Protein AF-W7HNX6-F1 (afdb_monomer_lite)

pLDDT: mean 71.13, std 24.17, range [25.72, 96.5]

Radius of gyration: 35.67 Å; chains: 1; bounding box: 75×73×99 Å

Secondary structure (DSSP, 8-state):
--SHHHHHHHHHHS---------------TTTTSSS--HHHHHHHHHHHHHHHHHTT-SSSSTHHHHHHHHTEETTEE-HHHHHHHHHHHHHHHHTSTT-HHHHHHHGGGTTHHHHH--HHHHHHHHHHHHHHHHHHHHHHHHTTT-S-TTT-----THHHHHHHHTBSSSS-B-HHHHHHHHHHHHHHHHHTTSTTTTGGGGTTHHHHH--HHHHHHHHHHHHHHHHHHHHHHHHHSSS-GGGS-HHHHHHHHTB-TTS-B-HHHHHHHHHHHHHHHHHH-HHHHHHHHTTTTTHHHHH--TT--PPP--------------------------PPP---PPPPP-------------PPP----------------SSTTSSS---------PPP------

Structure (mmCIF, N/CA/C/O backbone):
data_AF-W7HNX6-F1
#
_entry.id   AF-W7HNX6-F1
#
loop_
_atom_site.group_PDB
_atom_site.id
_atom_site.type_symbol
_atom_site.label_atom_id
_atom_site.label_alt_id
_atom_site.label_comp_id
_atom_site.label_asym_id
_atom_site.label_entity_id
_atom_site.label_seq_id
_atom_site.pdbx_PDB_ins_code
_atom_site.Cartn_x
_atom_site.Cartn_y
_atom_site.Cartn_z
_atom_site.occupancy
_atom_site.B_iso_or_equiv
_atom_site.auth_seq_id
_atom_site.auth_comp_id
_atom_site.auth_asym_id
_atom_site.auth_atom_id
_atom_site.pdbx_PDB_model_num
ATOM 1 N N . MET A 1 1 ? 5.225 9.850 19.040 1.00 38.25 1 MET A N 1
ATOM 2 C CA . MET A 1 1 ? 6.330 10.585 18.382 1.00 38.25 1 MET A CA 1
ATOM 3 C C . MET A 1 1 ? 6.952 9.701 17.300 1.00 38.25 1 MET A C 1
ATOM 5 O O . MET A 1 1 ? 7.952 9.055 17.564 1.00 38.25 1 MET A O 1
ATOM 9 N N . SER A 1 2 ? 6.346 9.607 16.110 1.00 35.97 2 SER A N 1
ATOM 10 C CA . SER A 1 2 ? 6.952 8.884 14.963 1.00 35.97 2 SER A CA 1
ATOM 11 C C . SER A 1 2 ? 6.464 9.363 13.591 1.00 35.97 2 SER A C 1
ATOM 13 O O . SER A 1 2 ? 7.118 9.080 12.600 1.00 35.97 2 SER A O 1
ATOM 15 N N . ALA A 1 3 ? 5.367 10.130 13.505 1.00 34.56 3 ALA A N 1
ATOM 16 C CA . ALA A 1 3 ? 4.912 10.679 12.229 1.00 34.56 3 ALA A CA 1
ATOM 17 C C . ALA A 1 3 ? 5.790 11.854 11.774 1.00 34.56 3 ALA A C 1
ATOM 19 O O . ALA A 1 3 ? 6.374 11.759 10.715 1.00 34.56 3 ALA A O 1
ATOM 20 N N . ALA A 1 4 ? 6.003 12.898 12.584 1.00 33.75 4 ALA A N 1
ATOM 21 C CA . ALA A 1 4 ? 6.691 14.124 12.140 1.00 33.75 4 ALA A CA 1
ATOM 22 C C . ALA A 1 4 ? 8.140 13.936 11.622 1.00 33.75 4 ALA A C 1
ATOM 24 O O . ALA A 1 4 ? 8.575 14.675 10.746 1.00 33.75 4 ALA A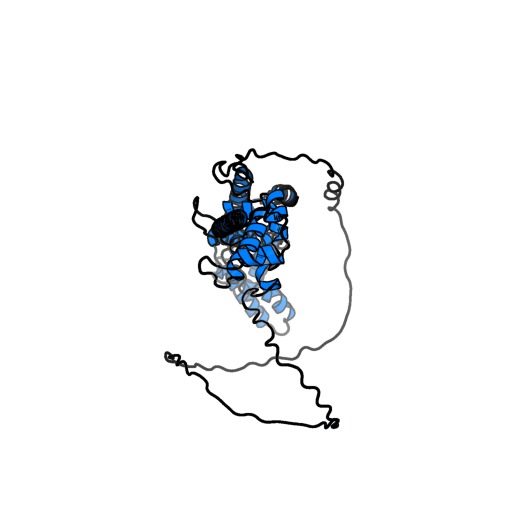 O 1
ATOM 25 N N . LEU A 1 5 ? 8.871 12.922 12.103 1.00 37.59 5 LEU A N 1
ATOM 26 C CA . LEU A 1 5 ? 10.256 12.632 11.689 1.00 37.59 5 LEU A CA 1
ATOM 27 C C . LEU A 1 5 ? 10.366 11.944 10.316 1.00 37.59 5 LEU A C 1
ATOM 29 O O . LEU A 1 5 ? 11.400 12.051 9.663 1.00 37.59 5 LEU A O 1
ATOM 33 N N . LEU A 1 6 ? 9.303 11.286 9.843 1.00 39.84 6 LEU A N 1
ATOM 34 C CA . LEU A 1 6 ? 9.250 10.729 8.487 1.00 39.84 6 LEU A CA 1
ATOM 35 C C . LEU A 1 6 ? 9.071 11.825 7.415 1.00 39.84 6 LEU A C 1
ATOM 37 O O . LEU A 1 6 ? 9.444 11.622 6.264 1.00 39.84 6 LEU A O 1
ATOM 41 N N . TRP A 1 7 ? 8.558 13.006 7.774 1.00 39.47 7 TRP A N 1
ATOM 42 C CA . TRP A 1 7 ? 8.128 14.027 6.806 1.00 39.47 7 TRP A CA 1
ATOM 43 C C . TRP A 1 7 ? 9.264 14.922 6.317 1.00 39.47 7 TRP A C 1
ATOM 45 O O . TRP A 1 7 ? 9.338 15.216 5.125 1.00 39.47 7 TRP A O 1
ATOM 55 N N . THR A 1 8 ? 10.196 15.304 7.192 1.00 37.09 8 THR A N 1
ATOM 56 C CA . THR A 1 8 ? 11.377 16.098 6.811 1.00 37.09 8 THR A CA 1
ATOM 57 C C . THR A 1 8 ? 12.359 15.307 5.947 1.00 37.09 8 THR A C 1
ATOM 59 O O . THR A 1 8 ? 13.037 15.888 5.103 1.00 37.09 8 THR A O 1
ATOM 62 N N . VAL A 1 9 ? 12.395 13.978 6.093 1.00 43.06 9 VAL A N 1
ATOM 63 C CA . VAL A 1 9 ? 13.245 13.101 5.273 1.00 43.06 9 VAL A CA 1
ATOM 64 C C . VAL A 1 9 ? 12.621 12.842 3.895 1.00 43.06 9 VAL A C 1
ATOM 66 O O . VAL A 1 9 ? 13.330 12.884 2.892 1.00 43.06 9 VAL A O 1
ATOM 69 N N . PHE A 1 10 ? 11.299 12.644 3.806 1.00 41.84 10 PHE A N 1
ATOM 70 C CA . PHE A 1 10 ? 10.622 12.424 2.518 1.00 41.84 10 PHE A CA 1
ATOM 71 C C . PHE A 1 10 ? 10.473 13.697 1.676 1.00 41.84 10 PHE A C 1
ATOM 73 O O . PHE A 1 10 ? 10.631 13.633 0.458 1.00 41.84 10 PHE A O 1
ATOM 80 N N . GLY A 1 11 ? 10.200 14.850 2.297 1.00 36.59 11 GLY A N 1
ATOM 81 C CA . GLY A 1 11 ? 9.956 16.107 1.579 1.00 36.59 11 GLY A CA 1
ATOM 82 C C . GLY A 1 11 ? 11.185 16.669 0.856 1.00 36.59 11 GLY A C 1
ATOM 83 O O . GLY A 1 11 ? 11.048 17.210 -0.237 1.00 36.59 11 GLY A O 1
ATOM 84 N N . CYS A 1 12 ? 12.389 16.496 1.413 1.00 35.31 12 CYS A N 1
ATOM 85 C CA . CYS A 1 12 ? 13.625 16.993 0.794 1.00 35.31 12 CYS A CA 1
ATOM 86 C C . CYS A 1 12 ? 14.307 15.985 -0.144 1.00 35.31 12 CYS A C 1
ATOM 88 O O . CYS A 1 12 ? 15.041 16.407 -1.033 1.00 35.31 12 CYS A O 1
ATOM 90 N N . ALA A 1 13 ? 14.070 14.676 0.004 1.00 40.47 13 ALA A N 1
ATOM 91 C CA . ALA A 1 13 ? 14.688 13.664 -0.862 1.00 40.47 13 ALA A CA 1
ATOM 92 C C . ALA A 1 13 ? 13.918 13.419 -2.176 1.00 40.47 13 ALA A C 1
ATOM 94 O O . ALA A 1 13 ? 14.519 13.002 -3.161 1.00 40.47 13 ALA A O 1
ATOM 95 N N . LEU A 1 14 ? 12.607 13.697 -2.218 1.00 40.12 14 LEU A N 1
ATOM 96 C CA . LEU A 1 14 ? 11.780 13.518 -3.424 1.00 40.12 14 LEU A CA 1
ATOM 97 C C . LEU A 1 14 ? 11.784 14.715 -4.379 1.00 40.12 14 LEU A C 1
ATOM 99 O O . LEU A 1 14 ? 11.404 14.551 -5.535 1.00 40.12 14 LEU A O 1
ATOM 103 N N . ILE A 1 15 ? 12.307 15.874 -3.965 1.00 42.19 15 ILE A N 1
ATOM 104 C CA . ILE A 1 15 ? 12.760 16.904 -4.913 1.00 42.19 15 ILE A CA 1
ATOM 105 C C . ILE A 1 15 ? 14.180 16.542 -5.368 1.00 42.19 15 ILE A C 1
ATOM 107 O O . ILE A 1 15 ? 15.098 17.363 -5.389 1.00 42.19 15 ILE A O 1
ATOM 111 N N . ALA A 1 16 ? 14.378 15.285 -5.771 1.00 38.47 16 ALA A N 1
ATOM 112 C CA . ALA A 1 16 ? 15.353 15.037 -6.806 1.00 38.47 16 ALA A CA 1
ATOM 113 C C . ALA A 1 16 ? 14.896 15.924 -7.962 1.00 38.47 16 ALA A C 1
ATOM 115 O O . ALA A 1 16 ? 13.770 15.794 -8.448 1.00 38.47 16 ALA A O 1
ATOM 116 N N . HIS A 1 17 ? 15.738 16.873 -8.364 1.00 39.31 17 HIS A N 1
ATOM 117 C CA . HIS A 1 17 ? 15.641 17.381 -9.715 1.00 39.31 17 HIS A CA 1
ATOM 118 C C . HIS A 1 17 ? 15.726 16.126 -10.576 1.00 39.31 17 HIS A C 1
ATOM 120 O O . HIS A 1 17 ? 16.813 15.589 -10.780 1.00 39.31 17 HIS A O 1
ATOM 126 N N . ALA A 1 18 ? 14.574 15.610 -11.010 1.00 39.72 18 ALA A N 1
ATOM 127 C CA . ALA A 1 18 ? 14.507 14.827 -12.212 1.00 39.72 18 ALA A CA 1
ATOM 128 C C . ALA A 1 18 ? 15.061 15.801 -13.238 1.00 39.72 18 ALA A C 1
ATOM 130 O O . ALA A 1 18 ? 14.352 16.679 -13.729 1.00 39.72 18 ALA A O 1
ATOM 131 N N . THR A 1 19 ? 16.378 15.755 -13.442 1.00 39.28 19 THR A N 1
ATOM 132 C CA . THR A 1 19 ? 16.990 16.287 -14.632 1.00 39.28 19 THR A CA 1
ATOM 133 C C . THR A 1 19 ? 16.200 15.589 -15.703 1.00 39.28 19 THR A C 1
ATOM 135 O O . THR A 1 19 ? 16.333 14.382 -15.899 1.00 39.28 19 THR A O 1
ATOM 138 N N . THR A 1 20 ? 15.251 16.319 -16.287 1.00 40.84 20 THR A N 1
ATOM 139 C CA . THR A 1 20 ? 14.583 15.893 -17.494 1.00 40.84 20 THR A CA 1
ATOM 140 C C . THR A 1 20 ? 15.745 15.530 -18.385 1.00 40.84 20 THR A C 1
ATOM 142 O O . THR A 1 20 ? 16.501 16.423 -18.783 1.00 40.84 20 THR A O 1
ATOM 145 N N . ILE A 1 21 ? 15.978 14.225 -18.567 1.00 45.00 21 ILE A N 1
ATOM 146 C CA . ILE A 1 21 ? 16.970 13.729 -19.503 1.00 45.00 21 ILE A CA 1
ATOM 147 C C . ILE A 1 21 ? 16.402 14.226 -20.812 1.00 45.00 21 ILE A C 1
ATOM 149 O O . ILE A 1 21 ? 15.469 13.653 -21.376 1.00 45.00 21 ILE A O 1
ATOM 153 N N . THR A 1 22 ? 16.848 15.419 -21.187 1.00 40.41 22 THR A N 1
ATOM 154 C CA . THR A 1 22 ? 16.358 16.132 -22.342 1.00 40.41 22 THR A CA 1
ATOM 155 C C . THR A 1 22 ? 16.961 15.325 -23.454 1.00 40.41 22 THR A C 1
ATOM 157 O O . THR A 1 22 ? 18.153 15.461 -23.723 1.00 40.41 22 THR A O 1
ATOM 160 N N . ARG A 1 23 ? 16.181 14.360 -23.962 1.00 47.22 23 ARG A N 1
ATOM 161 C CA . ARG A 1 23 ? 16.639 13.426 -24.981 1.00 47.22 23 ARG A CA 1
ATOM 162 C C . ARG A 1 23 ? 17.247 14.287 -26.082 1.00 47.22 23 ARG A C 1
ATOM 164 O O . ARG A 1 23 ? 16.503 15.071 -26.681 1.00 47.22 23 ARG A O 1
ATOM 171 N N . PRO A 1 24 ? 18.566 14.215 -26.326 1.00 44.25 24 PRO A N 1
ATOM 172 C CA . PRO A 1 24 ? 19.128 14.920 -27.459 1.00 44.25 24 PRO A CA 1
ATOM 173 C C . PRO A 1 24 ? 18.372 14.438 -28.705 1.00 44.25 24 PRO A C 1
ATOM 175 O O . PRO A 1 24 ? 17.995 13.262 -28.760 1.00 44.25 24 PRO A O 1
ATOM 178 N N . PRO A 1 25 ? 18.077 15.319 -29.677 1.00 43.81 25 PRO A N 1
ATOM 179 C CA . PRO A 1 25 ? 17.355 14.933 -30.879 1.00 43.81 25 PRO A CA 1
ATOM 180 C C . PRO A 1 25 ? 18.074 13.746 -31.524 1.00 43.81 25 PRO A C 1
ATOM 182 O O . PRO A 1 25 ? 19.193 13.876 -32.020 1.00 43.81 25 PRO A O 1
ATOM 185 N N . LEU A 1 26 ? 17.428 12.579 -31.449 1.00 46.88 26 LEU A N 1
ATOM 186 C CA . LEU A 1 26 ? 17.945 11.297 -31.908 1.00 46.88 26 LEU A CA 1
ATOM 187 C C . LEU A 1 26 ? 18.137 11.354 -33.423 1.00 46.88 26 LEU A C 1
ATOM 189 O O . LEU A 1 26 ? 17.247 11.020 -34.201 1.00 46.88 26 LEU A O 1
ATOM 193 N N . ARG A 1 27 ? 19.324 11.767 -33.861 1.00 48.22 27 ARG A N 1
ATOM 194 C CA . ARG A 1 27 ? 19.829 11.383 -35.172 1.00 48.22 27 ARG A CA 1
ATOM 195 C C . ARG A 1 27 ? 20.535 10.058 -34.974 1.00 48.22 27 ARG A C 1
ATOM 197 O O . ARG A 1 27 ? 21.741 10.030 -34.750 1.00 48.22 27 ARG A O 1
ATOM 204 N N . PHE A 1 28 ? 19.772 8.967 -35.065 1.00 54.44 28 PHE A N 1
ATOM 205 C CA . PHE A 1 28 ? 20.373 7.677 -35.388 1.00 54.44 28 PHE A CA 1
ATOM 206 C C . PHE A 1 28 ? 21.359 7.916 -36.538 1.00 54.44 28 PHE A C 1
ATOM 208 O O . PHE A 1 28 ? 20.980 8.595 -37.506 1.00 54.44 28 PHE A O 1
ATOM 215 N N . PRO A 1 29 ? 22.612 7.436 -36.456 1.00 49.62 29 PRO A N 1
ATOM 216 C CA . PRO A 1 29 ? 23.503 7.510 -37.595 1.00 49.62 29 PRO A CA 1
ATOM 217 C C . PRO A 1 29 ? 22.758 6.896 -38.781 1.00 49.62 29 PRO A C 1
ATOM 219 O O . PRO A 1 29 ? 22.355 5.735 -38.762 1.00 49.62 29 PRO A O 1
ATOM 222 N N . ARG A 1 30 ? 22.527 7.727 -39.803 1.00 48.50 30 ARG A N 1
ATOM 223 C CA . ARG A 1 30 ? 21.723 7.469 -41.015 1.00 48.50 30 ARG A CA 1
ATOM 224 C C . ARG A 1 30 ? 22.134 6.198 -41.786 1.00 48.50 30 ARG A C 1
ATOM 226 O O . ARG A 1 30 ? 21.499 5.845 -42.774 1.00 48.50 30 ARG A O 1
ATOM 233 N N . GLN A 1 31 ? 23.205 5.538 -41.348 1.00 45.25 31 GLN A N 1
ATOM 234 C CA . GLN A 1 31 ? 23.773 4.315 -41.902 1.00 45.25 31 GLN A CA 1
ATOM 235 C C . GLN A 1 31 ? 22.967 3.046 -41.573 1.00 45.25 31 GLN A C 1
ATOM 237 O O . GLN A 1 31 ? 23.135 2.051 -42.268 1.00 45.25 31 GLN A O 1
ATOM 242 N N . ALA A 1 32 ? 22.037 3.070 -40.611 1.00 48.50 32 ALA A N 1
ATOM 243 C CA . ALA A 1 32 ? 21.119 1.950 -40.348 1.00 48.50 32 ALA A CA 1
ATOM 244 C C . ALA A 1 32 ? 19.857 1.965 -41.244 1.00 48.50 32 ALA A C 1
ATOM 246 O O . ALA A 1 32 ? 18.776 1.573 -40.822 1.00 48.50 32 ALA A O 1
ATOM 247 N N . THR A 1 33 ? 19.965 2.455 -42.482 1.00 52.28 33 THR A N 1
ATOM 248 C CA . THR A 1 33 ? 18.877 2.372 -43.479 1.00 52.28 33 THR A CA 1
ATOM 249 C C . THR A 1 33 ? 18.771 0.986 -44.125 1.00 52.28 33 THR A C 1
ATOM 251 O O . THR A 1 33 ? 17.774 0.690 -44.778 1.00 52.28 33 THR A O 1
ATOM 254 N N . SER A 1 34 ? 19.756 0.109 -43.899 1.00 54.94 34 SER A N 1
ATOM 255 C CA . SER A 1 34 ? 19.595 -1.332 -44.094 1.00 54.94 34 SER A CA 1
ATOM 256 C C . SER A 1 34 ? 18.759 -1.888 -42.942 1.00 54.94 34 SER A C 1
ATOM 258 O O . SER A 1 34 ? 19.203 -1.873 -41.796 1.00 54.94 34 SER A O 1
ATOM 260 N N . LEU A 1 35 ? 17.553 -2.361 -43.257 1.00 61.12 35 LEU A N 1
ATOM 261 C CA . LEU A 1 35 ? 16.523 -2.813 -42.314 1.00 61.12 35 LEU A CA 1
ATOM 262 C C . LEU A 1 35 ? 16.941 -3.945 -41.356 1.00 61.12 35 LEU A C 1
ATOM 264 O O . LEU A 1 35 ? 16.182 -4.254 -40.448 1.00 61.12 35 LEU A O 1
ATOM 268 N N . SER A 1 36 ? 18.119 -4.552 -41.508 1.00 75.56 36 SER A N 1
ATOM 269 C CA . SER A 1 36 ? 18.677 -5.482 -40.521 1.00 75.56 36 SER A CA 1
ATOM 270 C C . SER A 1 36 ? 20.150 -5.756 -40.856 1.00 75.56 36 SER A C 1
ATOM 272 O O . SER A 1 36 ? 20.434 -6.527 -41.779 1.00 75.56 36 SER A O 1
ATOM 274 N N . PRO A 1 37 ? 21.129 -5.088 -40.217 1.00 83.88 37 PRO A N 1
ATOM 275 C CA . PRO A 1 37 ? 22.530 -5.403 -40.460 1.00 83.88 37 PRO A CA 1
ATOM 276 C C . PRO A 1 37 ? 22.824 -6.822 -39.958 1.00 83.88 37 PRO A C 1
ATOM 278 O O . PRO A 1 37 ? 22.480 -7.173 -38.834 1.00 83.88 37 PRO A O 1
ATOM 281 N N . THR A 1 38 ? 23.491 -7.633 -40.779 1.00 90.56 38 THR A N 1
ATOM 282 C CA . THR A 1 38 ? 23.865 -9.014 -40.442 1.00 90.56 38 THR A CA 1
ATOM 283 C C . THR A 1 38 ? 25.377 -9.162 -40.285 1.00 90.56 38 THR A C 1
ATOM 285 O O . THR A 1 38 ? 26.170 -8.311 -40.706 1.00 90.56 38 THR A O 1
ATOM 288 N N . GLY A 1 39 ? 25.809 -10.255 -39.652 1.00 92.69 39 GLY A N 1
ATOM 289 C CA . GLY A 1 39 ? 27.224 -10.605 -39.591 1.00 92.69 39 GLY A CA 1
ATOM 290 C C . GLY A 1 39 ? 28.068 -9.600 -38.797 1.00 92.69 39 GLY A C 1
ATOM 291 O O . GLY A 1 39 ? 27.658 -9.059 -37.771 1.00 92.69 39 GLY A O 1
ATOM 292 N N . ARG A 1 40 ? 29.257 -9.296 -39.326 1.00 93.19 40 ARG A N 1
ATOM 293 C CA . ARG A 1 40 ? 30.186 -8.306 -38.756 1.00 93.19 40 ARG A CA 1
ATOM 294 C C . ARG A 1 40 ? 29.583 -6.897 -38.662 1.00 93.19 40 ARG A C 1
ATOM 296 O O . ARG A 1 40 ? 29.913 -6.165 -37.731 1.00 93.19 40 ARG A O 1
ATOM 303 N N . VAL A 1 41 ? 28.709 -6.520 -39.601 1.00 92.00 41 VAL A N 1
ATOM 304 C CA . VAL A 1 41 ? 28.076 -5.188 -39.630 1.00 92.00 41 VAL A CA 1
ATOM 305 C C . VAL A 1 41 ? 27.128 -5.019 -38.442 1.00 92.00 41 VAL A C 1
ATOM 307 O O . VAL A 1 41 ? 27.104 -3.956 -37.827 1.00 92.00 41 VAL A O 1
ATOM 310 N N . ALA A 1 42 ? 26.420 -6.087 -38.056 1.00 93.25 42 ALA A N 1
ATOM 311 C CA . ALA A 1 42 ? 25.581 -6.094 -36.859 1.00 93.25 42 ALA A CA 1
ATOM 312 C C . ALA A 1 42 ? 26.399 -5.778 -35.599 1.00 93.25 42 ALA A C 1
ATOM 314 O O . ALA A 1 42 ? 25.996 -4.960 -34.779 1.00 93.25 42 ALA A O 1
ATOM 315 N N . CYS A 1 43 ? 27.593 -6.363 -35.471 1.00 94.69 43 CYS A N 1
ATOM 316 C CA . CYS A 1 43 ? 28.452 -6.118 -34.315 1.00 94.69 43 CYS A CA 1
ATOM 317 C C . CYS A 1 43 ? 29.025 -4.700 -34.266 1.00 94.69 43 CYS A C 1
ATOM 319 O O . CYS A 1 43 ? 29.110 -4.117 -33.184 1.00 94.69 43 CYS A O 1
ATOM 321 N N . SER A 1 44 ? 29.378 -4.106 -35.413 1.00 93.75 44 SER A N 1
ATOM 322 C CA . SER A 1 44 ? 29.819 -2.706 -35.432 1.00 93.75 44 SER A CA 1
ATOM 323 C C . SER A 1 44 ? 28.666 -1.758 -35.097 1.00 93.75 44 SER A C 1
ATOM 325 O O . SER A 1 44 ? 28.879 -0.768 -34.398 1.00 93.75 44 SER A O 1
ATOM 327 N N . ALA A 1 45 ? 27.444 -2.071 -35.538 1.00 91.56 45 ALA A N 1
ATOM 328 C CA . ALA A 1 45 ? 26.247 -1.318 -35.184 1.00 91.56 45 ALA A CA 1
ATOM 329 C C . ALA A 1 45 ? 25.942 -1.429 -33.681 1.00 91.56 45 ALA A C 1
ATOM 331 O O . ALA A 1 45 ? 25.772 -0.400 -33.029 1.00 91.56 45 ALA A O 1
ATOM 332 N N . LEU A 1 46 ? 25.975 -2.642 -33.115 1.00 92.12 46 LEU A N 1
ATOM 333 C CA . LEU A 1 46 ? 25.783 -2.886 -31.681 1.00 92.12 46 LEU A CA 1
ATOM 334 C C . LEU A 1 46 ? 26.785 -2.086 -30.837 1.00 92.12 46 LEU A C 1
ATOM 336 O O . LEU A 1 46 ? 26.392 -1.354 -29.930 1.00 92.12 46 LEU A O 1
ATOM 340 N N . SER A 1 47 ? 28.074 -2.165 -31.182 1.00 91.31 47 SER A N 1
ATOM 341 C CA . SER A 1 47 ? 29.137 -1.419 -30.499 1.00 91.31 47 SER A CA 1
ATOM 342 C C . SER A 1 47 ? 28.950 0.096 -30.614 1.00 91.31 47 SER A C 1
ATOM 344 O O . SER A 1 47 ? 29.239 0.816 -29.660 1.00 91.31 47 SER A O 1
ATOM 346 N N . SER A 1 48 ? 28.456 0.581 -31.757 1.00 91.25 48 SER A N 1
ATOM 347 C CA . SER A 1 48 ? 28.211 2.009 -31.990 1.00 91.25 48 SER A CA 1
ATOM 348 C C . SER A 1 48 ? 27.045 2.524 -31.146 1.00 91.25 48 SER A C 1
ATOM 350 O O . SER A 1 48 ? 27.161 3.585 -30.535 1.00 91.25 48 SER A O 1
ATOM 352 N N . VAL A 1 49 ? 25.945 1.764 -31.060 1.00 89.81 49 VAL A N 1
ATOM 353 C CA . VAL A 1 49 ? 24.803 2.100 -30.192 1.00 89.81 49 VAL A CA 1
ATOM 354 C C . VAL A 1 49 ? 25.233 2.097 -28.729 1.00 89.81 49 VAL A C 1
ATOM 356 O O . VAL A 1 49 ? 24.956 3.059 -28.016 1.00 89.81 49 VAL A O 1
ATOM 359 N N . TYR A 1 50 ? 25.970 1.071 -28.293 1.00 88.00 50 TYR A N 1
ATOM 360 C CA . TYR A 1 50 ? 26.476 0.998 -26.924 1.00 88.00 50 TYR A CA 1
ATOM 361 C C . TYR A 1 50 ? 27.384 2.186 -26.583 1.00 88.00 50 TYR A C 1
ATOM 363 O O . TYR A 1 50 ? 27.150 2.866 -25.587 1.00 88.00 50 TYR A O 1
ATOM 371 N N . SER A 1 51 ? 28.375 2.484 -27.431 1.00 87.88 51 SER A N 1
ATOM 372 C CA . SER A 1 51 ? 29.281 3.621 -27.227 1.00 87.88 51 SER A CA 1
ATOM 373 C C . SER A 1 51 ? 28.528 4.948 -27.178 1.00 87.88 51 SER A C 1
ATOM 375 O O . SER A 1 51 ? 28.875 5.817 -26.384 1.00 87.88 51 SER A O 1
ATOM 377 N N . TRP A 1 52 ? 27.507 5.123 -28.018 1.00 86.81 52 TRP A N 1
ATOM 378 C CA . TRP A 1 52 ? 26.702 6.340 -28.025 1.00 86.81 52 TRP A CA 1
ATOM 379 C C . TRP A 1 52 ? 25.861 6.483 -26.750 1.00 86.81 52 TRP A C 1
ATOM 381 O O . TRP A 1 52 ? 25.841 7.552 -26.135 1.00 86.81 52 TRP A O 1
ATOM 391 N N . CYS A 1 53 ? 25.217 5.399 -26.310 1.00 86.88 53 CYS A N 1
ATOM 392 C CA . CYS A 1 53 ? 24.459 5.377 -25.062 1.00 86.88 53 CYS A CA 1
ATOM 393 C C . CYS A 1 53 ? 25.359 5.600 -23.842 1.00 86.88 53 CYS A C 1
ATOM 395 O O . CYS A 1 53 ? 25.005 6.369 -22.952 1.00 86.88 53 CYS A O 1
ATOM 397 N N . SER A 1 54 ? 26.550 5.005 -23.835 1.00 84.88 54 SER A N 1
ATOM 398 C CA . SER A 1 54 ? 27.574 5.222 -22.811 1.00 84.88 54 SER A CA 1
ATOM 399 C C . SER A 1 54 ? 28.021 6.687 -22.750 1.00 84.88 54 SER A C 1
ATOM 401 O O . SER A 1 54 ? 27.932 7.314 -21.701 1.00 84.88 54 SER A O 1
ATOM 403 N N . GLN A 1 55 ? 28.370 7.300 -23.886 1.00 84.56 55 GLN A N 1
ATOM 404 C CA . GLN A 1 55 ? 28.736 8.726 -23.939 1.00 84.56 55 GLN A CA 1
ATOM 405 C C . GLN A 1 55 ? 27.595 9.660 -23.516 1.00 84.56 55 GLN A C 1
ATOM 407 O O . GLN A 1 55 ? 27.842 10.762 -23.031 1.00 84.56 55 GLN A O 1
ATOM 412 N N . SER A 1 56 ? 26.350 9.216 -23.682 1.00 78.94 56 SER A N 1
ATOM 413 C CA . SER A 1 56 ? 25.159 9.937 -23.231 1.00 78.94 56 SER A CA 1
ATOM 414 C C . SER A 1 56 ? 24.827 9.685 -21.748 1.00 78.94 56 SER A C 1
ATOM 416 O O . SER A 1 56 ? 23.815 10.184 -21.261 1.00 78.94 56 SER A O 1
ATOM 418 N N . GLY A 1 57 ? 25.666 8.931 -21.028 1.00 76.94 57 GLY A N 1
ATOM 419 C CA . GLY A 1 57 ? 25.567 8.671 -19.590 1.00 76.94 57 GLY A CA 1
ATOM 420 C C . GLY A 1 57 ? 24.695 7.476 -19.193 1.00 76.94 57 GLY A C 1
ATOM 421 O O . GLY A 1 57 ? 24.436 7.288 -18.006 1.00 76.94 57 GLY A O 1
ATOM 422 N N . PHE A 1 58 ? 24.225 6.660 -20.144 1.00 72.81 58 PHE A N 1
ATOM 423 C CA . PHE A 1 58 ? 23.336 5.519 -19.861 1.00 72.81 58 PHE A CA 1
ATOM 424 C C . PHE A 1 58 ? 24.071 4.247 -19.403 1.00 72.81 58 PHE A C 1
ATOM 426 O O . PHE A 1 58 ? 23.432 3.293 -18.968 1.00 72.81 58 PHE A O 1
ATOM 433 N N . ASP A 1 59 ? 25.398 4.223 -19.473 1.00 64.12 59 ASP A N 1
ATOM 434 C CA . ASP A 1 59 ? 26.261 3.149 -18.966 1.00 64.12 59 ASP A CA 1
ATOM 435 C C . ASP A 1 59 ? 26.443 3.181 -17.441 1.00 64.12 59 ASP A C 1
ATOM 437 O O . ASP A 1 59 ? 26.618 2.138 -16.814 1.00 64.12 59 ASP A O 1
ATOM 441 N N . ASN A 1 60 ? 26.359 4.367 -16.836 1.00 54.12 60 ASN A N 1
ATOM 442 C CA . ASN A 1 60 ? 26.674 4.587 -15.426 1.00 54.12 60 ASN A CA 1
ATOM 443 C C . ASN A 1 60 ? 25.491 4.374 -14.465 1.00 54.12 60 ASN A C 1
ATOM 445 O O . ASN A 1 60 ? 25.694 4.400 -13.252 1.00 54.12 60 ASN A O 1
ATOM 449 N N . LEU A 1 61 ? 24.261 4.193 -14.967 1.00 49.09 61 LEU A N 1
ATOM 450 C CA . LEU A 1 61 ? 23.067 4.422 -14.139 1.00 49.09 61 LEU A CA 1
ATOM 451 C C . LEU A 1 61 ? 22.229 3.197 -13.737 1.00 49.09 61 LEU A C 1
ATOM 453 O O . LEU A 1 61 ? 21.627 3.277 -12.670 1.00 49.09 61 LEU A O 1
ATOM 457 N N . ALA A 1 62 ? 22.148 2.079 -14.482 1.00 50.75 62 ALA A N 1
ATOM 458 C CA . ALA A 1 62 ? 21.238 0.990 -14.045 1.00 50.75 62 ALA A CA 1
ATOM 459 C C . ALA A 1 62 ? 21.386 -0.404 -14.701 1.00 50.75 62 ALA A C 1
ATOM 461 O O . ALA A 1 62 ? 20.437 -1.189 -14.669 1.00 50.75 62 ALA A O 1
ATOM 462 N N . GLY A 1 63 ? 22.513 -0.748 -15.332 1.00 60.41 63 GLY A N 1
ATOM 463 C CA . GLY A 1 63 ? 22.604 -2.017 -16.074 1.00 60.41 63 GLY A CA 1
ATOM 464 C C . GLY A 1 63 ? 21.743 -2.030 -17.358 1.00 60.41 63 GLY A C 1
ATOM 465 O O . GLY A 1 63 ? 21.466 -0.961 -17.908 1.00 60.41 63 GLY A O 1
ATOM 466 N N . PRO A 1 64 ? 21.320 -3.206 -17.873 1.00 63.00 64 PRO A N 1
ATOM 467 C CA . PRO A 1 64 ? 20.656 -3.340 -19.183 1.00 63.00 64 PRO A CA 1
ATOM 468 C C . PRO A 1 64 ? 19.396 -2.472 -19.361 1.00 63.00 64 PRO A C 1
ATOM 470 O O . PRO A 1 64 ? 19.088 -2.034 -20.468 1.00 63.00 64 PRO A O 1
ATOM 473 N N . SER A 1 65 ? 18.701 -2.151 -18.267 1.00 66.44 65 SER A N 1
ATOM 474 C CA . SER A 1 65 ? 17.490 -1.322 -18.265 1.00 66.44 65 SER A CA 1
ATOM 475 C C . SER A 1 65 ? 17.755 0.133 -18.673 1.00 66.44 65 SER A C 1
ATOM 477 O O . SER A 1 65 ? 16.934 0.746 -19.356 1.00 66.44 65 SER A O 1
ATOM 479 N N . ALA A 1 66 ? 18.911 0.698 -18.304 1.00 75.75 66 ALA A N 1
ATOM 480 C CA . ALA A 1 66 ? 19.285 2.049 -18.727 1.00 75.75 66 ALA A CA 1
ATOM 481 C C . ALA A 1 66 ? 19.598 2.092 -20.228 1.00 75.75 66 ALA A C 1
ATOM 483 O O . ALA A 1 66 ? 19.191 3.030 -20.917 1.00 75.75 66 ALA A O 1
ATOM 484 N N . LEU A 1 67 ? 20.234 1.041 -20.755 1.00 85.00 67 LEU A N 1
ATOM 485 C CA . LEU A 1 67 ? 20.518 0.923 -22.183 1.00 85.00 67 LEU A CA 1
ATOM 486 C C . LEU A 1 67 ? 19.231 0.936 -23.011 1.00 85.00 67 LEU A C 1
ATOM 488 O O . LEU A 1 67 ? 19.173 1.641 -24.015 1.00 85.00 67 LEU A O 1
ATOM 492 N N . ALA A 1 68 ? 18.180 0.240 -22.573 1.00 87.19 68 ALA A N 1
ATOM 493 C CA . ALA A 1 68 ? 16.919 0.205 -23.307 1.00 87.19 68 ALA A CA 1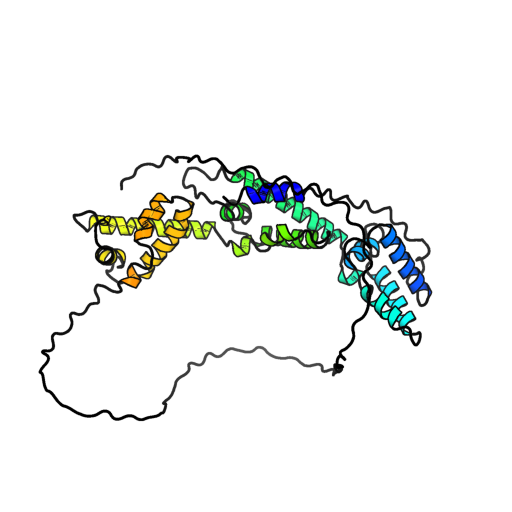
ATOM 494 C C . ALA A 1 68 ? 16.257 1.591 -23.452 1.00 87.19 68 ALA A C 1
ATOM 496 O O . ALA A 1 68 ? 15.659 1.901 -24.484 1.00 87.19 68 ALA A O 1
ATOM 497 N N . SER A 1 69 ? 16.424 2.479 -22.465 1.00 82.69 69 SER A N 1
ATOM 498 C CA . SER A 1 69 ? 15.887 3.849 -22.531 1.00 82.69 69 SER A CA 1
ATOM 499 C C . SER A 1 69 ? 16.537 4.714 -23.624 1.00 82.69 69 SER A C 1
ATOM 501 O O . SER A 1 69 ? 15.937 5.694 -24.075 1.00 82.69 69 SER A O 1
ATOM 503 N N . CYS A 1 70 ? 17.730 4.312 -24.067 1.00 88.44 70 CYS A N 1
ATOM 504 C CA . CYS A 1 70 ? 18.545 4.966 -25.078 1.00 88.44 70 CYS A CA 1
ATOM 505 C C . CYS A 1 70 ? 18.476 4.253 -26.441 1.00 88.44 70 CYS A C 1
ATOM 507 O O . CYS A 1 70 ? 18.238 4.887 -27.467 1.00 88.44 70 CYS A O 1
ATOM 509 N N . ALA A 1 71 ? 18.646 2.930 -26.450 1.00 91.06 71 ALA A N 1
ATOM 510 C CA . ALA A 1 71 ? 18.855 2.129 -27.652 1.00 91.06 71 ALA A CA 1
ATOM 511 C C . ALA A 1 71 ? 17.563 1.740 -28.391 1.00 91.06 71 ALA A C 1
ATOM 513 O O . ALA A 1 71 ? 17.591 1.491 -29.594 1.00 91.06 71 ALA A O 1
ATOM 514 N N . CYS A 1 72 ? 16.428 1.701 -27.694 1.00 92.75 72 CYS A N 1
ATOM 515 C CA . CYS A 1 72 ? 15.187 1.109 -28.205 1.00 92.75 72 CYS A CA 1
ATOM 516 C C . CYS A 1 72 ? 14.155 2.140 -28.695 1.00 92.75 72 CYS A C 1
ATOM 518 O O . CYS A 1 72 ? 12.983 1.815 -28.899 1.00 92.75 72 CYS A O 1
ATOM 520 N N . TYR A 1 73 ? 14.559 3.405 -28.840 1.00 88.12 73 TYR A N 1
ATOM 521 C CA . TYR A 1 73 ? 13.679 4.493 -29.261 1.00 88.12 73 TYR A CA 1
ATOM 522 C C . TYR A 1 73 ? 14.135 5.116 -30.566 1.00 88.12 73 TYR A C 1
ATOM 524 O O . TYR A 1 73 ? 15.267 5.573 -30.676 1.00 88.12 73 TYR A O 1
ATOM 532 N N . TYR A 1 74 ? 13.207 5.268 -31.507 1.00 86.19 74 TYR A N 1
ATOM 533 C CA . TYR A 1 74 ? 13.381 6.157 -32.648 1.00 86.19 74 TYR A CA 1
ATOM 534 C C . TYR A 1 74 ? 12.652 7.477 -32.365 1.00 86.19 74 TYR A C 1
ATOM 536 O O . TYR A 1 74 ? 11.425 7.578 -32.466 1.00 86.19 74 TYR A O 1
ATOM 544 N N . GLY A 1 75 ? 13.403 8.486 -31.915 1.00 86.44 75 GLY A N 1
ATOM 545 C CA . GLY A 1 75 ? 12.828 9.712 -31.359 1.00 86.44 75 GLY A CA 1
ATOM 546 C C . GLY A 1 75 ? 12.076 9.435 -30.050 1.00 86.44 75 GLY A C 1
ATOM 547 O O . GLY A 1 75 ? 12.669 9.107 -29.021 1.00 86.44 75 GLY A O 1
ATOM 548 N N . THR A 1 76 ? 10.753 9.571 -30.080 1.00 81.25 76 THR A N 1
ATOM 549 C CA . THR A 1 76 ? 9.856 9.244 -28.957 1.00 81.25 76 THR A CA 1
ATOM 550 C C . THR A 1 76 ? 9.115 7.924 -29.151 1.00 81.25 76 THR A C 1
ATOM 552 O O . THR A 1 76 ? 8.417 7.483 -28.243 1.00 81.25 76 THR A O 1
ATOM 555 N N . THR A 1 77 ? 9.268 7.273 -30.307 1.00 87.62 77 THR A N 1
ATOM 556 C CA . THR A 1 77 ? 8.563 6.024 -30.607 1.00 87.62 77 THR A CA 1
ATOM 557 C C . THR A 1 77 ? 9.386 4.842 -30.123 1.00 87.62 77 THR A C 1
ATOM 559 O O . THR A 1 77 ? 10.568 4.736 -30.448 1.00 87.62 77 THR A O 1
ATOM 562 N N . TRP A 1 78 ? 8.764 3.964 -29.344 1.00 88.69 78 TRP A N 1
ATOM 563 C CA . TRP A 1 78 ? 9.345 2.697 -28.920 1.00 88.69 78 TRP A CA 1
ATOM 564 C C . TRP A 1 78 ? 9.417 1.722 -30.101 1.00 88.69 78 TRP A C 1
ATOM 566 O O . TRP A 1 78 ? 8.389 1.390 -30.694 1.00 88.69 78 TRP A O 1
ATOM 576 N N . VAL A 1 79 ? 10.624 1.278 -30.452 1.00 91.69 79 VAL A N 1
ATOM 577 C CA . VAL A 1 79 ? 10.879 0.389 -31.594 1.00 91.69 79 VAL A CA 1
ATOM 578 C C . VAL A 1 79 ? 11.810 -0.749 -31.147 1.00 91.69 79 VAL A C 1
ATOM 580 O O . VAL A 1 79 ? 13.008 -0.717 -31.425 1.00 91.69 79 VAL A O 1
ATOM 583 N N . PRO A 1 80 ? 11.284 -1.758 -30.427 1.00 90.19 80 PRO A N 1
ATOM 584 C CA . PRO A 1 80 ? 12.113 -2.732 -29.715 1.00 90.19 80 PRO A CA 1
ATOM 585 C C . PRO A 1 80 ? 12.927 -3.631 -30.646 1.00 90.19 80 PRO A C 1
ATOM 587 O O . PRO A 1 80 ? 14.073 -3.957 -30.354 1.00 90.19 80 PRO A O 1
ATOM 590 N N . HIS A 1 81 ? 12.349 -3.985 -31.794 1.00 92.94 81 HIS A N 1
ATOM 591 C CA . HIS A 1 81 ? 12.954 -4.927 -32.729 1.00 92.94 81 HIS A CA 1
ATOM 592 C C . HIS A 1 81 ? 14.266 -4.408 -33.326 1.00 92.94 81 HIS A C 1
ATOM 594 O O . HIS A 1 81 ? 15.171 -5.192 -33.550 1.00 92.94 81 HIS A O 1
ATOM 600 N N . VAL A 1 82 ? 14.435 -3.094 -33.521 1.00 91.12 82 VAL A N 1
ATOM 601 C CA . VAL A 1 82 ? 15.625 -2.561 -34.209 1.00 91.12 82 VAL A CA 1
ATOM 602 C C . VAL A 1 82 ? 16.914 -2.917 -33.471 1.00 91.12 82 VAL A C 1
ATOM 604 O O . VAL A 1 82 ? 17.854 -3.418 -34.079 1.00 91.12 82 VAL A O 1
ATOM 607 N N . PHE A 1 83 ? 16.979 -2.663 -32.165 1.00 92.38 83 PHE A N 1
ATOM 608 C CA . PHE A 1 83 ? 18.181 -2.968 -31.393 1.00 92.38 83 PHE A CA 1
ATOM 609 C C . PHE A 1 83 ? 18.291 -4.463 -31.072 1.00 92.38 83 PHE A C 1
ATOM 611 O O . PHE A 1 83 ? 19.383 -5.024 -31.182 1.00 92.38 83 PHE A O 1
ATOM 618 N N . ASP A 1 84 ? 17.175 -5.122 -30.747 1.00 94.00 84 ASP A N 1
ATOM 619 C CA . ASP A 1 84 ? 17.164 -6.554 -30.435 1.00 94.00 84 ASP A CA 1
ATOM 620 C C . ASP A 1 84 ? 17.591 -7.411 -31.645 1.00 94.00 84 ASP A C 1
ATOM 622 O O . ASP A 1 84 ? 18.350 -8.371 -31.483 1.00 94.00 84 ASP A O 1
ATOM 626 N N . ASP A 1 85 ? 17.209 -7.027 -32.868 1.00 94.19 85 ASP A N 1
ATOM 627 C CA . ASP A 1 85 ? 17.615 -7.697 -34.110 1.00 94.19 85 ASP A CA 1
ATOM 628 C C . ASP A 1 85 ? 19.111 -7.501 -34.397 1.00 94.19 85 ASP A C 1
ATOM 630 O O . ASP A 1 85 ? 19.789 -8.435 -34.838 1.00 94.19 85 ASP A O 1
ATOM 634 N N . ILE A 1 86 ? 19.658 -6.311 -34.108 1.00 94.00 86 ILE A N 1
ATOM 635 C CA . ILE A 1 86 ? 21.099 -6.021 -34.216 1.00 94.00 86 ILE A CA 1
ATOM 636 C C . ILE A 1 86 ? 21.887 -6.882 -33.221 1.00 94.00 86 ILE A C 1
ATOM 638 O O . ILE A 1 86 ? 22.881 -7.513 -33.599 1.00 94.00 86 ILE A O 1
ATOM 642 N N . ALA A 1 87 ? 21.443 -6.932 -31.961 1.00 94.31 87 ALA A N 1
ATOM 643 C CA . ALA A 1 87 ? 22.077 -7.725 -30.913 1.00 94.31 87 ALA A CA 1
ATOM 644 C C . ALA A 1 87 ? 22.039 -9.222 -31.251 1.00 94.31 87 ALA A C 1
ATOM 646 O O . ALA A 1 87 ? 23.073 -9.892 -31.216 1.00 94.31 87 ALA A O 1
ATOM 647 N N . THR A 1 88 ? 20.878 -9.723 -31.679 1.00 96.00 88 THR A N 1
ATOM 648 C CA . THR A 1 88 ? 20.681 -11.118 -32.097 1.00 96.00 88 THR A CA 1
ATOM 649 C C . THR A 1 88 ? 21.544 -11.470 -33.309 1.00 96.00 88 THR A C 1
ATOM 651 O O . THR A 1 88 ? 22.220 -12.501 -33.320 1.00 96.00 88 THR A O 1
ATOM 654 N N . SER A 1 89 ? 21.594 -10.597 -34.318 1.00 95.94 89 SER A N 1
ATOM 655 C CA . SER A 1 89 ? 22.414 -10.804 -35.517 1.00 95.94 89 SER A CA 1
ATOM 656 C C . SER A 1 89 ? 23.911 -10.806 -35.205 1.00 95.94 89 SER A C 1
ATOM 658 O O . SER A 1 89 ? 24.645 -11.643 -35.737 1.00 95.94 89 SER A O 1
ATOM 660 N N . CYS A 1 90 ? 24.374 -9.922 -34.314 1.00 96.31 90 CYS A N 1
ATOM 661 C CA . CYS A 1 90 ? 25.762 -9.925 -33.858 1.00 96.31 90 CYS A CA 1
ATOM 662 C C . CYS A 1 90 ? 26.089 -11.185 -33.046 1.00 96.31 90 CYS A C 1
ATOM 664 O O . CYS A 1 90 ? 27.107 -11.830 -33.297 1.00 96.31 90 CYS A O 1
ATOM 666 N N . TYR A 1 91 ? 25.210 -11.579 -32.123 1.00 96.06 91 TYR A N 1
ATOM 667 C CA . TYR A 1 91 ? 25.378 -12.790 -31.324 1.00 96.06 91 TYR A CA 1
ATOM 668 C C . TYR A 1 91 ? 25.511 -14.035 -32.209 1.00 96.06 91 TYR A C 1
ATOM 670 O O . TYR A 1 91 ? 26.455 -14.810 -32.057 1.00 96.06 91 TYR A O 1
ATOM 678 N N . ASN A 1 92 ? 24.625 -14.189 -33.199 1.00 96.19 92 ASN A N 1
ATOM 679 C CA . ASN A 1 92 ? 24.669 -15.300 -34.152 1.00 96.19 92 ASN A CA 1
ATOM 680 C C . ASN A 1 92 ? 25.956 -15.302 -34.991 1.00 96.19 92 ASN A C 1
ATOM 682 O O . ASN A 1 92 ? 26.532 -16.363 -35.236 1.00 96.19 92 ASN A O 1
ATOM 686 N N . TYR A 1 93 ? 26.448 -14.125 -35.388 1.00 96.19 93 TYR A N 1
ATOM 687 C CA . TYR A 1 93 ? 27.728 -14.000 -36.082 1.00 96.19 93 TYR A CA 1
ATOM 688 C C . TYR A 1 93 ? 28.905 -14.430 -35.202 1.00 96.19 93 TYR A C 1
ATOM 690 O O . TYR A 1 93 ? 29.706 -15.260 -35.627 1.00 96.19 93 TYR A O 1
ATOM 698 N N . VAL A 1 94 ? 29.000 -13.926 -33.970 1.00 96.00 94 VAL A N 1
ATOM 699 C CA . VAL A 1 94 ? 30.075 -14.302 -33.037 1.00 96.00 94 VAL A CA 1
ATOM 700 C C . VAL A 1 94 ? 30.029 -15.796 -32.728 1.00 96.00 94 VAL A C 1
ATOM 702 O O . VAL A 1 94 ? 31.071 -16.446 -32.717 1.00 96.00 94 VAL A O 1
ATOM 705 N N . ARG A 1 95 ? 28.826 -16.363 -32.581 1.00 96.31 95 ARG A N 1
ATOM 706 C CA . ARG A 1 95 ? 28.613 -17.800 -32.365 1.00 96.31 95 ARG A CA 1
ATOM 707 C C . ARG A 1 95 ? 29.122 -18.655 -33.527 1.00 96.31 95 ARG A C 1
ATOM 709 O O . ARG A 1 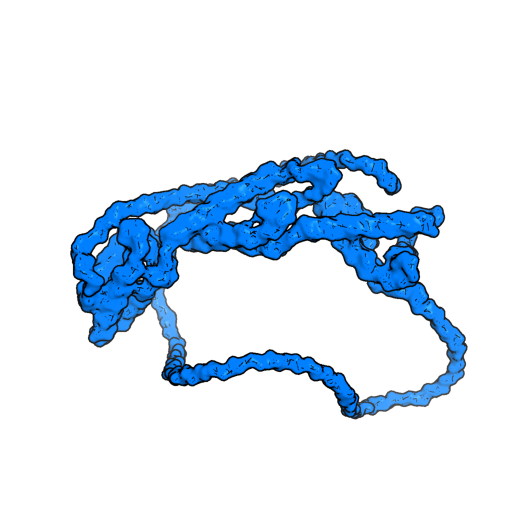95 ? 29.536 -19.787 -33.300 1.00 96.31 95 ARG A O 1
ATOM 716 N N . SER A 1 96 ? 29.096 -18.133 -34.755 1.00 95.94 96 SER A N 1
ATOM 717 C CA . SER A 1 96 ? 29.595 -18.846 -35.939 1.00 95.94 96 SER A CA 1
ATOM 718 C C . SER A 1 96 ? 31.127 -18.928 -36.017 1.00 95.94 96 SER A C 1
ATOM 720 O O . SER A 1 96 ? 31.652 -19.717 -36.800 1.00 95.94 96 SER A O 1
ATOM 722 N N . ILE A 1 97 ? 31.851 -18.145 -35.207 1.00 95.31 97 ILE A N 1
ATOM 723 C CA . ILE A 1 97 ? 33.317 -18.122 -35.176 1.00 95.31 97 ILE A CA 1
ATOM 724 C C . ILE A 1 97 ? 33.808 -19.081 -34.076 1.00 95.31 97 ILE A C 1
ATOM 726 O O . ILE A 1 97 ? 33.520 -18.854 -32.897 1.00 95.31 97 ILE A O 1
ATOM 730 N N . PRO A 1 98 ? 34.577 -20.136 -34.412 1.00 92.06 98 PRO A N 1
ATOM 731 C CA . PRO A 1 98 ? 35.147 -21.038 -33.416 1.00 92.06 98 PRO A CA 1
ATOM 732 C C . PRO A 1 98 ? 36.025 -20.288 -32.400 1.00 92.06 98 PRO A C 1
ATOM 734 O O . PRO A 1 98 ? 36.783 -19.400 -32.776 1.00 92.06 98 PRO A O 1
ATOM 737 N N . GLN A 1 99 ? 35.961 -20.694 -31.126 1.00 88.25 99 GLN A N 1
ATOM 738 C CA . GLN A 1 99 ? 36.780 -20.188 -30.004 1.00 88.25 99 GLN A CA 1
ATOM 739 C C . GLN A 1 99 ? 36.462 -18.782 -29.455 1.00 88.25 99 GLN A C 1
ATOM 741 O O . GLN A 1 99 ? 37.298 -18.201 -28.769 1.00 88.25 99 GLN A O 1
ATOM 746 N N . ASN A 1 100 ? 35.257 -18.241 -29.671 1.00 87.81 100 ASN A N 1
ATOM 747 C CA . ASN A 1 100 ? 34.905 -16.891 -29.202 1.00 87.81 100 ASN A CA 1
ATOM 748 C C . ASN A 1 100 ? 33.886 -16.856 -28.038 1.00 87.81 100 ASN A C 1
ATOM 750 O O . ASN A 1 100 ? 32.968 -16.036 -28.032 1.00 87.81 100 ASN A O 1
ATOM 754 N N . SER A 1 101 ? 34.018 -17.752 -27.051 1.00 90.75 101 SER A N 1
ATOM 755 C CA . SER A 1 101 ? 33.081 -17.847 -25.913 1.00 90.75 101 SER A CA 1
ATOM 756 C C . SER A 1 101 ? 33.026 -16.569 -25.070 1.00 90.75 101 SER A C 1
ATOM 758 O O . SER A 1 101 ? 31.940 -16.111 -24.736 1.00 90.75 101 SER A O 1
ATOM 760 N N . ALA A 1 102 ? 34.171 -15.927 -24.822 1.00 92.25 102 ALA A N 1
ATOM 761 C CA . ALA A 1 102 ? 34.230 -14.682 -24.055 1.00 92.25 102 ALA A CA 1
ATOM 762 C C . ALA A 1 102 ? 33.429 -13.535 -24.705 1.00 92.25 102 ALA A C 1
ATOM 764 O O . ALA A 1 102 ? 32.820 -12.722 -24.014 1.00 92.25 102 ALA A O 1
ATOM 765 N N . ALA A 1 103 ? 33.395 -13.472 -26.041 1.00 90.75 103 ALA A N 1
ATOM 766 C CA . ALA A 1 103 ? 32.598 -12.475 -26.749 1.00 90.75 103 ALA A CA 1
ATOM 767 C C . ALA A 1 103 ? 31.092 -12.777 -26.675 1.00 90.75 103 ALA A C 1
ATOM 769 O O . ALA A 1 103 ? 30.290 -11.846 -26.621 1.00 90.75 103 ALA A O 1
ATOM 770 N N . LEU A 1 104 ? 30.698 -14.056 -26.639 1.00 92.81 104 LEU A N 1
ATOM 771 C CA . LEU A 1 104 ? 29.297 -14.441 -26.441 1.00 92.81 104 LEU A CA 1
ATOM 772 C C . LEU A 1 104 ? 28.794 -14.028 -25.059 1.00 92.81 104 LEU A C 1
ATOM 774 O O . LEU A 1 104 ? 27.704 -13.466 -24.973 1.00 92.81 104 LEU A O 1
ATOM 778 N N . ASP A 1 105 ? 29.599 -14.227 -24.015 1.00 91.69 105 ASP A N 1
ATOM 779 C CA . ASP A 1 105 ? 29.259 -13.805 -22.650 1.00 91.69 105 ASP A CA 1
ATOM 780 C C . ASP A 1 105 ? 29.113 -12.281 -22.548 1.00 91.69 105 ASP A C 1
ATOM 782 O O . ASP A 1 105 ? 28.236 -11.783 -21.845 1.00 91.69 105 ASP A O 1
ATOM 786 N N . GLY A 1 106 ? 29.920 -11.530 -23.304 1.00 88.50 106 GLY A N 1
ATOM 787 C CA . GLY A 1 106 ? 29.804 -10.075 -23.390 1.00 88.50 106 GLY A CA 1
ATOM 788 C C . GLY A 1 106 ? 28.550 -9.590 -24.125 1.00 88.50 106 GLY A C 1
ATOM 789 O O . GLY A 1 106 ? 28.044 -8.520 -23.805 1.00 88.50 106 GLY A O 1
ATOM 790 N N . ILE A 1 107 ? 28.034 -10.354 -25.096 1.00 92.06 107 ILE A N 1
ATOM 791 C CA . ILE A 1 107 ? 26.862 -9.957 -25.900 1.00 92.06 107 ILE A CA 1
ATOM 792 C C . ILE A 1 107 ? 25.547 -10.445 -25.283 1.00 92.06 107 ILE A C 1
ATOM 794 O O . ILE A 1 107 ? 24.523 -9.777 -25.428 1.00 92.06 107 ILE A O 1
ATOM 798 N N . ALA A 1 108 ? 25.558 -11.585 -24.589 1.00 92.69 108 ALA A N 1
ATOM 799 C CA . ALA A 1 108 ? 24.363 -12.216 -24.031 1.00 92.69 108 ALA A CA 1
ATOM 800 C C . ALA A 1 108 ? 23.464 -11.271 -23.198 1.00 92.69 108 ALA A C 1
ATOM 802 O O . ALA A 1 108 ? 22.248 -11.335 -23.384 1.00 92.69 108 ALA A O 1
ATOM 803 N N . PRO A 1 109 ? 23.990 -10.346 -22.364 1.00 90.38 109 PRO A N 1
ATOM 804 C CA . PRO A 1 109 ? 23.166 -9.397 -21.610 1.00 90.38 109 PRO A CA 1
ATOM 805 C C . PRO A 1 109 ? 22.374 -8.407 -22.471 1.00 90.38 109 PRO A C 1
ATOM 807 O O . PRO A 1 109 ? 21.479 -7.750 -21.948 1.00 90.38 109 PRO A O 1
ATOM 810 N N . TYR A 1 110 ? 22.712 -8.268 -23.758 1.00 90.62 110 TYR A N 1
ATOM 811 C CA . TYR A 1 110 ? 22.042 -7.367 -24.697 1.00 90.62 110 TYR A CA 1
ATOM 812 C C . TYR A 1 110 ? 20.939 -8.048 -25.515 1.00 90.62 110 TYR A C 1
ATOM 814 O O . TYR A 1 110 ? 20.219 -7.369 -26.247 1.00 90.62 110 TYR A O 1
ATOM 822 N N . LEU A 1 111 ? 20.791 -9.372 -25.408 1.00 93.50 111 LEU A N 1
ATOM 823 C CA . LEU A 1 111 ? 19.753 -10.106 -26.125 1.00 93.50 111 LEU A CA 1
ATOM 824 C C . LEU A 1 111 ? 18.370 -9.767 -25.568 1.00 93.50 111 LEU A C 1
ATOM 826 O O . LEU A 1 111 ? 18.121 -9.918 -24.373 1.00 93.50 111 LEU A O 1
ATOM 830 N N . ASN A 1 112 ? 17.462 -9.362 -26.460 1.00 91.69 112 ASN A N 1
ATOM 831 C CA . ASN A 1 112 ? 16.080 -8.999 -26.134 1.00 91.69 112 ASN A CA 1
ATOM 832 C C . ASN A 1 112 ? 15.965 -7.884 -25.080 1.00 91.69 112 ASN A C 1
ATOM 834 O O . ASN A 1 112 ? 14.966 -7.820 -24.363 1.00 91.69 112 ASN A O 1
ATOM 838 N N . VAL A 1 113 ? 16.980 -7.024 -24.939 1.00 89.62 113 VAL A N 1
ATOM 839 C CA . VAL A 1 113 ? 16.979 -5.955 -23.931 1.00 89.62 113 VAL A CA 1
ATOM 840 C C . VAL A 1 113 ? 15.796 -5.022 -24.116 1.00 89.62 113 VAL A C 1
ATOM 842 O O . VAL A 1 113 ? 15.176 -4.642 -23.123 1.00 89.62 113 VAL A O 1
ATOM 845 N N . CYS A 1 114 ? 15.443 -4.678 -25.354 1.00 91.12 114 CYS A N 1
ATOM 846 C CA . CYS A 1 114 ? 14.284 -3.834 -25.582 1.00 91.12 114 CYS A CA 1
ATOM 847 C C . CYS A 1 114 ? 13.008 -4.579 -25.210 1.00 91.12 114 CYS A C 1
ATOM 849 O O . CYS A 1 114 ? 12.245 -4.102 -24.373 1.00 91.12 114 CYS A O 1
ATOM 851 N N . PHE A 1 115 ? 12.794 -5.769 -25.768 1.00 89.06 115 PHE A N 1
ATOM 852 C CA . PHE A 1 115 ? 11.614 -6.576 -25.477 1.00 89.06 115 PHE A CA 1
ATOM 853 C C . PHE A 1 115 ? 11.394 -6.796 -23.971 1.00 89.06 115 PHE A C 1
ATOM 855 O O . PHE A 1 115 ? 10.281 -6.599 -23.484 1.00 89.06 115 PHE A O 1
ATOM 862 N N . LEU A 1 116 ? 12.449 -7.141 -23.227 1.00 84.88 116 LEU A N 1
ATOM 863 C CA . LEU A 1 116 ? 12.389 -7.379 -21.782 1.00 84.88 116 LEU A CA 1
ATOM 864 C C . LEU A 1 116 ? 12.159 -6.097 -20.976 1.00 84.88 116 LEU A C 1
ATOM 866 O O . LEU A 1 116 ? 11.471 -6.135 -19.957 1.00 84.88 116 LEU A O 1
ATOM 870 N N . ALA A 1 117 ? 12.713 -4.967 -21.413 1.00 83.12 117 ALA A N 1
ATOM 871 C CA . ALA A 1 117 ? 12.534 -3.693 -20.727 1.00 83.12 117 ALA A CA 1
ATOM 872 C C . ALA A 1 117 ? 11.140 -3.075 -20.938 1.00 83.12 117 ALA A C 1
ATOM 874 O O . ALA A 1 117 ? 10.659 -2.331 -20.079 1.00 83.12 117 ALA A O 1
ATOM 875 N N . GLY A 1 118 ? 10.494 -3.365 -22.071 1.00 84.06 118 GLY A N 1
ATOM 876 C CA . GLY A 1 118 ? 9.238 -2.730 -22.470 1.00 84.06 118 GLY A CA 1
ATOM 877 C C . GLY A 1 118 ? 9.385 -1.225 -22.745 1.00 84.06 118 GLY A C 1
ATOM 878 O O . GLY A 1 118 ? 10.480 -0.670 -22.736 1.00 84.06 118 GLY A O 1
ATOM 879 N N . ASP A 1 119 ? 8.270 -0.533 -23.005 1.00 85.31 119 ASP A N 1
ATOM 880 C CA . ASP A 1 119 ? 8.275 0.911 -23.289 1.00 85.31 119 ASP A CA 1
ATOM 881 C C . ASP A 1 119 ? 8.598 1.726 -22.019 1.00 85.31 119 ASP A C 1
ATOM 883 O O . ASP A 1 119 ? 7.706 2.197 -21.304 1.00 85.31 119 ASP A O 1
ATOM 887 N N . ILE A 1 120 ? 9.896 1.902 -21.747 1.00 79.94 120 ILE A N 1
ATOM 888 C CA . ILE A 1 120 ? 10.423 2.638 -20.590 1.00 79.94 120 ILE A CA 1
ATOM 889 C C . ILE A 1 120 ? 9.914 4.085 -20.540 1.00 79.94 120 ILE A C 1
ATOM 891 O O . ILE A 1 120 ? 9.712 4.633 -19.469 1.00 79.94 120 ILE A O 1
ATOM 895 N N . SER A 1 121 ? 9.682 4.737 -21.675 1.00 78.56 121 SER A N 1
ATOM 896 C CA . SER A 1 121 ? 9.177 6.112 -21.730 1.00 78.56 121 SER A CA 1
ATOM 897 C C . SER A 1 121 ? 7.753 6.207 -21.192 1.00 78.56 121 SER A C 1
ATOM 899 O O . SER A 1 121 ? 7.444 7.111 -20.413 1.00 78.56 121 SER A O 1
ATOM 901 N N . ARG A 1 122 ? 6.899 5.230 -21.528 1.00 76.75 122 ARG A N 1
ATOM 902 C CA . ARG A 1 122 ? 5.558 5.122 -20.948 1.00 76.75 122 ARG A CA 1
ATOM 903 C C . ARG A 1 122 ? 5.626 4.757 -19.475 1.00 76.75 122 ARG A C 1
ATOM 905 O O . ARG A 1 122 ? 4.901 5.366 -18.693 1.00 76.75 122 ARG A O 1
ATOM 912 N N . SER A 1 123 ? 6.500 3.830 -19.079 1.00 76.12 123 SER A N 1
ATOM 913 C CA . SER A 1 123 ? 6.641 3.460 -17.665 1.00 76.12 123 SER A CA 1
ATOM 914 C C . SER A 1 123 ? 7.244 4.589 -16.819 1.00 76.12 123 SER A C 1
ATOM 916 O O . SER A 1 123 ? 6.822 4.781 -15.684 1.00 76.12 123 SER A O 1
ATOM 918 N N . GLN A 1 124 ? 8.137 5.414 -17.374 1.00 78.44 124 GLN A N 1
ATOM 919 C CA . GLN A 1 124 ? 8.666 6.622 -16.736 1.00 78.44 124 GLN A CA 1
ATOM 920 C C . GLN A 1 124 ? 7.605 7.716 -16.622 1.00 78.44 124 GLN A C 1
ATOM 922 O O . GLN A 1 124 ? 7.477 8.329 -15.564 1.00 78.44 124 GLN A O 1
ATOM 927 N N . ALA A 1 125 ? 6.813 7.959 -17.669 1.00 79.06 125 ALA A N 1
ATOM 928 C CA . ALA A 1 125 ? 5.726 8.936 -17.615 1.00 79.06 125 ALA A CA 1
ATOM 929 C C . ALA A 1 125 ? 4.648 8.523 -16.597 1.00 79.06 125 ALA A C 1
ATOM 931 O O . ALA A 1 125 ? 4.218 9.334 -15.779 1.00 79.06 125 ALA A O 1
ATOM 932 N N . GLN A 1 126 ? 4.254 7.246 -16.595 1.00 82.56 126 GLN A N 1
ATOM 933 C CA . GLN A 1 126 ? 3.299 6.704 -15.627 1.00 82.56 126 GLN A CA 1
ATOM 934 C C . GLN A 1 126 ? 3.874 6.685 -14.209 1.00 82.56 126 GLN A C 1
ATOM 936 O O . GLN A 1 126 ? 3.194 7.089 -13.273 1.00 82.56 126 GLN A O 1
ATOM 941 N N . GLY A 1 127 ? 5.127 6.265 -14.048 1.00 86.25 127 GLY A N 1
ATOM 942 C CA . GLY A 1 127 ? 5.814 6.186 -12.763 1.00 86.25 127 GLY A CA 1
ATOM 943 C C . GLY A 1 127 ? 6.049 7.549 -12.117 1.00 86.25 127 GLY A C 1
ATOM 944 O O . GLY A 1 127 ? 5.712 7.741 -10.951 1.00 86.25 127 GLY A O 1
ATOM 945 N N . SER A 1 128 ? 6.544 8.526 -12.881 1.00 85.94 128 SER A N 1
ATOM 946 C CA . SER A 1 128 ? 6.706 9.910 -12.411 1.00 85.94 128 SER A CA 1
ATOM 947 C C . SER A 1 128 ? 5.363 10.558 -12.074 1.00 85.94 128 SER A C 1
ATOM 949 O O . SER A 1 128 ? 5.227 11.180 -11.020 1.00 85.94 128 SER A O 1
ATOM 951 N N . SER A 1 129 ? 4.338 10.355 -12.911 1.00 88.25 129 SER A N 1
ATOM 952 C CA . SER A 1 129 ? 2.972 10.799 -12.621 1.00 88.25 129 SER A CA 1
ATOM 953 C C . SER A 1 129 ? 2.424 10.147 -11.349 1.00 88.25 129 SER A C 1
ATOM 955 O O . SER A 1 129 ? 1.842 10.843 -10.513 1.00 88.25 129 SER A O 1
ATOM 957 N N . ALA A 1 130 ? 2.669 8.850 -11.142 1.00 89.94 130 ALA A N 1
ATOM 958 C CA . ALA A 1 130 ? 2.278 8.145 -9.928 1.00 89.94 130 ALA A CA 1
ATOM 959 C C . ALA A 1 130 ? 2.989 8.710 -8.691 1.00 89.94 130 ALA A C 1
ATOM 961 O O . ALA A 1 130 ? 2.321 9.004 -7.702 1.00 89.94 130 ALA A O 1
ATOM 962 N N . CYS A 1 131 ? 4.302 8.954 -8.753 1.00 89.62 131 CYS A N 1
ATOM 963 C CA . CYS A 1 131 ? 5.045 9.569 -7.649 1.00 89.62 131 CYS A CA 1
ATOM 964 C C . CYS A 1 131 ? 4.549 10.980 -7.314 1.00 89.62 131 CYS A C 1
ATOM 966 O O . CYS A 1 131 ? 4.337 11.291 -6.142 1.00 89.62 131 CYS A O 1
ATOM 968 N N . ASN A 1 132 ? 4.293 11.813 -8.327 1.00 88.88 132 ASN A N 1
ATOM 969 C CA . ASN A 1 132 ? 3.724 13.148 -8.131 1.00 88.88 132 ASN A CA 1
ATOM 970 C C . ASN A 1 132 ? 2.324 13.073 -7.506 1.00 88.88 132 ASN A C 1
ATOM 972 O O . ASN A 1 132 ? 2.005 13.836 -6.596 1.00 88.88 132 ASN A O 1
ATOM 976 N N . THR A 1 133 ? 1.505 12.113 -7.945 1.00 92.00 133 THR A N 1
ATOM 977 C CA . THR A 1 133 ? 0.159 11.893 -7.401 1.00 92.00 133 THR A CA 1
ATOM 978 C C . THR A 1 133 ? 0.216 11.446 -5.941 1.00 92.00 133 THR A C 1
ATOM 980 O O . THR A 1 133 ? -0.503 11.998 -5.113 1.00 92.00 133 THR A O 1
ATOM 983 N N . ILE A 1 134 ? 1.101 10.509 -5.586 1.00 92.44 134 ILE A N 1
ATOM 984 C CA . ILE A 1 134 ? 1.311 10.100 -4.187 1.00 92.44 134 ILE A CA 1
ATOM 985 C C . ILE A 1 134 ? 1.766 11.286 -3.352 1.00 92.44 134 ILE A C 1
ATOM 987 O O . ILE A 1 134 ? 1.203 11.516 -2.289 1.00 92.44 134 ILE A O 1
ATOM 991 N N . SER A 1 135 ? 2.751 12.053 -3.821 1.00 90.75 135 SER A N 1
ATOM 992 C CA . SER A 1 135 ? 3.242 13.231 -3.101 1.00 90.75 135 SER A CA 1
ATOM 993 C C . SER A 1 135 ? 2.112 14.232 -2.825 1.00 90.75 135 SER A C 1
ATOM 995 O O . SER A 1 135 ? 1.973 14.717 -1.698 1.00 90.75 135 SER A O 1
ATOM 997 N N . ALA A 1 136 ? 1.234 14.464 -3.806 1.00 90.88 136 ALA A N 1
ATOM 998 C CA . ALA A 1 136 ? 0.054 15.308 -3.644 1.00 90.88 136 ALA A CA 1
ATOM 999 C C . ALA A 1 136 ? -0.961 14.726 -2.643 1.00 90.88 136 ALA A C 1
ATOM 1001 O O . ALA A 1 136 ? -1.480 15.467 -1.806 1.00 90.88 136 ALA A O 1
ATOM 1002 N N . ILE A 1 137 ? -1.217 13.412 -2.681 1.00 91.75 137 ILE A N 1
ATOM 1003 C CA . ILE A 1 137 ? -2.092 12.726 -1.715 1.00 91.75 137 ILE A CA 1
ATOM 1004 C C . ILE A 1 137 ? -1.519 12.852 -0.305 1.00 91.75 137 ILE A C 1
ATOM 1006 O O . ILE A 1 137 ? -2.226 13.306 0.588 1.00 91.75 137 ILE A O 1
ATOM 1010 N N . LEU A 1 138 ? -0.241 12.515 -0.107 1.00 90.25 138 LEU A N 1
ATOM 1011 C CA . LEU A 1 138 ? 0.432 12.620 1.186 1.00 90.25 138 LEU A CA 1
ATOM 1012 C C . LEU A 1 138 ? 0.340 14.053 1.718 1.00 90.25 138 LEU A C 1
ATOM 1014 O O . LEU A 1 138 ? -0.125 14.255 2.834 1.00 90.25 138 LEU A O 1
ATOM 1018 N N . THR A 1 139 ? 0.670 15.050 0.897 1.00 87.88 139 THR A N 1
ATOM 1019 C CA . THR A 1 139 ? 0.576 16.471 1.272 1.00 87.88 139 THR A CA 1
ATOM 1020 C C . THR A 1 139 ? -0.855 16.872 1.646 1.00 87.88 139 THR A C 1
ATOM 1022 O O . THR A 1 139 ? -1.067 17.517 2.673 1.00 87.88 139 THR A O 1
ATOM 1025 N N . SER A 1 140 ? -1.860 16.449 0.870 1.00 89.19 140 SER A N 1
ATOM 1026 C CA . SER A 1 140 ? -3.268 16.725 1.184 1.00 89.19 140 SER A CA 1
ATOM 1027 C C . SER A 1 140 ? -3.711 16.043 2.479 1.00 89.19 140 SER A C 1
ATOM 1029 O O . SER A 1 140 ? -4.439 16.643 3.268 1.00 89.19 140 SER A O 1
ATOM 1031 N N . CYS A 1 141 ? -3.260 14.814 2.724 1.00 87.62 141 CYS A N 1
ATOM 1032 C CA . CYS A 1 141 ? -3.582 14.070 3.934 1.00 87.62 141 CYS A CA 1
ATOM 1033 C C . CYS A 1 141 ? -2.921 14.665 5.177 1.00 87.62 141 CYS A C 1
ATOM 1035 O O . CYS A 1 141 ? -3.572 14.721 6.217 1.00 87.62 141 CYS A O 1
ATOM 1037 N N . ALA A 1 142 ? -1.693 15.178 5.060 1.00 82.62 142 ALA A N 1
ATOM 1038 C CA . ALA A 1 142 ? -1.045 15.954 6.119 1.00 82.62 142 ALA A CA 1
ATOM 1039 C C . ALA A 1 142 ? -1.863 17.185 6.491 1.00 82.62 142 ALA A C 1
ATOM 1041 O O . ALA A 1 142 ? -2.099 17.437 7.661 1.00 82.62 142 ALA A O 1
ATOM 1042 N N . ALA A 1 143 ? -2.325 17.937 5.490 1.00 82.50 143 ALA A N 1
ATOM 1043 C CA . ALA A 1 143 ? -3.090 19.156 5.726 1.00 82.50 143 ALA A CA 1
ATOM 1044 C C . ALA A 1 143 ? -4.475 18.888 6.348 1.00 82.50 143 ALA A C 1
ATOM 1046 O O . ALA A 1 143 ? -5.085 19.792 6.912 1.00 82.50 143 ALA A O 1
ATOM 1047 N N . ARG A 1 144 ? -4.999 17.658 6.236 1.00 77.69 144 ARG A N 1
ATOM 1048 C CA . ARG A 1 144 ? -6.320 17.264 6.754 1.00 77.69 144 ARG A CA 1
ATOM 1049 C C . ARG A 1 144 ? -6.303 16.690 8.167 1.00 77.69 144 ARG A C 1
ATOM 1051 O O . ARG A 1 144 ? -7.390 16.399 8.671 1.00 77.69 144 ARG A O 1
ATOM 1058 N N . THR A 1 145 ? -5.144 16.517 8.809 1.00 60.56 145 THR A N 1
ATOM 1059 C CA . THR A 1 145 ? -5.080 15.914 10.156 1.00 60.56 145 THR A CA 1
ATOM 1060 C C . THR A 1 145 ? -5.864 16.693 11.213 1.00 60.56 145 THR A C 1
ATOM 1062 O O . THR A 1 145 ? -6.178 16.131 12.256 1.00 60.56 145 THR A O 1
ATOM 1065 N N . ASP A 1 146 ? -6.267 17.928 10.909 1.00 53.94 146 ASP A N 1
ATOM 1066 C CA . ASP A 1 146 ? -6.853 18.845 11.883 1.00 53.94 146 ASP A CA 1
ATOM 1067 C C . ASP A 1 146 ? -8.381 19.024 11.721 1.00 53.94 146 ASP A C 1
ATOM 1069 O O . ASP A 1 146 ? -9.007 19.698 12.535 1.00 53.94 146 ASP A O 1
ATOM 1073 N N . ILE A 1 147 ? -9.013 18.436 10.688 1.00 50.94 147 ILE A N 1
ATOM 1074 C CA . ILE A 1 147 ? -10.386 18.809 10.255 1.00 50.94 147 ILE A CA 1
ATOM 1075 C C . ILE A 1 147 ? -11.365 17.618 10.205 1.00 50.94 147 ILE A C 1
ATOM 1077 O O . ILE A 1 147 ? -12.324 17.606 9.435 1.00 50.94 147 ILE A O 1
ATOM 1081 N N . TRP A 1 148 ? -11.172 16.591 11.031 1.00 52.25 148 TRP A N 1
ATOM 1082 C CA . TRP A 1 148 ? -12.191 15.548 11.213 1.00 52.25 148 TRP A CA 1
ATOM 1083 C C . TRP A 1 148 ? -13.147 15.911 12.360 1.00 52.25 148 TRP A C 1
ATOM 1085 O O . TRP A 1 148 ? -13.024 15.428 13.477 1.00 52.25 148 TRP A O 1
ATOM 1095 N N . ASP A 1 149 ? -14.054 16.834 12.022 1.00 44.53 149 ASP A N 1
ATOM 1096 C CA . ASP A 1 149 ? -15.358 17.197 12.607 1.00 44.53 149 ASP A CA 1
ATOM 1097 C C . ASP A 1 149 ? -15.646 16.819 14.080 1.00 44.53 149 ASP A C 1
ATOM 1099 O O . ASP A 1 149 ? -15.843 15.660 14.457 1.00 44.53 149 ASP A O 1
ATOM 1103 N N . SER A 1 150 ? -15.805 17.870 14.886 1.00 44.53 150 SER A N 1
ATOM 1104 C CA . SER A 1 150 ? -16.090 17.943 16.323 1.00 44.53 150 SER A CA 1
ATOM 1105 C C . SER A 1 150 ? -17.362 17.235 16.812 1.00 44.53 150 SER A C 1
ATOM 1107 O O . SER A 1 150 ? -17.668 17.294 18.002 1.00 44.53 150 SER A O 1
ATOM 1109 N N . SER A 1 151 ? -18.129 16.585 15.940 1.00 45.91 151 SER A N 1
ATOM 1110 C CA . SER A 1 151 ? -19.414 15.984 16.301 1.00 45.91 151 SER A CA 1
ATOM 1111 C C . SER A 1 151 ? -19.327 14.505 16.714 1.00 45.91 151 SER A C 1
ATOM 1113 O O . SER A 1 151 ? -20.161 14.079 17.515 1.00 45.91 151 SER A O 1
ATOM 1115 N N . ARG A 1 152 ? -18.323 13.731 16.252 1.00 48.28 152 ARG A N 1
ATOM 1116 C CA . ARG A 1 152 ? -18.039 12.324 16.671 1.00 48.28 152 ARG A CA 1
ATOM 1117 C C . ARG A 1 152 ? -16.555 11.917 16.505 1.00 48.28 152 ARG A C 1
ATOM 1119 O O . ARG A 1 152 ? -16.262 10.748 16.266 1.00 48.28 152 ARG A O 1
ATOM 1126 N N . ALA A 1 153 ? -15.642 12.891 16.560 1.00 50.78 153 ALA A N 1
ATOM 1127 C CA . ALA A 1 153 ? -14.276 12.825 16.029 1.00 50.78 153 ALA A CA 1
ATOM 1128 C C . ALA A 1 153 ? -13.446 11.620 16.504 1.00 50.78 153 ALA A C 1
ATOM 1130 O O . ALA A 1 153 ? -12.979 11.543 17.641 1.00 50.78 153 ALA A O 1
ATOM 1131 N N . LEU A 1 154 ? -13.199 10.708 15.571 1.00 52.06 154 LEU A N 1
ATOM 1132 C CA . LEU A 1 154 ? -12.200 9.664 15.691 1.00 52.06 154 LEU A CA 1
ATOM 1133 C C . LEU A 1 154 ? -10.821 10.294 15.427 1.00 52.06 154 LEU A C 1
ATOM 1135 O O . LEU A 1 154 ? -10.478 10.560 14.275 1.00 52.06 154 LEU A O 1
ATOM 1139 N N . SER A 1 155 ? -10.038 10.576 16.471 1.00 56.53 155 SER A N 1
ATOM 1140 C CA . SER A 1 155 ? -8.671 11.085 16.292 1.00 56.53 155 SER A CA 1
ATOM 1141 C C . SER A 1 155 ? -7.748 9.935 15.894 1.00 56.53 155 SER A C 1
ATOM 1143 O O . SER A 1 155 ? -7.238 9.187 16.729 1.00 56.53 155 SER A O 1
ATOM 1145 N N . LEU A 1 156 ? -7.587 9.741 14.588 1.00 57.19 156 LEU A N 1
ATOM 1146 C CA . LEU A 1 156 ? -6.617 8.804 14.037 1.00 57.19 156 LEU A CA 1
ATOM 1147 C C . LEU A 1 156 ? -5.237 9.468 14.085 1.00 57.19 156 LEU A C 1
ATOM 1149 O O . LEU A 1 156 ? -5.087 10.625 13.702 1.00 57.19 156 LEU A O 1
ATOM 1153 N N . SER A 1 157 ? -4.214 8.740 14.527 1.00 65.31 157 SER A N 1
ATOM 1154 C CA . SER A 1 157 ? -2.830 9.223 14.528 1.00 65.31 157 SER A CA 1
ATOM 1155 C C . SER A 1 157 ? -1.910 8.266 13.770 1.00 65.31 157 SER A C 1
ATOM 1157 O O . SER A 1 157 ? -2.236 7.098 13.550 1.00 65.31 157 SER A O 1
ATOM 1159 N N . GLY A 1 158 ? -0.756 8.771 13.329 1.00 79.00 158 GLY A N 1
ATOM 1160 C CA . GLY A 1 158 ? 0.255 7.960 12.647 1.00 79.00 158 GLY A CA 1
ATOM 1161 C C . GLY A 1 158 ? -0.218 7.396 11.303 1.00 79.00 158 GLY A C 1
ATOM 1162 O O . GLY A 1 158 ? -0.749 8.119 10.466 1.00 79.00 158 GLY A O 1
ATOM 1163 N N . SER A 1 159 ? -0.000 6.101 11.076 1.00 81.81 159 SER A N 1
ATOM 1164 C CA . SER A 1 159 ? -0.410 5.418 9.841 1.00 81.81 159 SER A CA 1
ATOM 1165 C C . SER A 1 159 ? -1.930 5.356 9.675 1.00 81.81 159 SER A C 1
ATOM 1167 O O . SER A 1 159 ? -2.420 5.362 8.550 1.00 81.81 159 SER A O 1
ATOM 1169 N N . ALA A 1 160 ? -2.695 5.356 10.767 1.00 83.19 160 ALA A N 1
ATOM 1170 C CA . ALA A 1 160 ? -4.146 5.264 10.698 1.00 83.19 160 ALA A CA 1
ATOM 1171 C C . ALA A 1 160 ? -4.779 6.551 10.130 1.00 83.19 160 ALA A C 1
ATOM 1173 O O . ALA A 1 160 ? -5.736 6.477 9.364 1.00 83.19 160 ALA A O 1
ATOM 1174 N N . SER A 1 161 ? -4.230 7.739 10.416 1.00 83.56 161 SER A N 1
ATOM 1175 C CA . SER A 1 161 ? -4.741 8.980 9.805 1.00 83.56 161 SER A CA 1
ATOM 1176 C C . SER A 1 161 ? -4.463 9.023 8.308 1.00 83.56 161 SER A C 1
ATOM 1178 O O . SER A 1 161 ? -5.342 9.379 7.520 1.00 83.56 161 SER A O 1
ATOM 1180 N N . LEU A 1 162 ? -3.266 8.585 7.908 1.00 89.19 162 LEU A N 1
ATOM 1181 C CA . LEU A 1 162 ? -2.916 8.463 6.502 1.00 89.19 162 LEU A CA 1
ATOM 1182 C C . LEU A 1 162 ? -3.839 7.468 5.790 1.00 89.19 162 LEU A C 1
ATOM 1184 O O . LEU A 1 162 ? -4.382 7.811 4.746 1.00 89.19 162 LEU A O 1
ATOM 1188 N N . ALA A 1 163 ? -4.086 6.286 6.361 1.00 90.50 163 ALA A N 1
ATOM 1189 C CA . ALA A 1 163 ? -4.990 5.300 5.768 1.00 90.50 163 ALA A CA 1
ATOM 1190 C C . ALA A 1 163 ? -6.427 5.836 5.626 1.00 90.50 163 ALA A C 1
ATOM 1192 O O . ALA A 1 163 ? -7.061 5.652 4.588 1.00 90.50 163 ALA A O 1
ATOM 1193 N N . GLY A 1 164 ? -6.920 6.592 6.610 1.00 88.50 164 GLY A N 1
ATOM 1194 C CA . GLY A 1 164 ? -8.263 7.186 6.575 1.00 88.50 164 GLY A CA 1
ATOM 1195 C C . GLY A 1 164 ? -8.463 8.219 5.476 1.00 88.50 164 GLY A C 1
ATOM 1196 O O . GLY A 1 164 ? -9.592 8.415 5.010 1.00 88.50 164 GLY A O 1
ATOM 1197 N N . CYS A 1 165 ? -7.372 8.858 5.062 1.00 90.62 165 CYS A N 1
ATOM 1198 C CA . CYS A 1 165 ? -7.352 9.841 3.995 1.00 90.62 165 CYS A CA 1
ATOM 1199 C C . CYS A 1 165 ? -7.020 9.228 2.625 1.00 90.62 165 CYS A C 1
ATOM 1201 O O . CYS A 1 165 ? -7.719 9.501 1.654 1.00 90.62 165 CYS A O 1
ATOM 1203 N N . ALA A 1 166 ? -5.980 8.398 2.542 1.00 92.88 166 ALA A N 1
ATOM 1204 C CA . ALA A 1 166 ? -5.422 7.908 1.284 1.00 92.88 166 ALA A CA 1
ATOM 1205 C C . ALA A 1 166 ? -6.154 6.681 0.715 1.00 92.88 166 ALA A C 1
ATOM 1207 O O . ALA A 1 166 ? -6.181 6.499 -0.499 1.00 92.88 166 ALA A O 1
ATOM 1208 N N . CYS A 1 167 ? -6.771 5.852 1.563 1.00 95.94 167 CYS A N 1
ATOM 1209 C CA . CYS A 1 167 ? -7.348 4.565 1.151 1.00 95.94 167 CYS A CA 1
ATOM 1210 C C . CYS A 1 167 ? -8.829 4.635 0.751 1.00 95.94 167 CYS A C 1
ATOM 1212 O O . CYS A 1 167 ? -9.492 3.601 0.668 1.00 95.94 167 CYS A O 1
ATOM 1214 N N . TYR A 1 168 ? -9.369 5.837 0.532 1.00 92.94 168 TYR A N 1
ATOM 1215 C CA . TYR A 1 168 ? -10.788 6.059 0.254 1.00 92.94 168 TYR A CA 1
ATOM 1216 C C . TYR A 1 168 ? -10.963 6.954 -0.984 1.00 92.94 168 TYR A C 1
ATOM 1218 O O . TYR A 1 168 ? -10.317 7.992 -1.100 1.00 92.94 168 TYR A O 1
ATOM 1226 N N . THR A 1 169 ? -11.841 6.573 -1.919 1.00 85.56 169 THR A N 1
ATOM 1227 C CA . THR A 1 169 ? -12.128 7.358 -3.148 1.00 85.56 169 THR A CA 1
ATOM 1228 C C . THR A 1 169 ? -13.118 8.497 -2.932 1.00 85.56 169 THR A C 1
ATOM 1230 O O . THR A 1 169 ? -13.236 9.393 -3.765 1.00 85.56 169 THR A O 1
ATOM 1233 N N . SER A 1 170 ? -13.849 8.451 -1.823 1.00 78.69 170 SER A N 1
ATOM 1234 C CA . SER A 1 170 ? -14.886 9.395 -1.416 1.00 78.69 170 SER A CA 1
ATOM 1235 C C . SER A 1 170 ? -14.854 9.547 0.107 1.00 78.69 170 SER A C 1
ATOM 1237 O O . SER A 1 170 ? -14.048 8.917 0.796 1.00 78.69 170 SER A O 1
ATOM 1239 N N . SER A 1 171 ? -15.754 10.346 0.679 1.00 73.44 171 SER A N 1
ATOM 1240 C CA . SER A 1 171 ? -15.883 10.460 2.132 1.00 73.44 171 SER A CA 1
ATOM 1241 C C . SER A 1 171 ? -16.331 9.168 2.830 1.00 73.44 171 SER A C 1
ATOM 1243 O O . SER A 1 171 ? -16.548 9.240 4.034 1.00 73.44 171 SER A O 1
ATOM 1245 N N . SER A 1 172 ? -16.448 8.003 2.173 1.00 80.62 172 SER A N 1
ATOM 1246 C CA . SER A 1 172 ? -16.781 6.740 2.862 1.00 80.62 172 SER A CA 1
ATOM 1247 C C . SER A 1 172 ? -16.381 5.430 2.170 1.00 80.62 172 SER A C 1
ATOM 1249 O O . SER A 1 172 ? -16.344 4.407 2.848 1.00 80.62 172 SER A O 1
ATOM 1251 N N . THR A 1 173 ? -16.067 5.406 0.872 1.00 93.12 173 THR A N 1
ATOM 1252 C CA . THR A 1 173 ? -15.817 4.137 0.161 1.00 93.12 173 THR A CA 1
ATOM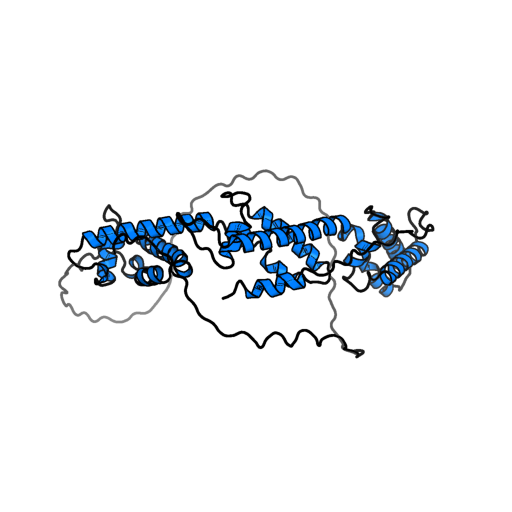 1253 C C . THR A 1 173 ? -14.355 3.707 0.255 1.00 93.12 173 THR A C 1
ATOM 1255 O O . THR A 1 173 ? -13.487 4.369 -0.315 1.00 93.12 173 THR A O 1
ATOM 1258 N N . TYR A 1 174 ? -14.087 2.603 0.961 1.00 94.00 174 TYR A N 1
ATOM 1259 C CA . TYR A 1 174 ? -12.758 1.990 1.031 1.00 94.00 174 TYR A CA 1
ATOM 1260 C C . TYR A 1 174 ? -12.354 1.445 -0.345 1.00 94.00 174 TYR A C 1
ATOM 1262 O O . TYR A 1 174 ? -13.096 0.687 -0.968 1.00 94.00 174 TYR A O 1
ATOM 1270 N N . ALA A 1 175 ? -11.197 1.880 -0.834 1.00 94.44 175 ALA A N 1
ATOM 1271 C CA . ALA A 1 175 ? -10.702 1.607 -2.178 1.00 94.44 175 ALA A CA 1
ATOM 1272 C C . ALA A 1 175 ? -9.167 1.462 -2.152 1.00 94.44 175 ALA A C 1
ATOM 1274 O O . ALA A 1 175 ? -8.452 2.351 -2.632 1.00 94.44 175 ALA A O 1
ATOM 1275 N N . PRO A 1 176 ? -8.653 0.363 -1.572 1.00 93.25 176 PRO A N 1
ATOM 1276 C CA . PRO A 1 176 ? -7.226 0.198 -1.294 1.00 93.25 176 PRO A CA 1
ATOM 1277 C C . PRO A 1 176 ? -6.369 0.193 -2.562 1.00 93.25 176 PRO A C 1
ATOM 1279 O O . PRO A 1 176 ? -5.286 0.779 -2.583 1.00 93.25 176 PRO A O 1
ATOM 1282 N N . ASP A 1 177 ? -6.903 -0.375 -3.646 1.00 92.75 177 ASP A N 1
ATOM 1283 C CA . ASP A 1 177 ? -6.184 -0.558 -4.907 1.00 92.75 177 ASP A CA 1
ATOM 1284 C C . ASP A 1 177 ? -5.710 0.755 -5.533 1.00 92.75 177 ASP A C 1
ATOM 1286 O O . ASP A 1 177 ? -4.720 0.771 -6.260 1.00 92.75 177 ASP A O 1
ATOM 1290 N N . ASN A 1 178 ? -6.390 1.876 -5.282 1.00 91.69 178 ASN A N 1
ATOM 1291 C CA . ASN A 1 178 ? -6.036 3.135 -5.933 1.00 91.69 178 ASN A CA 1
ATOM 1292 C C . ASN A 1 178 ? -4.703 3.683 -5.432 1.00 91.69 178 ASN A C 1
ATOM 1294 O O . ASN A 1 178 ? -3.827 3.987 -6.243 1.00 91.69 178 ASN A O 1
ATOM 1298 N N . PHE A 1 179 ? -4.543 3.788 -4.114 1.00 94.06 179 PHE A N 1
ATOM 1299 C CA . PHE A 1 179 ? -3.295 4.253 -3.523 1.00 94.06 179 PHE A CA 1
ATOM 1300 C C . PHE A 1 179 ? -2.191 3.204 -3.677 1.00 94.06 179 PHE A C 1
ATOM 1302 O O . PHE A 1 179 ? -1.088 3.547 -4.098 1.00 94.06 179 PHE A O 1
ATOM 1309 N N . ASP A 1 180 ? -2.498 1.924 -3.443 1.00 94.56 180 ASP A N 1
ATOM 1310 C CA . ASP A 1 180 ? -1.502 0.850 -3.504 1.00 94.56 180 ASP A CA 1
ATOM 1311 C C . ASP A 1 180 ? -0.949 0.653 -4.927 1.00 94.56 180 ASP A C 1
ATOM 1313 O O . ASP A 1 180 ? 0.258 0.471 -5.106 1.00 94.56 180 ASP A O 1
ATOM 1317 N N . ARG A 1 181 ? -1.789 0.777 -5.967 1.00 91.94 181 ARG A N 1
ATOM 1318 C CA . ARG A 1 181 ? -1.339 0.733 -7.370 1.00 91.94 181 ARG A CA 1
ATOM 1319 C C . ARG A 1 181 ? -0.455 1.924 -7.725 1.00 91.94 181 ARG A C 1
ATOM 1321 O O . ARG A 1 181 ? 0.538 1.746 -8.429 1.00 91.94 181 ARG A O 1
ATOM 1328 N N . LEU A 1 182 ? -0.788 3.125 -7.245 1.00 92.69 182 LEU A N 1
ATOM 1329 C CA . LEU A 1 182 ? 0.072 4.298 -7.423 1.00 92.69 182 LEU A CA 1
ATOM 1330 C C . LEU A 1 182 ? 1.419 4.076 -6.727 1.00 92.69 182 LEU A C 1
ATOM 1332 O O . LEU A 1 182 ? 2.461 4.279 -7.350 1.00 92.69 182 LEU A O 1
ATOM 1336 N N . ALA A 1 183 ? 1.406 3.610 -5.474 1.00 92.94 183 ALA A N 1
ATOM 1337 C CA . ALA A 1 183 ? 2.606 3.313 -4.694 1.00 92.94 183 ALA A CA 1
ATOM 1338 C C . ALA A 1 183 ? 3.500 2.279 -5.377 1.00 92.94 183 ALA A C 1
ATOM 1340 O O . ALA A 1 183 ? 4.701 2.505 -5.496 1.00 92.94 183 ALA A O 1
ATOM 1341 N N . SER A 1 184 ? 2.923 1.203 -5.911 1.00 90.25 184 SER A N 1
ATOM 1342 C CA . SER A 1 184 ? 3.652 0.185 -6.673 1.00 90.25 184 SER A CA 1
ATOM 1343 C C . SER A 1 184 ? 4.277 0.741 -7.963 1.00 90.25 184 SER A C 1
ATOM 1345 O O . SER A 1 184 ? 5.455 0.491 -8.244 1.00 90.25 184 SER A O 1
ATOM 1347 N N . ALA A 1 185 ? 3.535 1.557 -8.720 1.00 88.06 185 ALA A N 1
ATOM 1348 C CA . ALA A 1 185 ? 4.052 2.200 -9.930 1.00 88.06 185 ALA A CA 1
ATOM 1349 C C . ALA A 1 185 ? 5.199 3.177 -9.613 1.00 88.06 185 ALA A C 1
ATOM 1351 O O . ALA A 1 185 ? 6.235 3.159 -10.280 1.00 88.06 185 ALA A O 1
ATOM 1352 N N . CYS A 1 186 ? 5.048 3.984 -8.559 1.00 89.25 186 CYS A N 1
ATOM 1353 C CA . CYS A 1 186 ? 6.089 4.898 -8.101 1.00 89.25 186 CYS A CA 1
ATOM 1354 C C . CYS A 1 186 ? 7.318 4.155 -7.556 1.00 89.25 186 CYS A C 1
ATOM 1356 O O . CYS A 1 186 ? 8.447 4.526 -7.867 1.00 89.25 186 CYS A O 1
ATOM 1358 N N . TYR A 1 187 ? 7.118 3.076 -6.796 1.00 89.19 187 TYR A N 1
ATOM 1359 C CA . TYR A 1 187 ? 8.195 2.227 -6.288 1.00 89.19 187 TYR A CA 1
ATOM 1360 C C . TYR A 1 187 ? 9.036 1.652 -7.431 1.00 89.19 187 TYR A C 1
ATOM 1362 O O . TYR A 1 187 ? 10.256 1.795 -7.428 1.00 89.19 187 TYR A O 1
ATOM 1370 N N . THR A 1 188 ? 8.379 1.069 -8.439 1.00 85.75 188 THR A N 1
ATOM 1371 C CA . THR A 1 188 ? 9.041 0.498 -9.624 1.00 85.75 188 THR A CA 1
ATOM 1372 C C . THR A 1 188 ? 9.854 1.564 -10.361 1.00 85.75 188 THR A C 1
ATOM 1374 O O . THR A 1 188 ? 11.003 1.344 -10.737 1.00 85.75 188 THR A O 1
ATOM 1377 N N . TYR A 1 189 ? 9.285 2.759 -10.519 1.00 86.00 189 TYR A N 1
ATOM 1378 C CA . TYR A 1 189 ? 9.974 3.897 -11.119 1.00 86.00 189 TYR A CA 1
ATOM 1379 C C . TYR A 1 189 ? 11.200 4.348 -10.312 1.00 86.00 189 TYR A C 1
ATOM 1381 O O . TYR A 1 189 ? 12.285 4.487 -10.876 1.00 86.00 189 TYR A O 1
ATOM 1389 N N . ALA A 1 190 ? 11.062 4.513 -8.996 1.00 84.31 190 ALA A N 1
ATOM 1390 C CA . ALA A 1 190 ? 12.157 4.906 -8.110 1.00 84.31 190 ALA A CA 1
ATOM 1391 C C . ALA A 1 190 ? 13.264 3.841 -8.028 1.00 84.31 190 ALA A C 1
ATOM 1393 O O . ALA A 1 190 ? 14.441 4.174 -7.889 1.00 84.31 190 ALA A O 1
ATOM 1394 N N . GLN A 1 191 ? 12.909 2.560 -8.149 1.00 83.31 191 GLN A N 1
ATOM 1395 C CA . GLN A 1 191 ? 13.874 1.463 -8.197 1.00 83.31 191 GLN A CA 1
ATOM 1396 C C . GLN A 1 191 ? 14.741 1.549 -9.458 1.00 83.31 191 GLN A C 1
ATOM 1398 O O . GLN A 1 191 ? 15.958 1.388 -9.376 1.00 83.31 191 GLN A O 1
ATOM 1403 N N . ASN A 1 192 ? 14.129 1.891 -10.594 1.00 78.19 192 ASN A N 1
ATOM 1404 C CA . ASN A 1 192 ? 14.819 2.061 -11.872 1.00 78.19 192 ASN A CA 1
ATOM 1405 C C . ASN A 1 192 ? 15.691 3.333 -11.933 1.00 78.19 192 ASN A C 1
ATOM 1407 O O . ASN A 1 192 ? 16.643 3.382 -12.708 1.00 78.19 192 ASN A O 1
ATOM 1411 N N . LEU A 1 193 ? 15.410 4.346 -11.104 1.00 76.19 193 LEU A N 1
ATOM 1412 C CA . LEU A 1 193 ? 16.186 5.590 -10.983 1.00 76.19 193 LEU A CA 1
ATOM 1413 C C . LEU A 1 193 ? 17.275 5.503 -9.899 1.00 76.19 193 LEU A C 1
ATOM 1415 O O . LEU A 1 193 ? 17.285 6.285 -8.951 1.00 76.19 193 LEU A O 1
ATOM 1419 N N . ALA A 1 194 ? 18.211 4.563 -10.040 1.00 64.69 194 ALA A N 1
ATOM 1420 C CA . ALA A 1 194 ? 19.343 4.378 -9.119 1.00 64.69 194 ALA A CA 1
ATOM 1421 C C . ALA A 1 194 ? 18.986 3.803 -7.729 1.00 64.69 194 ALA A C 1
ATOM 1423 O O . ALA A 1 194 ? 19.655 4.094 -6.736 1.00 64.69 194 ALA A O 1
ATOM 1424 N N . GLY A 1 195 ? 17.952 2.958 -7.639 1.00 71.81 195 GLY A N 1
ATOM 1425 C CA . GLY A 1 195 ? 17.673 2.183 -6.424 1.00 71.81 195 GLY A CA 1
ATOM 1426 C C . GLY A 1 195 ? 17.120 2.995 -5.246 1.00 71.81 195 GLY A C 1
ATOM 1427 O O . GLY A 1 195 ? 17.156 2.527 -4.110 1.00 71.81 195 GLY A O 1
ATOM 1428 N N . GLN A 1 196 ? 16.557 4.182 -5.487 1.00 76.12 196 GLN A N 1
ATOM 1429 C CA . GLN A 1 196 ? 16.019 5.070 -4.443 1.00 76.12 196 GLN A CA 1
ATOM 1430 C C . GLN A 1 196 ? 14.643 4.637 -3.897 1.00 76.12 196 GLN A C 1
ATOM 1432 O O . GLN A 1 196 ? 13.915 5.426 -3.301 1.00 76.12 196 GLN A O 1
ATOM 1437 N N . ALA A 1 197 ? 14.259 3.372 -4.071 1.00 82.56 197 ALA A N 1
ATOM 1438 C CA . ALA A 1 197 ? 12.926 2.877 -3.727 1.00 82.56 197 ALA A CA 1
ATOM 1439 C C . ALA A 1 197 ? 12.722 2.602 -2.224 1.00 82.56 197 ALA A C 1
ATOM 1441 O O . ALA A 1 197 ? 11.596 2.350 -1.791 1.00 82.56 197 ALA A O 1
ATOM 1442 N N . GLY A 1 198 ? 13.796 2.651 -1.423 1.00 85.56 198 GLY A N 1
ATOM 1443 C CA . GLY A 1 198 ? 13.783 2.335 0.010 1.00 85.56 198 GLY A CA 1
ATOM 1444 C C . GLY A 1 198 ? 12.663 3.039 0.789 1.00 85.56 198 GLY A C 1
ATOM 1445 O O . GLY A 1 198 ? 11.853 2.348 1.407 1.00 85.56 198 GLY A O 1
ATOM 1446 N N . PRO A 1 199 ? 12.535 4.375 0.707 1.00 83.75 199 PRO A N 1
ATOM 1447 C CA . PRO A 1 199 ? 11.459 5.101 1.379 1.00 83.75 199 PRO A CA 1
ATOM 1448 C C . PRO A 1 199 ? 10.055 4.667 0.903 1.00 83.75 199 PRO A C 1
ATOM 1450 O O . PRO A 1 199 ? 9.172 4.386 1.713 1.00 83.75 199 PRO A O 1
ATOM 1453 N N . ILE A 1 200 ? 9.850 4.516 -0.409 1.00 89.00 200 ILE A N 1
ATOM 1454 C CA . ILE A 1 200 ? 8.531 4.219 -1.002 1.00 89.00 200 ILE A CA 1
ATOM 1455 C C . ILE A 1 200 ? 8.065 2.783 -0.703 1.00 89.00 200 ILE A C 1
ATOM 1457 O O . ILE A 1 200 ? 6.865 2.522 -0.716 1.00 89.00 200 ILE A O 1
ATOM 1461 N N . SER A 1 201 ? 8.977 1.860 -0.377 1.00 92.62 201 SER A N 1
ATOM 1462 C CA . SER A 1 201 ? 8.645 0.453 -0.093 1.00 92.62 201 SER A CA 1
ATOM 1463 C C . SER A 1 201 ? 7.536 0.279 0.952 1.00 92.62 201 SER A C 1
ATOM 1465 O O . SER A 1 201 ? 6.663 -0.565 0.784 1.00 92.62 201 SER A O 1
ATOM 1467 N N . SER A 1 202 ? 7.521 1.126 1.985 1.00 92.62 202 SER A N 1
ATOM 1468 C CA . SER A 1 202 ? 6.513 1.116 3.054 1.00 92.62 202 SER A CA 1
ATOM 1469 C C . SER A 1 202 ? 5.100 1.510 2.603 1.00 92.62 202 SER A C 1
ATOM 1471 O O . SER A 1 202 ? 4.129 1.202 3.292 1.00 92.62 202 SER A O 1
ATOM 1473 N N . LEU A 1 203 ? 4.980 2.188 1.457 1.00 93.69 203 LEU A N 1
ATOM 1474 C CA . LEU A 1 203 ? 3.703 2.596 0.873 1.00 93.69 203 LEU A CA 1
ATOM 1475 C C . LEU A 1 203 ? 3.115 1.512 -0.038 1.00 93.69 203 LEU A C 1
ATOM 1477 O O . LEU A 1 203 ? 1.930 1.562 -0.362 1.00 93.69 203 LEU A O 1
ATOM 1481 N N . VAL A 1 204 ? 3.925 0.539 -0.465 1.00 94.75 204 VAL A N 1
ATOM 1482 C CA . VAL A 1 204 ? 3.461 -0.576 -1.292 1.00 94.75 204 VAL A CA 1
ATOM 1483 C C . VAL A 1 204 ? 2.550 -1.467 -0.449 1.00 94.75 204 VAL A C 1
ATOM 1485 O O . VAL A 1 204 ? 2.939 -1.932 0.621 1.00 94.75 204 VAL A O 1
ATOM 1488 N N . SER A 1 205 ? 1.327 -1.693 -0.934 1.00 94.38 205 SER A N 1
ATOM 1489 C CA . SER A 1 205 ? 0.274 -2.436 -0.222 1.00 94.38 205 SER A CA 1
ATOM 1490 C C . SER A 1 205 ? -0.136 -1.814 1.122 1.00 94.38 205 SER A C 1
ATOM 1492 O O . SER A 1 205 ? -0.663 -2.507 1.995 1.00 94.38 205 SER A O 1
ATOM 1494 N N . PHE A 1 206 ? 0.121 -0.519 1.322 1.00 95.00 206 PHE A N 1
ATOM 1495 C CA . PHE A 1 206 ? -0.173 0.180 2.569 1.00 95.00 206 PHE A CA 1
ATOM 1496 C C . PHE A 1 206 ? -1.657 0.116 2.932 1.00 95.00 206 PHE A C 1
ATOM 1498 O O . PHE A 1 206 ? -1.995 -0.238 4.061 1.00 95.00 206 PHE A O 1
ATOM 1505 N N . CYS A 1 207 ? -2.546 0.417 1.987 1.00 95.81 207 CYS A N 1
ATOM 1506 C CA . CYS A 1 207 ? -3.980 0.425 2.237 1.00 95.81 207 CYS A CA 1
ATOM 1507 C C . CYS A 1 207 ? -4.529 -0.976 2.468 1.00 95.81 207 CYS A C 1
ATOM 1509 O O . CYS A 1 207 ? -5.364 -1.160 3.354 1.00 95.81 207 CYS A O 1
ATOM 1511 N N . THR A 1 208 ? -4.032 -1.956 1.717 1.00 95.38 208 THR A N 1
ATOM 1512 C CA . THR A 1 208 ? -4.353 -3.373 1.912 1.00 95.38 208 THR A CA 1
ATOM 1513 C C . THR A 1 208 ? -3.955 -3.847 3.312 1.00 95.38 208 THR A C 1
ATOM 1515 O O . THR A 1 208 ? -4.758 -4.475 3.996 1.00 95.38 208 THR A O 1
ATOM 1518 N N . ASN A 1 209 ? -2.751 -3.496 3.774 1.00 93.62 209 ASN A N 1
ATOM 1519 C CA . ASN A 1 209 ? -2.256 -3.874 5.101 1.00 93.62 209 ASN A CA 1
ATOM 1520 C C . ASN A 1 209 ? -2.963 -3.121 6.237 1.00 93.62 209 ASN A C 1
ATOM 1522 O O . ASN A 1 209 ? -3.186 -3.689 7.303 1.00 93.62 209 ASN A O 1
ATOM 1526 N N . ALA A 1 210 ? -3.315 -1.850 6.024 1.00 90.44 210 ALA A N 1
ATOM 1527 C CA . ALA A 1 210 ? -4.058 -1.056 6.999 1.00 90.44 210 ALA A CA 1
ATOM 1528 C C . ALA A 1 210 ? -5.517 -1.525 7.152 1.00 90.44 210 ALA A C 1
ATOM 1530 O O . ALA A 1 210 ? -6.100 -1.378 8.226 1.00 90.44 210 ALA A O 1
ATOM 1531 N N . GLY A 1 211 ? -6.101 -2.089 6.091 1.00 93.19 211 GLY A N 1
ATOM 1532 C CA . GLY A 1 211 ? -7.500 -2.506 6.055 1.00 93.19 211 GLY A CA 1
ATOM 1533 C C . GLY A 1 211 ? -8.489 -1.334 6.045 1.00 93.19 211 GLY A C 1
ATOM 1534 O O . GLY A 1 211 ? -8.120 -0.160 5.949 1.00 93.19 211 GLY A O 1
ATOM 1535 N N . ASP A 1 212 ? -9.781 -1.655 6.149 1.00 93.06 212 ASP A N 1
ATOM 1536 C CA . ASP A 1 212 ? -10.843 -0.652 6.279 1.00 93.06 212 ASP A CA 1
ATOM 1537 C C . ASP A 1 212 ? -10.885 -0.112 7.715 1.00 93.06 212 ASP A C 1
ATOM 1539 O O . ASP A 1 212 ? -11.643 -0.575 8.576 1.00 93.06 212 ASP A O 1
ATOM 1543 N N . ILE A 1 213 ? -10.044 0.886 7.980 1.00 88.12 213 ILE A N 1
ATOM 1544 C CA . ILE A 1 213 ? -9.906 1.470 9.314 1.00 88.12 213 ILE A CA 1
ATOM 1545 C C . ILE A 1 213 ? -11.187 2.153 9.811 1.00 88.12 213 ILE A C 1
ATOM 1547 O O . ILE A 1 213 ? -11.395 2.257 11.016 1.00 88.12 213 ILE A O 1
ATOM 1551 N N . ARG A 1 214 ? -12.065 2.620 8.913 1.00 86.44 214 ARG A N 1
ATOM 1552 C CA . ARG A 1 214 ? -13.325 3.280 9.288 1.00 86.44 214 ARG A CA 1
ATOM 1553 C C . ARG A 1 214 ? -14.363 2.263 9.719 1.00 86.44 214 ARG A C 1
ATOM 1555 O O . ARG A 1 214 ? -15.090 2.503 10.684 1.00 86.44 214 ARG A O 1
ATOM 1562 N N . LEU A 1 215 ? -14.411 1.119 9.044 1.00 88.88 215 LEU A N 1
ATOM 1563 C CA . LEU A 1 215 ? -15.211 -0.012 9.488 1.00 88.88 215 LEU A CA 1
ATOM 1564 C C . LEU A 1 215 ? -14.682 -0.566 10.815 1.00 88.88 215 LEU A C 1
ATOM 1566 O O . LEU A 1 215 ? -15.477 -0.810 11.722 1.00 88.88 215 LEU A O 1
ATOM 1570 N N . ALA A 1 216 ? -13.360 -0.710 10.956 1.00 87.38 216 ALA A N 1
ATOM 1571 C CA . ALA A 1 216 ? -12.730 -1.139 12.205 1.00 87.38 216 ALA A CA 1
ATOM 1572 C C . ALA A 1 216 ? -13.070 -0.185 13.363 1.00 87.38 216 ALA A C 1
ATOM 1574 O O . ALA A 1 216 ? -13.548 -0.625 14.405 1.00 87.38 216 ALA A O 1
ATOM 1575 N N . ALA A 1 217 ? -12.936 1.122 13.140 1.00 84.81 217 ALA A N 1
ATOM 1576 C CA . ALA A 1 217 ? -13.323 2.163 14.083 1.00 84.81 217 ALA A CA 1
ATOM 1577 C C . ALA A 1 217 ? -14.807 2.116 14.466 1.00 84.81 217 ALA A C 1
ATOM 1579 O O . ALA A 1 217 ? -15.152 2.180 15.643 1.00 84.81 217 ALA A O 1
ATOM 1580 N N . SER A 1 218 ? -15.694 1.976 13.478 1.00 87.81 218 SER A N 1
ATOM 1581 C CA . SER A 1 218 ? -17.141 1.907 13.708 1.00 87.81 218 SER A CA 1
ATOM 1582 C C . SER A 1 218 ? -17.512 0.688 14.553 1.00 87.81 218 SER A C 1
ATOM 1584 O O . SER A 1 218 ? -18.322 0.797 15.471 1.00 87.81 218 SER A O 1
ATOM 1586 N N . ARG A 1 219 ? -16.881 -0.464 14.294 1.00 90.81 219 ARG A N 1
ATOM 1587 C CA . ARG A 1 219 ? -17.044 -1.678 15.108 1.00 90.81 219 ARG A CA 1
ATOM 1588 C C . ARG A 1 219 ? -16.488 -1.491 16.516 1.00 90.81 219 ARG A C 1
ATOM 1590 O O . ARG A 1 219 ? -17.141 -1.877 17.478 1.00 90.81 219 ARG A O 1
ATOM 1597 N N . ALA A 1 220 ? -15.321 -0.869 16.658 1.00 88.38 220 ALA A N 1
ATOM 1598 C CA . ALA A 1 220 ? -14.741 -0.598 17.968 1.00 88.38 220 ALA A CA 1
ATOM 1599 C C . ALA A 1 220 ? -15.619 0.342 18.810 1.00 88.38 220 ALA A C 1
ATOM 1601 O O . ALA A 1 220 ? -15.822 0.084 19.994 1.00 88.38 220 ALA A O 1
ATOM 1602 N N . LEU A 1 221 ? -16.219 1.370 18.200 1.00 86.75 221 LEU A N 1
ATOM 1603 C CA . LEU A 1 221 ? -17.196 2.239 18.865 1.00 86.75 221 LEU A CA 1
ATOM 1604 C C . LEU A 1 221 ? -18.443 1.468 19.317 1.00 86.75 221 LEU A C 1
ATOM 1606 O O . LEU A 1 221 ? -18.869 1.633 20.457 1.00 86.75 221 LEU A O 1
ATOM 1610 N N . GLN A 1 222 ? -18.987 0.589 18.469 1.00 90.75 222 GLN A N 1
ATOM 1611 C CA . GLN A 1 222 ? -20.101 -0.292 18.850 1.00 90.75 222 GLN A CA 1
ATOM 1612 C C . GLN A 1 222 ? -19.727 -1.200 20.029 1.00 90.75 222 GLN A C 1
ATOM 1614 O O . GLN A 1 222 ? -20.535 -1.419 20.929 1.00 90.75 222 GLN A O 1
ATOM 1619 N N . HIS A 1 223 ? -18.494 -1.706 20.054 1.00 92.06 223 HIS A N 1
ATOM 1620 C CA . HIS A 1 223 ? -17.984 -2.489 21.173 1.00 92.06 223 HIS A CA 1
ATOM 1621 C C . HIS A 1 223 ? -17.849 -1.659 22.454 1.00 92.06 223 HIS A C 1
ATOM 1623 O O . HIS A 1 223 ? -18.264 -2.129 23.511 1.00 92.06 223 HIS A O 1
ATOM 1629 N N . CYS A 1 224 ? -17.349 -0.424 22.373 1.00 91.25 224 CYS A N 1
ATOM 1630 C CA . CYS A 1 224 ? -17.313 0.481 23.520 1.00 91.25 224 CYS A CA 1
ATOM 1631 C C . CYS A 1 224 ? -18.713 0.751 24.080 1.00 91.25 224 CYS A C 1
ATOM 1633 O O . CYS A 1 224 ? -18.923 0.612 25.283 1.00 91.25 224 CYS A O 1
ATOM 1635 N N . GLU A 1 225 ? -19.683 1.064 23.218 1.00 91.69 225 GLU A N 1
ATOM 1636 C CA . GLU A 1 225 ? -21.070 1.309 23.625 1.00 91.69 225 GLU A CA 1
ATOM 1637 C C . GLU A 1 225 ? -21.697 0.065 24.275 1.00 91.69 225 GLU A C 1
ATOM 1639 O O . GLU A 1 225 ? -22.338 0.160 25.321 1.00 91.69 225 GLU A O 1
ATOM 1644 N N . ALA A 1 226 ? -21.454 -1.125 23.717 1.00 91.00 226 ALA A N 1
ATOM 1645 C CA . ALA A 1 226 ? -21.919 -2.381 24.299 1.00 91.00 226 ALA A CA 1
ATOM 1646 C C . ALA A 1 226 ? -21.326 -2.635 25.697 1.00 91.00 226 ALA A C 1
ATOM 1648 O O . ALA A 1 226 ? -22.046 -3.072 26.601 1.00 91.00 226 ALA A O 1
ATOM 1649 N N . VAL A 1 227 ? -20.036 -2.341 25.894 1.00 92.69 227 VAL A N 1
ATOM 1650 C CA . VAL A 1 227 ? -19.376 -2.466 27.202 1.00 92.69 227 VAL A CA 1
ATOM 1651 C C . VAL A 1 227 ? -19.950 -1.462 28.199 1.00 92.69 227 VAL A C 1
ATOM 1653 O O . VAL A 1 227 ? -20.274 -1.852 29.319 1.00 92.69 227 VAL A O 1
ATOM 1656 N N . GLU A 1 228 ? -20.146 -0.204 27.807 1.00 91.62 228 GLU A N 1
ATOM 1657 C CA . GLU A 1 228 ? -20.733 0.825 28.674 1.00 91.62 228 GLU A CA 1
ATOM 1658 C C . GLU A 1 228 ? -22.169 0.496 29.075 1.00 91.62 228 GLU A C 1
ATOM 1660 O O . GLU A 1 228 ? -22.517 0.581 30.253 1.00 91.62 228 GLU A O 1
ATOM 1665 N N . LEU A 1 229 ? -23.001 0.053 28.130 1.00 92.25 229 LEU A N 1
ATOM 1666 C CA . LEU A 1 229 ? -24.358 -0.408 28.422 1.00 92.25 229 LEU A CA 1
ATOM 1667 C C . LEU A 1 229 ? -24.347 -1.562 29.429 1.00 92.25 229 LEU A C 1
ATOM 1669 O O . LEU A 1 229 ? -25.168 -1.581 30.351 1.00 92.25 229 LEU A O 1
ATOM 1673 N N . ARG A 1 230 ? -23.403 -2.503 29.298 1.00 91.94 230 ARG A N 1
ATOM 1674 C CA . ARG A 1 230 ? -23.269 -3.629 30.228 1.00 91.94 230 ARG A CA 1
ATOM 1675 C C . ARG A 1 230 ? -22.786 -3.184 31.607 1.00 91.94 230 ARG A C 1
ATOM 1677 O O . ARG A 1 230 ? -23.376 -3.598 32.603 1.00 91.94 230 ARG A O 1
ATOM 1684 N N . LEU A 1 231 ? -21.766 -2.330 31.671 1.00 91.81 231 LEU A N 1
ATOM 1685 C CA . LEU A 1 231 ? -21.253 -1.766 32.921 1.00 91.81 231 LEU A CA 1
ATOM 1686 C C . LEU A 1 231 ? -22.339 -0.981 33.654 1.00 91.81 231 LEU A C 1
ATOM 1688 O O . LEU A 1 231 ? -22.522 -1.184 34.848 1.00 91.81 231 LEU A O 1
ATOM 1692 N N . ASN A 1 232 ? -23.123 -0.173 32.941 1.00 91.56 232 ASN A N 1
ATOM 1693 C CA . ASN A 1 232 ? -24.234 0.583 33.513 1.00 91.56 232 ASN A CA 1
ATOM 1694 C C . ASN A 1 232 ? -25.361 -0.326 34.019 1.00 91.56 232 ASN A C 1
ATOM 1696 O O . ASN A 1 232 ? -25.898 -0.103 35.106 1.00 91.56 232 ASN A O 1
ATOM 1700 N N . ALA A 1 233 ? -25.723 -1.364 33.261 1.00 92.06 233 ALA A N 1
ATOM 1701 C CA . ALA A 1 233 ? -26.724 -2.339 33.693 1.00 92.06 233 ALA A CA 1
ATOM 1702 C C . ALA A 1 233 ? -26.273 -3.093 34.956 1.00 92.06 233 ALA A C 1
ATOM 1704 O O . ALA A 1 233 ? -27.057 -3.268 35.892 1.00 92.06 233 ALA A O 1
ATOM 1705 N N . CYS A 1 234 ? -25.000 -3.489 35.008 1.00 93.44 234 CYS A N 1
ATOM 1706 C CA . CYS A 1 234 ? -24.407 -4.108 36.184 1.00 93.44 234 CYS A CA 1
ATOM 1707 C C . CYS A 1 234 ? -24.335 -3.134 37.359 1.00 93.44 234 CYS A C 1
ATOM 1709 O O . CYS A 1 234 ? -24.817 -3.470 38.432 1.00 93.44 234 CYS A O 1
ATOM 1711 N N . GLY A 1 235 ? -23.861 -1.907 37.152 1.00 93.12 235 GLY A N 1
ATOM 1712 C CA . GLY A 1 235 ? -23.801 -0.863 38.175 1.00 93.12 235 GLY A CA 1
ATOM 1713 C C . GLY A 1 235 ? -25.142 -0.609 38.855 1.00 93.12 235 GLY A C 1
ATOM 1714 O O . GLY A 1 235 ? -25.203 -0.520 40.072 1.00 93.12 235 GLY A O 1
ATOM 1715 N N . ARG A 1 236 ? -26.240 -0.600 38.091 1.00 92.69 236 ARG A N 1
ATOM 1716 C CA . ARG A 1 236 ? -27.600 -0.456 38.641 1.00 92.69 236 ARG A CA 1
ATOM 1717 C C . ARG A 1 236 ? -28.100 -1.679 39.413 1.00 92.69 236 ARG A C 1
ATOM 1719 O O . ARG A 1 236 ? -29.043 -1.552 40.186 1.00 92.69 236 ARG A O 1
ATOM 1726 N N . SER A 1 237 ? -27.522 -2.853 39.173 1.00 90.25 237 SER A N 1
ATOM 1727 C CA . SER A 1 237 ? -27.933 -4.106 39.820 1.00 90.25 237 SER A CA 1
ATOM 1728 C C . SER A 1 237 ? -27.291 -4.303 41.198 1.00 90.25 237 SER A C 1
ATOM 1730 O O . SER A 1 237 ? -27.764 -5.136 41.968 1.00 90.25 237 SER A O 1
ATOM 1732 N N . TYR A 1 238 ? -26.237 -3.548 41.524 1.00 89.75 238 TYR A N 1
ATOM 1733 C CA . TYR A 1 238 ? -25.572 -3.585 42.826 1.00 89.75 238 TYR A CA 1
ATOM 1734 C C . TYR A 1 238 ? -25.857 -2.295 43.602 1.00 89.75 238 TYR A C 1
ATOM 1736 O O . TYR A 1 238 ? -25.894 -1.207 43.043 1.00 89.75 238 TYR A O 1
ATOM 1744 N N . THR A 1 239 ? -26.053 -2.406 44.917 1.00 83.81 239 THR A N 1
ATOM 1745 C CA . THR A 1 239 ? -26.321 -1.256 45.800 1.00 83.81 239 THR A CA 1
ATOM 1746 C C . THR A 1 239 ? -25.063 -0.458 46.173 1.00 83.81 239 THR A C 1
ATOM 1748 O O . THR A 1 239 ? -25.178 0.580 46.818 1.00 83.81 239 THR A O 1
ATOM 1751 N N . GLY A 1 240 ? -23.871 -0.942 45.806 1.00 84.88 240 GLY A N 1
ATOM 1752 C CA . GLY A 1 240 ? -22.578 -0.277 46.011 1.00 84.88 240 GLY A CA 1
ATOM 1753 C C . GLY A 1 240 ? -21.871 0.040 44.690 1.00 84.88 240 GLY A C 1
ATOM 1754 O O . GLY A 1 240 ? -22.381 -0.275 43.617 1.00 84.88 240 GLY A O 1
ATOM 1755 N N . ASP A 1 241 ? -20.683 0.646 44.760 1.00 87.19 241 ASP A N 1
ATOM 1756 C CA . ASP A 1 241 ? -19.898 0.960 43.561 1.00 87.19 241 ASP A CA 1
ATOM 1757 C C . ASP A 1 241 ? -19.382 -0.327 42.904 1.00 87.19 241 ASP A C 1
ATOM 1759 O O . ASP A 1 241 ? -18.477 -0.994 43.412 1.00 87.19 241 ASP A O 1
ATOM 1763 N N . PHE A 1 242 ? -19.953 -0.666 41.749 1.00 89.94 242 PHE A N 1
ATOM 1764 C CA . PHE A 1 242 ? -19.579 -1.837 40.959 1.00 89.94 242 PHE A CA 1
ATOM 1765 C C . PHE A 1 242 ? -18.074 -1.893 40.652 1.00 89.94 242 PHE A C 1
ATOM 1767 O O . PHE A 1 242 ? -17.487 -2.977 40.601 1.00 89.94 242 PHE A O 1
ATOM 1774 N N . ASN A 1 243 ? -17.416 -0.739 40.522 1.00 87.00 243 ASN A N 1
ATOM 1775 C CA . ASN A 1 243 ? -15.983 -0.665 40.244 1.00 87.00 243 ASN A CA 1
ATOM 1776 C C . ASN A 1 243 ? -15.109 -1.082 41.437 1.00 87.00 243 ASN A C 1
ATOM 1778 O O . ASN A 1 243 ? -13.927 -1.364 41.246 1.00 87.00 243 ASN A O 1
ATOM 1782 N N . THR A 1 244 ? -15.674 -1.137 42.647 1.00 90.25 244 THR A N 1
ATOM 1783 C CA . THR A 1 244 ? -14.981 -1.594 43.866 1.00 90.25 244 THR A CA 1
ATOM 1784 C C . THR A 1 244 ? -15.108 -3.096 44.106 1.00 90.25 244 THR A C 1
ATOM 1786 O O . THR A 1 244 ? -14.395 -3.642 44.948 1.00 90.25 244 THR A O 1
ATOM 1789 N N . LEU A 1 245 ? -15.989 -3.773 43.361 1.00 91.88 245 LEU A N 1
ATOM 1790 C CA . LEU A 1 245 ? -16.150 -5.221 43.439 1.00 91.88 245 LEU A CA 1
ATOM 1791 C C . LEU A 1 245 ? -14.883 -5.945 42.976 1.00 91.88 245 LEU A C 1
ATOM 1793 O O . LEU A 1 245 ? -14.125 -5.453 42.136 1.00 91.88 245 LEU A O 1
ATOM 1797 N N . SER A 1 246 ? -14.679 -7.162 43.478 1.00 92.69 246 SER A N 1
ATOM 1798 C CA . SER A 1 246 ? -13.610 -8.019 42.971 1.00 92.69 246 SER A CA 1
ATOM 1799 C C . SER A 1 246 ? -13.850 -8.376 41.499 1.00 92.69 246 SER A C 1
ATOM 1801 O O . SER A 1 246 ? -14.990 -8.480 41.041 1.00 92.69 246 SER A O 1
ATOM 1803 N N . ALA A 1 247 ? -12.780 -8.648 40.745 1.00 91.69 247 ALA A N 1
ATOM 1804 C CA . ALA A 1 247 ? -12.889 -9.022 39.331 1.00 91.69 247 ALA A CA 1
ATOM 1805 C C . ALA A 1 247 ? -13.822 -10.233 39.102 1.00 91.69 247 ALA A C 1
ATOM 1807 O O . ALA A 1 247 ? -14.541 -10.294 38.106 1.00 91.69 247 ALA A O 1
ATOM 1808 N N . ARG A 1 248 ? -13.881 -11.169 40.061 1.00 93.19 248 ARG A N 1
ATOM 1809 C CA . ARG A 1 248 ? -14.785 -12.328 40.014 1.00 93.19 248 ARG A CA 1
ATOM 1810 C C . ARG A 1 248 ? -16.257 -11.929 40.141 1.00 93.19 248 ARG A C 1
ATOM 1812 O O . ARG A 1 248 ? -17.107 -12.482 39.446 1.00 93.19 248 ARG A O 1
ATOM 1819 N N . GLU A 1 249 ? -16.567 -10.986 41.023 1.00 94.00 249 GLU A N 1
ATOM 1820 C CA . GLU A 1 249 ? -17.925 -10.459 41.190 1.00 94.00 249 GLU A CA 1
ATOM 1821 C C . GLU A 1 249 ? -18.340 -9.626 39.976 1.00 94.00 249 GLU A C 1
ATOM 1823 O O . GLU A 1 249 ? -19.444 -9.811 39.464 1.00 94.00 249 GLU A O 1
ATOM 1828 N N . GLN A 1 250 ? -17.438 -8.802 39.435 1.00 94.56 250 GLN A N 1
ATOM 1829 C CA . GLN A 1 250 ? -17.685 -8.070 38.190 1.00 94.56 250 GLN A CA 1
ATOM 1830 C C . GLN A 1 250 ? -17.980 -9.031 37.028 1.00 94.56 250 GLN A C 1
ATOM 1832 O O . GLN A 1 250 ? -18.975 -8.863 36.315 1.00 94.56 250 GLN A O 1
ATOM 1837 N N . ALA A 1 251 ? -17.188 -10.101 36.891 1.00 94.44 251 ALA A N 1
ATOM 1838 C CA . ALA A 1 251 ? -17.403 -11.146 35.891 1.00 94.44 251 ALA A CA 1
ATOM 1839 C C . ALA A 1 251 ? -18.765 -11.847 36.053 1.00 94.44 251 ALA A C 1
ATOM 1841 O O . ALA A 1 251 ? -19.416 -12.183 35.063 1.00 94.44 251 ALA A O 1
ATOM 1842 N N . SER A 1 252 ? -19.247 -12.027 37.288 1.00 94.50 252 SER A N 1
ATOM 1843 C CA . SER A 1 252 ? -20.545 -12.670 37.553 1.00 94.50 252 SER A CA 1
ATOM 1844 C C . SER A 1 252 ? -21.742 -11.922 36.950 1.00 94.50 252 SER A C 1
ATOM 1846 O O . SER A 1 252 ? -22.760 -12.549 36.641 1.00 94.50 252 SER A O 1
ATOM 1848 N N . CYS A 1 253 ? -21.599 -10.613 36.724 1.00 95.00 253 CYS A N 1
ATOM 1849 C CA . CYS A 1 253 ? -22.602 -9.786 36.064 1.00 95.00 253 CYS A CA 1
ATOM 1850 C C . CYS A 1 253 ? -22.304 -9.558 34.573 1.00 95.00 253 CYS A C 1
ATOM 1852 O O . CYS A 1 253 ? -23.185 -9.729 33.719 1.00 95.00 253 CYS A O 1
ATOM 1854 N N . LEU A 1 254 ? -21.060 -9.196 34.244 1.00 95.31 254 LEU A N 1
ATOM 1855 C CA . LEU A 1 254 ? -20.673 -8.807 32.887 1.00 95.31 254 LEU A CA 1
ATOM 1856 C C . LEU A 1 254 ? -20.770 -9.972 31.897 1.00 95.31 254 LEU A C 1
ATOM 1858 O O . LEU A 1 254 ? -21.253 -9.784 30.785 1.00 95.31 254 LEU A O 1
ATOM 1862 N N . CYS A 1 255 ? -20.391 -11.179 32.314 1.00 96.50 255 CYS A N 1
ATOM 1863 C CA . CYS A 1 255 ? -20.117 -12.303 31.415 1.00 96.50 255 CYS A CA 1
ATOM 1864 C C . CYS A 1 255 ? -21.331 -13.171 31.047 1.00 96.50 255 CYS A C 1
ATOM 1866 O O . CYS A 1 255 ? -21.183 -14.268 30.499 1.00 96.50 255 CYS A O 1
ATOM 1868 N N . TYR A 1 256 ? -22.535 -12.701 31.359 1.00 94.38 256 TYR A N 1
ATOM 1869 C CA . TYR A 1 256 ? -23.785 -13.357 30.989 1.00 94.38 256 TYR A CA 1
ATOM 1870 C C . TYR A 1 256 ? -24.555 -12.470 30.015 1.00 94.38 256 TYR A C 1
ATOM 1872 O O . TYR A 1 256 ? -24.477 -11.252 30.103 1.00 94.38 256 TYR A O 1
ATOM 1880 N N . ASP A 1 257 ? -25.313 -13.045 29.089 1.00 91.50 257 ASP A N 1
ATOM 1881 C CA . ASP A 1 257 ? -26.233 -12.272 28.253 1.00 91.50 257 ASP A CA 1
ATOM 1882 C C . ASP A 1 257 ? -27.495 -11.858 29.047 1.00 91.50 257 ASP A C 1
ATOM 1884 O O . ASP A 1 257 ? -27.642 -12.130 30.245 1.00 91.50 257 ASP A O 1
ATOM 1888 N N . THR A 1 258 ? -28.432 -11.168 28.395 1.00 87.50 258 THR A N 1
ATOM 1889 C CA . THR A 1 258 ? -29.727 -10.794 28.999 1.00 87.50 258 THR A CA 1
ATOM 1890 C C . THR A 1 258 ? -30.607 -12.000 29.341 1.00 87.50 258 THR A C 1
ATOM 1892 O O . THR A 1 258 ? -31.501 -11.886 30.173 1.00 87.50 258 THR A O 1
ATOM 1895 N N . SER A 1 259 ? -30.336 -13.163 28.747 1.00 91.38 259 SER A N 1
ATOM 1896 C CA . SER A 1 259 ? -31.012 -14.437 29.011 1.00 91.38 259 SER A CA 1
ATOM 1897 C C . SER A 1 259 ? -30.271 -15.290 30.047 1.00 91.38 259 SER A C 1
ATOM 1899 O O . SER A 1 259 ? -30.554 -16.480 30.177 1.00 91.38 259 SER A O 1
ATOM 1901 N N . SER A 1 260 ? -29.320 -14.711 30.793 1.00 90.69 260 SER A N 1
ATOM 1902 C CA . SER A 1 260 ? -28.508 -15.423 31.788 1.00 90.69 260 SER A CA 1
ATOM 1903 C C . SER A 1 260 ? -27.651 -16.565 31.223 1.00 90.69 260 SER A C 1
ATOM 1905 O O . SER A 1 260 ? -27.218 -17.439 31.978 1.00 90.69 260 SER A O 1
ATOM 1907 N N . ARG A 1 261 ? -27.360 -16.568 29.918 1.00 94.19 261 ARG A N 1
ATOM 1908 C CA . ARG A 1 261 ? -26.447 -17.535 29.295 1.00 94.19 261 ARG A CA 1
ATOM 1909 C C . ARG A 1 261 ? -25.022 -17.012 29.342 1.00 94.19 261 ARG A C 1
ATOM 1911 O O . ARG A 1 261 ? -24.779 -15.831 29.123 1.00 94.19 261 ARG A O 1
ATOM 1918 N N . TRP A 1 262 ? -24.084 -17.905 29.633 1.00 94.50 262 TRP A N 1
ATOM 1919 C CA . TRP A 1 262 ? -22.658 -17.596 29.650 1.00 94.50 262 TRP A CA 1
ATOM 1920 C C . TRP A 1 262 ? -22.182 -17.173 28.253 1.00 94.50 262 TRP A C 1
ATOM 1922 O O . TRP A 1 262 ? -22.275 -17.959 27.310 1.00 94.50 262 TRP A O 1
ATOM 1932 N N . ALA A 1 263 ? -21.681 -15.943 28.126 1.00 94.19 263 ALA A N 1
ATOM 1933 C CA . ALA A 1 263 ? -21.277 -15.335 26.858 1.00 94.19 263 ALA A CA 1
ATOM 1934 C C . ALA A 1 263 ? -19.923 -14.613 27.017 1.00 94.19 263 ALA A C 1
ATOM 1936 O O . ALA A 1 263 ? -19.851 -13.387 26.969 1.00 94.19 263 ALA A O 1
ATOM 1937 N N . PRO A 1 264 ? -18.820 -15.352 27.231 1.00 91.50 264 PRO A N 1
ATOM 1938 C CA . PRO A 1 264 ? -17.535 -14.748 27.580 1.00 91.50 264 PRO A CA 1
ATOM 1939 C C . PRO A 1 264 ? -16.982 -13.880 26.447 1.00 91.50 264 PRO A C 1
ATOM 1941 O O . PRO A 1 264 ? -16.531 -12.761 26.677 1.00 91.50 264 PRO A O 1
ATOM 1944 N N . ALA A 1 265 ? -17.114 -14.359 25.207 1.00 91.12 265 ALA A N 1
ATOM 1945 C CA . ALA A 1 265 ? -16.605 -13.670 24.031 1.00 91.12 265 ALA A CA 1
ATOM 1946 C C . ALA A 1 265 ? -17.257 -12.296 23.816 1.00 91.12 265 ALA A C 1
ATOM 1948 O O . ALA A 1 265 ? -16.593 -11.385 23.340 1.00 91.12 265 ALA A O 1
ATOM 1949 N N . SER A 1 266 ? -18.531 -12.100 24.185 1.00 90.62 266 SER A N 1
ATOM 1950 C CA . SER A 1 266 ? -19.200 -10.824 23.899 1.00 90.62 266 SER A CA 1
ATOM 1951 C C . SER A 1 266 ? -18.610 -9.656 24.680 1.00 90.62 266 SER A C 1
ATOM 1953 O O . SER A 1 266 ? -18.544 -8.559 24.137 1.00 90.62 266 SER A O 1
ATOM 1955 N N . ILE A 1 267 ? -18.173 -9.876 25.925 1.00 93.38 267 ILE A N 1
ATOM 1956 C CA . ILE A 1 267 ? -17.528 -8.829 26.726 1.00 93.38 267 ILE A CA 1
ATOM 1957 C C . ILE A 1 267 ? -16.026 -8.817 26.511 1.00 93.38 267 ILE A C 1
ATOM 1959 O O . ILE A 1 267 ? -15.487 -7.743 26.272 1.00 93.38 267 ILE A O 1
ATOM 1963 N N . ASP A 1 268 ? -15.357 -9.969 26.520 1.00 94.38 268 ASP A N 1
ATOM 1964 C CA . ASP A 1 268 ? -13.897 -10.001 26.391 1.00 94.38 268 ASP A CA 1
ATOM 1965 C C . ASP A 1 268 ? -13.443 -9.415 25.040 1.00 94.38 268 ASP A C 1
ATOM 1967 O O . ASP A 1 268 ? -12.554 -8.561 24.997 1.00 94.38 268 ASP A O 1
ATOM 1971 N N . THR A 1 269 ? -14.109 -9.782 23.935 1.00 93.12 269 THR A N 1
ATOM 1972 C CA . THR A 1 269 ? -13.825 -9.201 22.613 1.00 93.12 269 THR A CA 1
ATOM 1973 C C . THR A 1 269 ? -14.195 -7.722 22.560 1.00 93.12 269 THR A C 1
ATOM 1975 O O . THR A 1 269 ? -13.413 -6.926 22.047 1.00 93.12 269 THR A O 1
ATOM 1978 N N . ALA A 1 270 ? -15.342 -7.323 23.121 1.00 93.69 270 ALA A N 1
ATOM 1979 C CA . ALA A 1 270 ? -15.758 -5.925 23.082 1.00 93.69 270 ALA A CA 1
ATOM 1980 C C . ALA A 1 270 ? -14.830 -5.013 23.902 1.00 93.69 270 ALA A C 1
ATOM 1982 O O . ALA A 1 270 ? -14.457 -3.941 23.431 1.00 93.69 270 ALA A O 1
ATOM 1983 N N . VAL A 1 271 ? -14.396 -5.453 25.086 1.00 94.38 271 VAL A N 1
ATOM 1984 C CA . VAL A 1 271 ? -13.412 -4.739 25.909 1.00 94.38 271 VAL A CA 1
ATOM 1985 C C . VAL A 1 271 ? -12.083 -4.644 25.171 1.00 94.38 271 VAL A C 1
ATOM 1987 O O . VAL A 1 271 ? -11.537 -3.550 25.080 1.00 94.38 271 VAL A O 1
ATOM 1990 N N . SER A 1 272 ? -11.587 -5.742 24.590 1.00 93.56 272 SER A N 1
ATOM 1991 C CA . SER A 1 272 ? -10.321 -5.731 23.849 1.00 93.56 272 SER A CA 1
ATOM 1992 C C . SER A 1 272 ? -10.359 -4.776 22.653 1.00 93.56 272 SER A C 1
ATOM 1994 O O . SER A 1 272 ? -9.479 -3.928 22.525 1.00 93.56 272 SER A O 1
ATOM 1996 N N . SER A 1 273 ? -11.386 -4.863 21.801 1.00 91.75 273 SER A N 1
ATOM 1997 C CA . SER A 1 273 ? -11.526 -3.982 20.634 1.00 91.75 273 SER A CA 1
ATOM 1998 C C . SER A 1 273 ? -11.746 -2.523 21.031 1.00 91.75 273 SER A C 1
ATOM 2000 O O . SER A 1 273 ? -11.194 -1.622 20.401 1.00 91.75 273 SER A O 1
ATOM 2002 N N . CYS A 1 274 ? -12.518 -2.272 22.091 1.00 92.94 274 CYS A N 1
ATOM 2003 C CA . CYS A 1 274 ? -12.705 -0.925 22.614 1.00 92.94 274 CYS A CA 1
ATOM 2004 C C . CYS A 1 274 ? -11.399 -0.350 23.179 1.00 92.94 274 CYS A C 1
ATOM 2006 O O . CYS A 1 274 ? -11.083 0.811 22.944 1.00 92.94 274 CYS A O 1
ATOM 2008 N N . LEU A 1 275 ? -10.608 -1.155 23.891 1.00 93.38 275 LEU A N 1
ATOM 2009 C CA . LEU A 1 275 ? -9.325 -0.740 24.452 1.00 93.38 275 LEU A CA 1
ATOM 2010 C C . LEU A 1 275 ? -8.284 -0.432 23.391 1.00 93.38 275 LEU A C 1
ATOM 2012 O O . LEU A 1 275 ? -7.593 0.578 23.506 1.00 93.38 275 LEU A O 1
ATOM 2016 N N . GLU A 1 276 ? -8.170 -1.278 22.372 1.00 90.56 276 GLU A N 1
ATOM 2017 C CA . GLU A 1 276 ? -7.267 -1.046 21.245 1.00 90.56 276 GLU A CA 1
ATOM 2018 C C . GLU A 1 276 ? -7.582 0.292 20.565 1.00 90.56 276 GLU A C 1
ATOM 2020 O O . GLU A 1 276 ? -6.685 1.069 20.245 1.00 90.56 276 GLU A O 1
ATOM 2025 N N . PHE A 1 277 ? -8.872 0.605 20.451 1.00 86.00 277 PHE A N 1
ATOM 2026 C CA . PHE A 1 277 ? -9.350 1.857 19.891 1.00 86.00 277 PHE A CA 1
ATOM 2027 C C . PHE A 1 277 ? -9.172 3.072 20.821 1.00 86.00 277 PHE A C 1
ATOM 2029 O O . PHE A 1 277 ? -8.738 4.135 20.376 1.00 86.00 277 PHE A O 1
ATOM 2036 N N . LEU A 1 278 ? -9.474 2.938 22.116 1.00 85.69 278 LEU A N 1
ATOM 2037 C CA . LEU A 1 278 ? -9.374 4.031 23.087 1.00 85.69 278 LEU A CA 1
ATOM 2038 C C . LEU A 1 278 ? -7.935 4.332 23.504 1.00 85.69 278 LEU A C 1
ATOM 2040 O O . LEU A 1 278 ? -7.647 5.471 23.840 1.00 85.69 278 LEU A O 1
ATOM 2044 N N . SER A 1 279 ? -7.020 3.364 23.485 1.00 88.00 279 SER A N 1
ATOM 2045 C CA . SER A 1 279 ? -5.631 3.569 23.928 1.00 88.00 279 SER A CA 1
ATOM 2046 C C . SER A 1 279 ? -4.940 4.769 23.258 1.00 88.00 279 SER A C 1
ATOM 2048 O O . SER A 1 279 ? -4.349 5.577 23.979 1.00 88.00 279 SER A O 1
ATOM 2050 N N . PRO A 1 280 ? -5.025 4.949 21.923 1.00 78.06 280 PRO A N 1
ATOM 2051 C CA . PRO A 1 280 ? -4.491 6.141 21.264 1.00 78.06 280 PRO A CA 1
ATOM 2052 C C . PRO A 1 280 ? -5.399 7.381 21.356 1.00 78.06 280 PRO A C 1
ATOM 2054 O O . PRO A 1 280 ? -4.892 8.490 21.205 1.00 78.06 280 PRO A O 1
ATOM 2057 N N . ALA A 1 281 ? -6.710 7.222 21.572 1.00 73.25 281 ALA A N 1
ATOM 2058 C CA . ALA A 1 281 ? -7.689 8.315 21.488 1.00 73.25 281 ALA A CA 1
ATOM 2059 C C . ALA A 1 281 ? -8.032 8.966 22.846 1.00 73.25 281 ALA A C 1
ATOM 2061 O O . ALA A 1 281 ? -8.197 10.180 22.927 1.00 73.25 281 ALA A O 1
ATOM 2062 N N . ASP A 1 282 ? -8.135 8.171 23.911 1.00 79.06 282 ASP A N 1
ATOM 2063 C CA . ASP A 1 282 ? -8.447 8.572 25.285 1.00 79.06 282 ASP A CA 1
ATOM 2064 C C . ASP A 1 282 ? -7.783 7.600 26.275 1.00 79.06 282 ASP A C 1
ATOM 2066 O O . ASP A 1 282 ? -8.365 6.612 26.741 1.00 79.06 282 ASP A O 1
ATOM 2070 N N . SER A 1 283 ? -6.531 7.899 26.620 1.00 85.31 283 SER A N 1
ATOM 2071 C CA . SER A 1 283 ? -5.725 7.063 27.512 1.00 85.31 283 SER A CA 1
ATOM 2072 C C . SER A 1 283 ? -6.306 6.938 28.926 1.00 85.31 283 SER A C 1
ATOM 2074 O O . SER A 1 283 ? -6.057 5.937 29.603 1.00 85.31 283 SER A O 1
ATOM 2076 N N . ARG A 1 284 ? -7.112 7.908 29.386 1.00 85.38 284 ARG A N 1
ATOM 2077 C CA . ARG A 1 284 ? -7.764 7.842 30.702 1.00 85.38 284 ARG A CA 1
ATOM 2078 C C . ARG A 1 284 ? -8.880 6.807 30.699 1.00 85.38 284 ARG A C 1
ATOM 2080 O O . ARG A 1 284 ? -8.884 5.937 31.570 1.00 85.38 284 ARG A O 1
ATOM 2087 N N . ARG A 1 285 ? -9.790 6.857 29.720 1.00 84.19 285 ARG A N 1
ATOM 2088 C CA . ARG A 1 285 ? -10.850 5.841 29.579 1.00 84.19 285 ARG A CA 1
ATOM 2089 C C . ARG A 1 285 ? -10.262 4.465 29.300 1.00 84.19 285 ARG A C 1
ATOM 2091 O O . ARG A 1 285 ? -10.697 3.493 29.916 1.00 84.19 285 ARG A O 1
ATOM 2098 N N . ALA A 1 286 ? -9.229 4.391 28.460 1.00 89.38 286 ALA A N 1
ATOM 2099 C CA . ALA A 1 286 ? -8.511 3.147 28.212 1.00 89.38 286 ALA A CA 1
ATOM 2100 C C . ALA A 1 286 ? -7.916 2.558 29.503 1.00 89.38 286 ALA A C 1
ATOM 2102 O O . ALA A 1 286 ? -8.038 1.364 29.740 1.00 89.38 286 ALA A O 1
ATOM 2103 N N . SER A 1 287 ? -7.346 3.377 30.392 1.00 90.31 287 SER A N 1
ATOM 2104 C CA . SER A 1 287 ? -6.814 2.908 31.682 1.00 90.31 287 SER A CA 1
ATOM 2105 C C . SER A 1 287 ? -7.897 2.331 32.609 1.00 90.31 287 SER A C 1
ATOM 2107 O O . SER A 1 287 ? -7.680 1.320 33.279 1.00 90.31 287 SER A O 1
ATOM 2109 N N . VAL A 1 288 ? -9.097 2.923 32.623 1.00 87.12 288 VAL A N 1
ATOM 2110 C CA . VAL A 1 288 ? -10.234 2.399 33.403 1.00 87.12 288 VAL A CA 1
ATOM 2111 C C . VAL A 1 288 ? -10.692 1.046 32.855 1.00 87.12 288 VAL A C 1
ATOM 2113 O O . VAL A 1 288 ? -10.761 0.079 33.612 1.00 87.12 288 VAL A O 1
ATOM 2116 N N . LEU A 1 289 ? -10.927 0.959 31.543 1.00 90.38 289 LEU A N 1
ATOM 2117 C CA . LEU A 1 289 ? -11.295 -0.287 30.861 1.00 90.38 289 LEU A CA 1
ATOM 2118 C C . LEU A 1 289 ? -10.184 -1.342 30.918 1.00 90.38 289 LEU A C 1
ATOM 2120 O O . LEU A 1 289 ? -10.474 -2.533 30.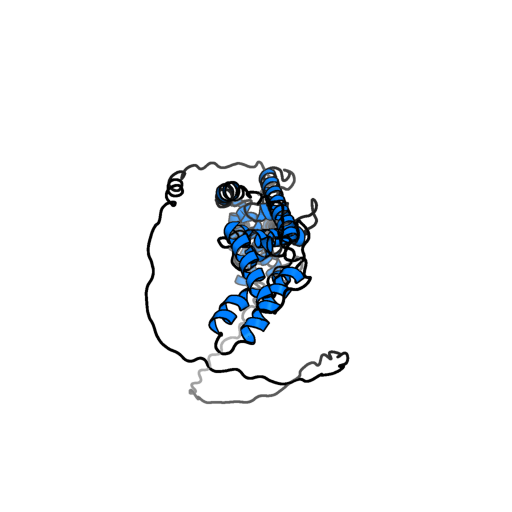901 1.00 90.38 289 LEU A O 1
ATOM 2124 N N . GLY A 1 290 ? -8.924 -0.921 31.036 1.00 92.06 290 GLY A N 1
ATOM 2125 C CA . GLY A 1 290 ? -7.758 -1.800 31.067 1.00 92.06 290 GLY A CA 1
ATOM 2126 C C . GLY A 1 290 ? -7.792 -2.789 32.229 1.00 92.06 290 GLY A C 1
ATOM 2127 O O . GLY A 1 290 ? -7.243 -3.879 32.123 1.00 92.06 290 GLY A O 1
ATOM 2128 N N . ARG A 1 291 ? -8.508 -2.460 33.312 1.00 88.00 291 ARG A N 1
ATOM 2129 C CA . ARG A 1 291 ? -8.736 -3.366 34.451 1.00 88.00 291 ARG A CA 1
ATOM 2130 C C . ARG A 1 291 ? -9.666 -4.536 34.126 1.00 88.00 291 ARG A C 1
ATOM 2132 O O . ARG A 1 291 ? -9.620 -5.550 34.811 1.00 88.00 291 ARG A O 1
ATOM 2139 N N . LEU A 1 292 ? -10.497 -4.383 33.098 1.00 88.19 292 LEU A N 1
ATOM 2140 C CA . LEU A 1 292 ? -11.387 -5.417 32.565 1.00 88.19 292 LEU A CA 1
ATOM 2141 C C . LEU A 1 292 ? -10.733 -6.183 31.403 1.00 88.19 292 LEU A C 1
ATOM 2143 O O . LEU A 1 292 ? -11.298 -7.160 30.915 1.00 88.19 292 LEU A O 1
ATOM 2147 N N . ALA A 1 293 ? -9.562 -5.734 30.937 1.00 86.56 293 ALA A N 1
ATOM 2148 C CA . ALA A 1 293 ? -8.792 -6.412 29.904 1.00 86.56 293 ALA A CA 1
ATOM 2149 C C . ALA A 1 293 ? -8.237 -7.753 30.411 1.00 86.56 293 ALA A C 1
ATOM 2151 O O . ALA A 1 293 ? -8.091 -7.970 31.612 1.00 86.56 293 ALA A O 1
ATOM 2152 N N . GLY A 1 294 ? -7.856 -8.637 29.485 1.00 81.81 294 GLY A N 1
ATOM 2153 C CA . GLY A 1 294 ? -7.190 -9.901 29.829 1.00 81.81 294 GLY A CA 1
ATOM 2154 C C . GLY A 1 294 ? -8.129 -11.098 29.968 1.00 81.81 294 GLY A C 1
ATOM 2155 O O . GLY A 1 294 ? -7.868 -11.990 30.770 1.00 81.81 294 GLY A O 1
ATOM 2156 N N . ASN A 1 295 ? -9.192 -11.135 29.159 1.00 89.06 295 ASN A N 1
ATOM 2157 C CA . ASN A 1 295 ? -10.185 -12.209 29.135 1.00 89.06 295 ASN A CA 1
ATOM 2158 C C . ASN A 1 295 ? -10.866 -12.412 30.496 1.00 89.06 295 ASN A C 1
ATOM 2160 O O . ASN A 1 295 ? -10.866 -13.521 31.030 1.00 89.06 295 ASN A O 1
ATOM 2164 N N . LEU A 1 296 ? -11.414 -11.339 31.078 1.00 93.56 296 LEU A N 1
ATOM 2165 C CA . LEU A 1 296 ? -12.101 -11.360 32.371 1.00 93.56 296 LEU A CA 1
ATOM 2166 C C . LEU A 1 296 ? -13.063 -12.549 32.476 1.00 93.56 296 LEU A C 1
ATOM 2168 O O . LEU A 1 296 ? -13.021 -13.316 33.438 1.00 93.56 296 LEU A O 1
ATOM 2172 N N . CYS A 1 297 ? -13.912 -12.734 31.470 1.00 95.19 297 CYS A N 1
ATOM 2173 C CA . CYS A 1 297 ? -14.892 -13.805 31.482 1.00 95.19 297 CYS A CA 1
ATOM 2174 C C . CYS A 1 297 ? -14.230 -15.169 31.305 1.00 95.19 297 CYS A C 1
ATOM 2176 O O . CYS A 1 297 ? -14.459 -16.083 32.102 1.00 95.19 297 CYS A O 1
ATOM 2178 N N . GLN A 1 298 ? -13.378 -15.325 30.294 1.00 93.44 298 GLN A N 1
ATOM 2179 C CA . GLN A 1 298 ? -12.720 -16.604 30.033 1.00 93.44 298 GLN A CA 1
ATOM 2180 C C . GLN A 1 298 ? -11.813 -17.060 31.189 1.00 93.44 298 GLN A C 1
ATOM 2182 O O . GLN A 1 298 ? -11.756 -18.254 31.475 1.00 93.44 298 GLN A O 1
ATOM 2187 N N . GLY A 1 299 ? -11.156 -16.126 31.879 1.00 93.31 299 GLY A N 1
ATOM 2188 C CA . GLY A 1 299 ? -10.254 -16.387 32.999 1.00 93.31 299 GLY A CA 1
ATOM 2189 C C . GLY A 1 299 ? -10.961 -16.930 34.242 1.00 93.31 299 GLY A C 1
ATOM 2190 O O . GLY A 1 299 ? -10.409 -17.786 34.930 1.00 93.31 299 GLY A O 1
ATOM 2191 N N . PHE A 1 300 ? -12.196 -16.494 34.513 1.00 93.75 300 PHE A N 1
ATOM 2192 C CA . PHE A 1 300 ? -12.994 -17.015 35.632 1.00 93.75 300 PHE A CA 1
ATOM 2193 C C . PHE A 1 300 ? -13.858 -18.231 35.271 1.00 93.75 300 PHE A C 1
ATOM 2195 O O . PHE A 1 300 ? -14.259 -18.982 36.165 1.00 93.75 300 PHE A O 1
ATOM 2202 N N . GLY A 1 301 ? -14.151 -18.438 33.984 1.00 92.94 301 GLY A N 1
ATOM 2203 C CA . GLY A 1 301 ? -15.050 -19.492 33.517 1.00 92.94 301 GLY A CA 1
ATOM 2204 C C . GLY A 1 301 ? -16.511 -19.273 33.936 1.00 92.94 301 GLY A C 1
ATOM 2205 O O . GLY A 1 301 ? -16.878 -18.262 34.534 1.00 92.94 301 GLY A O 1
ATOM 2206 N N . ASN A 1 302 ? -17.383 -20.235 33.616 1.00 93.88 302 ASN A N 1
ATOM 2207 C CA . ASN A 1 302 ? -18.815 -20.126 33.908 1.00 93.88 302 ASN A CA 1
ATOM 2208 C C . ASN A 1 302 ? -19.096 -20.253 35.419 1.00 93.88 302 ASN A C 1
ATOM 2210 O O . ASN A 1 302 ? -19.306 -21.347 35.946 1.00 93.88 302 ASN A O 1
ATOM 2214 N N . LEU A 1 303 ? -19.146 -19.106 36.098 1.00 93.25 303 LEU A N 1
ATOM 2215 C CA . LEU A 1 303 ? -19.382 -18.982 37.541 1.00 93.25 303 LEU A CA 1
ATOM 2216 C C . LEU A 1 303 ? -20.716 -19.581 38.032 1.00 93.25 303 LEU A C 1
ATOM 2218 O O . LEU A 1 303 ? -20.810 -19.946 39.200 1.00 93.25 303 LEU A O 1
ATOM 2222 N N . ARG A 1 304 ? -21.734 -19.713 37.169 1.00 89.88 304 ARG A N 1
ATOM 2223 C CA . ARG A 1 304 ? -23.042 -20.310 37.502 1.00 89.88 304 ARG A CA 1
ATOM 2224 C C . ARG A 1 304 ? -23.087 -21.821 37.272 1.00 89.88 304 ARG A C 1
ATOM 2226 O O . ARG A 1 304 ? -24.021 -22.474 37.721 1.00 89.88 304 ARG A O 1
ATOM 2233 N N . SER A 1 305 ? -22.083 -22.387 36.600 1.00 85.31 305 SER A N 1
ATOM 2234 C CA . SER A 1 305 ? -21.975 -23.828 36.346 1.00 85.31 305 SER A CA 1
ATOM 2235 C C . SER A 1 305 ? -21.234 -24.586 37.450 1.00 85.31 305 SER A C 1
ATOM 2237 O O . SER A 1 305 ? -20.991 -25.787 37.300 1.00 85.31 305 SER A O 1
ATOM 2239 N N . ILE A 1 306 ? -20.874 -23.924 38.556 1.00 68.69 306 ILE A N 1
ATOM 2240 C CA . ILE A 1 306 ? -20.321 -24.602 39.729 1.00 68.69 306 ILE A CA 1
ATOM 2241 C C . ILE A 1 306 ? -21.457 -25.402 40.362 1.00 68.69 306 ILE A C 1
ATOM 2243 O O . ILE A 1 306 ? -22.174 -24.942 41.249 1.00 68.69 306 ILE A O 1
ATOM 2247 N N . ARG A 1 307 ? -21.636 -26.627 39.866 1.00 64.25 307 ARG A N 1
ATOM 2248 C CA . ARG A 1 307 ? -22.376 -27.661 40.571 1.00 64.25 307 ARG A CA 1
ATOM 2249 C C . ARG A 1 307 ? -21.682 -27.798 41.930 1.00 64.25 307 ARG A C 1
ATOM 2251 O O . ARG A 1 307 ? -20.466 -28.017 41.929 1.00 64.25 307 ARG A O 1
ATOM 2258 N N . PRO A 1 308 ? -22.383 -27.635 43.067 1.00 57.81 308 PRO A N 1
ATOM 2259 C CA . PRO A 1 308 ? -21.769 -27.912 44.356 1.00 57.81 308 PRO A CA 1
ATOM 2260 C C . PRO A 1 308 ? -21.174 -29.322 44.283 1.00 57.81 308 PRO A C 1
ATOM 2262 O O . PRO A 1 308 ? -21.818 -30.199 43.687 1.00 57.81 308 PRO A O 1
ATOM 2265 N N . PRO A 1 309 ? -19.949 -29.551 44.796 1.00 55.00 309 PRO A N 1
ATOM 2266 C CA . PRO A 1 309 ? -19.425 -30.900 44.882 1.00 55.00 309 PRO A CA 1
ATOM 2267 C C . PRO A 1 309 ? -20.489 -31.707 45.608 1.00 55.00 309 PRO A C 1
ATOM 2269 O O . PRO A 1 309 ? -20.863 -31.379 46.734 1.00 55.00 309 PRO A O 1
ATOM 2272 N N . SER A 1 310 ? -21.054 -32.689 44.905 1.00 53.25 310 SER A N 1
ATOM 2273 C CA . SER A 1 310 ? -21.988 -33.624 45.503 1.00 53.25 310 SER A CA 1
ATOM 2274 C C . SER A 1 310 ? -21.246 -34.203 46.693 1.00 53.25 310 SER A C 1
ATOM 2276 O O . SER A 1 310 ? -20.240 -34.889 46.518 1.00 53.25 310 SER A O 1
ATOM 2278 N N . SER A 1 311 ? -21.682 -33.833 47.891 1.00 50.47 311 SER A N 1
ATOM 2279 C CA . SER A 1 311 ? -21.171 -34.333 49.153 1.00 50.47 311 SER A CA 1
ATOM 2280 C C . SER A 1 311 ? -21.527 -35.812 49.231 1.00 50.47 311 SER A C 1
ATOM 2282 O O . SER A 1 311 ? -22.519 -36.196 49.843 1.00 50.47 311 SER A O 1
ATOM 2284 N N . VAL A 1 312 ? -20.763 -36.648 48.534 1.00 56.41 312 VAL A N 1
ATOM 2285 C CA . VAL A 1 312 ? -20.715 -38.074 48.815 1.00 56.41 312 VAL A CA 1
ATOM 2286 C C . VAL A 1 312 ? -19.857 -38.189 50.074 1.00 56.41 312 VAL A C 1
ATOM 2288 O O . VAL A 1 312 ? -18.713 -37.725 50.056 1.00 56.41 312 VAL A O 1
ATOM 2291 N N . PRO A 1 313 ? -20.378 -38.736 51.184 1.00 54.09 313 PRO A N 1
ATOM 2292 C CA . PRO A 1 313 ? -19.556 -39.022 52.346 1.00 54.09 313 PRO A CA 1
ATOM 2293 C C . PRO A 1 313 ? -18.436 -39.964 51.911 1.00 54.09 313 PRO A C 1
ATOM 2295 O O . PRO A 1 313 ? -18.697 -41.049 51.392 1.00 54.09 313 PRO A O 1
ATOM 2298 N N . ALA A 1 314 ? -17.188 -39.543 52.099 1.00 49.22 314 ALA A N 1
ATOM 2299 C CA . ALA A 1 314 ? -16.043 -40.421 51.953 1.00 49.22 314 ALA A CA 1
ATOM 2300 C C . ALA A 1 314 ? -16.125 -41.491 53.049 1.00 49.22 314 ALA A C 1
ATOM 2302 O O . ALA A 1 314 ? -15.738 -41.260 54.193 1.00 49.22 314 ALA A O 1
ATOM 2303 N N . THR A 1 315 ? -16.664 -42.662 52.713 1.00 47.44 315 THR A N 1
ATOM 2304 C CA . THR A 1 315 ? -16.456 -43.865 53.513 1.00 47.44 315 THR A CA 1
ATOM 2305 C C . THR A 1 315 ? -15.011 -44.292 53.301 1.00 47.44 315 THR A C 1
ATOM 2307 O O . THR A 1 315 ? -14.626 -44.780 52.242 1.00 47.44 315 THR A O 1
ATOM 2310 N N . THR A 1 316 ? -14.195 -44.054 54.318 1.00 52.75 316 THR A N 1
ATOM 2311 C CA . THR A 1 316 ? -12.861 -44.618 54.479 1.00 52.75 316 THR A CA 1
ATOM 2312 C C . THR A 1 316 ? -12.962 -46.139 54.411 1.00 52.75 316 THR A C 1
ATOM 2314 O O . THR A 1 316 ? -13.441 -46.787 55.338 1.00 52.75 316 THR A O 1
ATOM 2317 N N . THR A 1 317 ? -12.493 -46.737 53.322 1.00 44.56 317 THR A N 1
ATOM 2318 C CA . THR A 1 317 ? -12.088 -48.144 53.330 1.00 44.56 317 THR A CA 1
ATOM 2319 C C . THR A 1 317 ? -10.701 -48.227 52.726 1.00 44.56 317 THR A C 1
ATOM 2321 O O . THR A 1 317 ? -10.491 -48.079 51.527 1.00 44.56 317 THR A O 1
ATOM 2324 N N . SER A 1 318 ? -9.741 -48.379 53.632 1.00 51.75 318 SER A N 1
ATOM 2325 C CA . SER A 1 318 ? -8.351 -48.680 53.341 1.00 51.75 318 SER A CA 1
ATOM 2326 C C . SER A 1 318 ? -8.286 -50.004 52.580 1.00 51.75 318 SER A C 1
ATOM 2328 O O . SER A 1 318 ? -8.791 -51.021 53.057 1.00 51.75 318 SER A O 1
ATOM 2330 N N . SER A 1 319 ? -7.688 -50.009 51.393 1.00 40.41 319 SER A N 1
ATOM 2331 C CA . SER A 1 319 ? -7.212 -51.236 50.761 1.00 40.41 319 SER A CA 1
ATOM 2332 C C . SER A 1 319 ? -5.941 -50.945 49.985 1.00 40.41 319 SER A C 1
ATOM 2334 O O . SER A 1 319 ? -5.878 -50.122 49.076 1.00 40.41 319 SER A O 1
ATOM 2336 N N . LEU A 1 320 ? -4.912 -51.623 50.463 1.00 58.09 320 LEU A N 1
ATOM 2337 C CA . LEU A 1 320 ? -3.524 -51.591 50.071 1.00 58.09 320 LEU A CA 1
ATOM 2338 C C . LEU A 1 320 ? -3.348 -52.580 48.911 1.00 58.09 320 LEU A C 1
ATOM 2340 O O . LEU A 1 320 ? -3.315 -53.775 49.175 1.00 58.09 320 LEU A O 1
ATOM 2344 N N . VAL A 1 321 ? -3.248 -52.133 47.651 1.00 45.31 321 VAL A N 1
ATOM 2345 C CA . VAL A 1 321 ? -2.802 -53.000 46.537 1.00 45.31 321 VAL A CA 1
ATOM 2346 C C . VAL A 1 321 ? -1.998 -52.211 45.489 1.00 45.31 321 VAL A C 1
ATOM 2348 O O . VAL A 1 321 ? -2.543 -51.469 44.683 1.00 45.31 321 VAL A O 1
ATOM 2351 N N . GLN A 1 322 ? -0.677 -52.388 45.586 1.00 45.16 322 GLN A N 1
ATOM 2352 C CA . GLN A 1 322 ? 0.312 -52.763 44.556 1.00 45.16 322 GLN A CA 1
ATOM 2353 C C . GLN A 1 322 ? 0.356 -52.055 43.173 1.00 45.16 322 GLN A C 1
ATOM 2355 O O . GLN A 1 322 ? -0.630 -52.048 42.439 1.00 45.16 322 GLN A O 1
ATOM 2360 N N . PRO A 1 323 ? 1.542 -51.571 42.731 1.00 48.72 323 PRO A N 1
ATOM 2361 C CA . PRO A 1 323 ? 1.730 -51.020 41.394 1.00 48.72 323 PRO A CA 1
ATOM 2362 C C . PRO A 1 323 ? 1.980 -52.143 40.378 1.00 48.72 323 PRO A C 1
ATOM 2364 O O . PRO A 1 323 ? 2.871 -52.971 40.569 1.00 48.72 323 PRO A O 1
ATOM 2367 N N . THR A 1 324 ? 1.236 -52.141 39.270 1.00 42.03 324 THR A N 1
ATOM 2368 C CA . THR A 1 324 ? 1.547 -52.975 38.100 1.00 42.03 324 THR A CA 1
ATOM 2369 C C . THR A 1 324 ? 1.690 -52.078 36.877 1.00 42.03 324 THR A C 1
ATOM 2371 O O . THR A 1 324 ? 0.790 -51.321 36.523 1.00 42.03 324 THR A O 1
ATOM 2374 N N . SER A 1 325 ? 2.877 -52.131 36.289 1.00 46.81 325 SER A N 1
ATOM 2375 C CA . SER A 1 325 ? 3.268 -51.538 35.016 1.00 46.81 325 SER A CA 1
ATOM 2376 C C . SER A 1 325 ? 2.761 -52.372 33.828 1.00 46.81 325 SER A C 1
ATOM 2378 O O . SER A 1 325 ? 2.357 -53.519 34.009 1.00 46.81 325 SER A O 1
ATOM 2380 N N . SER A 1 326 ? 2.914 -51.820 32.608 1.00 40.06 326 SER A N 1
ATOM 2381 C CA . SER A 1 326 ? 2.709 -52.467 31.287 1.00 40.06 326 SER A CA 1
ATOM 2382 C C . SER A 1 326 ? 1.256 -52.397 30.771 1.00 40.06 326 SER A C 1
ATOM 2384 O O . SER A 1 326 ? 0.330 -52.526 31.553 1.00 40.06 326 SER A O 1
ATOM 2386 N N . SER A 1 327 ? 0.902 -52.255 29.488 1.00 40.16 327 SER A N 1
ATOM 2387 C CA . SER A 1 327 ? 1.545 -51.936 28.202 1.00 40.16 327 SER A CA 1
ATOM 2388 C C . SER A 1 327 ? 0.442 -52.066 27.124 1.00 40.16 327 SER A C 1
ATOM 2390 O O . SER A 1 327 ? -0.424 -52.922 27.251 1.00 40.16 327 SER A O 1
ATOM 2392 N N . ARG A 1 328 ? 0.532 -51.259 26.054 1.00 38.34 328 ARG A N 1
ATOM 2393 C CA . ARG A 1 328 ? 0.055 -51.494 24.666 1.00 38.34 328 ARG A CA 1
ATOM 2394 C C . ARG A 1 328 ? -1.434 -51.757 24.310 1.00 38.34 328 ARG A C 1
ATOM 2396 O O . ARG A 1 328 ? -1.986 -52.815 24.556 1.00 38.34 328 ARG A O 1
ATOM 2403 N N . GLN A 1 329 ? -1.887 -50.852 23.425 1.00 39.97 329 GLN A N 1
ATOM 2404 C CA . GLN A 1 329 ? -2.404 -51.044 22.044 1.00 39.97 329 GLN A CA 1
ATOM 2405 C C . GLN A 1 329 ? -3.879 -51.367 21.712 1.00 39.97 329 GLN A C 1
ATOM 2407 O O . GLN A 1 329 ? -4.513 -52.231 22.295 1.00 39.97 329 GLN A O 1
ATOM 2412 N N . ALA A 1 330 ? -4.253 -50.735 20.577 1.00 37.59 330 ALA A N 1
ATOM 2413 C CA . ALA A 1 330 ? -5.298 -51.009 19.569 1.00 37.59 330 ALA A CA 1
ATOM 2414 C C . ALA A 1 330 ? -6.722 -50.490 19.881 1.00 37.59 330 ALA A C 1
ATOM 2416 O O . ALA A 1 330 ? -7.357 -50.925 20.826 1.00 37.59 330 ALA A O 1
ATOM 2417 N N . SER A 1 331 ? -7.192 -49.406 19.236 1.00 42.00 331 SER A N 1
ATOM 2418 C CA . SER A 1 331 ? -7.710 -49.252 17.847 1.00 42.00 331 SER A CA 1
ATOM 2419 C C . SER A 1 331 ? -9.103 -49.843 17.615 1.00 42.00 331 SER A C 1
ATOM 2421 O O . SER A 1 331 ? -9.239 -51.054 17.690 1.00 42.00 331 SER A O 1
ATOM 2423 N N . THR A 1 332 ? -10.084 -48.998 17.249 1.00 37.47 332 THR A N 1
ATOM 2424 C CA . THR A 1 332 ? -11.313 -49.265 16.442 1.00 37.47 332 THR A CA 1
ATOM 2425 C C . THR A 1 332 ? -11.970 -47.882 16.153 1.00 37.47 332 THR A C 1
ATOM 2427 O O . THR A 1 332 ? -12.319 -47.196 17.104 1.00 37.47 332 THR A O 1
ATOM 2430 N N . VAL A 1 333 ? -11.830 -47.246 14.972 1.00 37.88 333 VAL A N 1
ATOM 2431 C CA . VAL A 1 333 ? -12.594 -47.357 13.691 1.00 37.88 333 VAL A CA 1
ATOM 2432 C C . VAL A 1 333 ? -13.851 -46.438 13.598 1.00 37.88 333 VAL A C 1
ATOM 2434 O O . VAL A 1 333 ? -14.856 -46.750 14.215 1.00 37.88 333 VAL A O 1
ATOM 2437 N N . ILE A 1 334 ? -13.738 -45.357 12.777 1.00 41.41 334 ILE A N 1
ATOM 2438 C CA . ILE A 1 334 ? -14.618 -44.865 11.651 1.00 41.41 334 ILE A CA 1
ATOM 2439 C C . ILE A 1 334 ? -16.082 -44.413 11.990 1.00 41.41 334 ILE A C 1
ATOM 2441 O O . ILE A 1 334 ? -16.694 -45.062 12.829 1.00 41.41 334 ILE A O 1
ATOM 2445 N N . PRO A 1 335 ? -16.707 -43.364 11.357 1.00 47.97 335 PRO A N 1
ATOM 2446 C CA . PRO A 1 335 ? -16.598 -42.991 9.934 1.00 47.97 335 PRO A CA 1
ATOM 2447 C C . PRO A 1 335 ? -16.410 -41.527 9.507 1.00 47.97 335 PRO A C 1
ATOM 2449 O O . PRO A 1 335 ? -16.893 -40.570 10.105 1.00 47.97 335 PRO A O 1
ATOM 2452 N N . SER A 1 336 ? -15.780 -41.447 8.332 1.00 34.69 336 SER A N 1
ATOM 2453 C CA . SER A 1 336 ? -15.655 -40.329 7.401 1.00 34.69 336 SER A CA 1
ATOM 2454 C C . SER A 1 336 ? -16.985 -39.949 6.745 1.00 34.69 336 SER A C 1
ATOM 2456 O O . SER A 1 336 ? -17.752 -40.819 6.334 1.00 34.69 336 SER A O 1
ATOM 2458 N N . GLN A 1 337 ? -17.203 -38.646 6.558 1.00 42.94 337 GLN A N 1
ATOM 2459 C CA . GLN A 1 337 ? -18.211 -38.118 5.641 1.00 42.94 337 GLN A CA 1
ATOM 2460 C C . GLN A 1 337 ? -17.569 -37.770 4.297 1.00 42.94 337 GLN A C 1
ATOM 2462 O O . GLN A 1 337 ? -16.513 -37.144 4.222 1.00 42.94 337 GLN A O 1
ATOM 2467 N N . THR A 1 338 ? -18.236 -38.226 3.245 1.00 36.59 338 THR A N 1
ATOM 2468 C CA . THR A 1 338 ? -17.916 -38.045 1.834 1.00 36.59 338 THR A CA 1
ATOM 2469 C C . THR A 1 338 ? -18.539 -36.743 1.337 1.00 36.59 338 THR A C 1
ATOM 2471 O O . THR A 1 338 ? -19.761 -36.618 1.329 1.00 36.59 338 THR A O 1
ATOM 2474 N N . THR A 1 339 ? -17.731 -35.800 0.859 1.00 44.56 339 THR A N 1
ATOM 2475 C CA . THR A 1 339 ? -18.200 -34.708 -0.006 1.00 44.56 339 THR A CA 1
ATOM 2476 C C . THR A 1 339 ? -17.578 -34.861 -1.387 1.00 44.56 339 THR A C 1
ATOM 2478 O O . THR A 1 339 ? -16.380 -34.702 -1.604 1.00 44.56 339 THR A O 1
ATOM 2481 N N . THR A 1 340 ? -18.444 -35.235 -2.319 1.00 35.41 340 THR A N 1
ATOM 2482 C CA . THR A 1 340 ? -18.255 -35.292 -3.767 1.00 35.41 340 THR A CA 1
ATOM 2483 C C . THR A 1 340 ? -17.909 -33.916 -4.334 1.00 35.41 340 THR A C 1
ATOM 2485 O O . THR A 1 340 ? -18.720 -32.996 -4.242 1.00 35.41 340 THR A O 1
ATOM 2488 N N . LEU A 1 341 ? -16.738 -33.793 -4.967 1.00 40.69 341 LEU A N 1
ATOM 2489 C CA . LEU A 1 341 ? -16.372 -32.648 -5.801 1.00 40.69 341 LEU A CA 1
ATOM 2490 C C . LEU A 1 341 ? -16.349 -33.080 -7.274 1.00 40.69 341 LEU A C 1
ATOM 2492 O O . LEU A 1 341 ? -15.605 -33.977 -7.671 1.00 40.69 341 LEU A O 1
ATOM 2496 N N . THR A 1 342 ? -17.200 -32.440 -8.068 1.00 39.59 342 THR A N 1
ATOM 2497 C CA . THR A 1 342 ? -17.401 -32.687 -9.497 1.00 39.59 342 THR A CA 1
ATOM 2498 C C . THR A 1 342 ? -16.262 -32.077 -10.322 1.00 39.59 342 THR A C 1
ATOM 2500 O O . THR A 1 342 ? -15.987 -30.883 -10.241 1.00 39.59 342 THR A O 1
ATOM 2503 N N . ARG A 1 343 ? -15.612 -32.918 -11.133 1.00 45.84 343 ARG A N 1
ATOM 2504 C CA . ARG A 1 343 ? -14.545 -32.600 -12.097 1.00 45.84 343 ARG A CA 1
ATOM 2505 C C . ARG A 1 343 ? -15.132 -32.152 -13.449 1.00 45.84 343 ARG A C 1
ATOM 2507 O O . ARG A 1 343 ? -16.026 -32.840 -13.938 1.00 45.84 343 ARG A O 1
ATOM 2514 N N . PRO A 1 344 ? -14.588 -31.117 -14.118 1.00 50.62 344 PRO A N 1
ATOM 2515 C CA . PRO A 1 344 ? -14.743 -30.914 -15.559 1.00 50.62 344 PRO A CA 1
ATOM 2516 C C . PRO A 1 344 ? -13.552 -31.489 -16.365 1.00 50.62 344 PRO A C 1
ATOM 2518 O O . PRO A 1 344 ? -12.490 -31.767 -15.797 1.00 50.62 344 PRO A O 1
ATOM 2521 N N . PRO A 1 345 ? -13.733 -31.728 -17.678 1.00 55.81 345 PRO A N 1
ATOM 2522 C CA . PRO A 1 345 ? -12.946 -32.684 -18.453 1.00 55.81 345 PRO A CA 1
AT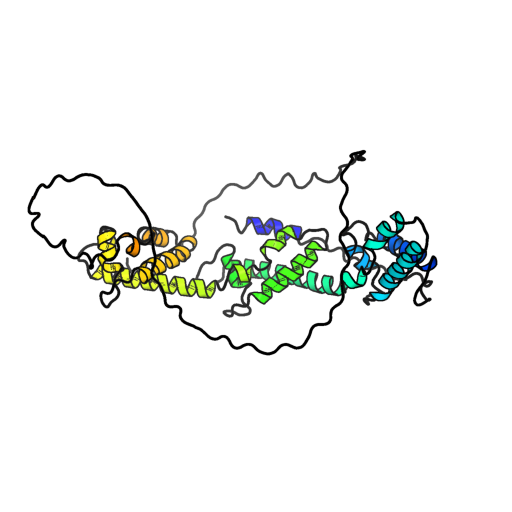OM 2523 C C . PRO A 1 345 ? -11.616 -32.149 -19.002 1.00 55.81 345 PRO A C 1
ATOM 2525 O O . PRO A 1 345 ? -11.391 -30.953 -19.156 1.00 55.81 345 PRO A O 1
ATOM 2528 N N . SER A 1 346 ? -10.751 -33.114 -19.309 1.00 38.97 346 SER A N 1
ATOM 2529 C CA . SER A 1 346 ? -9.388 -33.004 -19.833 1.00 38.97 346 SER A CA 1
ATOM 2530 C C . SER A 1 346 ? -9.357 -33.065 -21.369 1.00 38.97 346 SER A C 1
ATOM 2532 O O . SER A 1 346 ? -10.098 -33.858 -21.943 1.00 38.97 346 SER A O 1
ATOM 2534 N N . ILE A 1 347 ? -8.461 -32.304 -22.014 1.00 40.38 347 ILE A N 1
ATOM 2535 C CA . ILE A 1 347 ? -8.016 -32.431 -23.428 1.00 40.38 347 ILE A CA 1
ATOM 2536 C C . ILE A 1 347 ? -6.511 -32.009 -23.466 1.00 40.38 347 ILE A C 1
ATOM 2538 O O . ILE A 1 347 ? -6.077 -31.367 -22.506 1.00 40.38 347 ILE A O 1
ATOM 2542 N N . PRO A 1 348 ? -5.649 -32.454 -24.409 1.00 48.47 348 PRO A N 1
ATOM 2543 C CA . PRO A 1 348 ? -4.601 -33.421 -24.129 1.00 48.47 348 PRO A CA 1
ATOM 2544 C C . PRO A 1 348 ? -3.176 -32.852 -24.222 1.00 48.47 348 PRO A C 1
ATOM 2546 O O . PRO A 1 348 ? -2.906 -31.764 -24.720 1.00 48.47 348 PRO A O 1
ATOM 2549 N N . THR A 1 349 ? -2.276 -33.690 -23.730 1.00 35.72 349 THR A N 1
ATOM 2550 C CA . THR A 1 349 ? -0.818 -33.648 -23.746 1.00 35.72 349 THR A CA 1
ATOM 2551 C C . THR A 1 349 ? -0.224 -33.514 -25.149 1.00 35.72 349 THR A C 1
ATOM 2553 O O . THR A 1 349 ? -0.520 -34.330 -26.018 1.00 35.72 349 THR A O 1
ATOM 2556 N N . GLU A 1 350 ? 0.719 -32.584 -25.315 1.00 38.16 350 GLU A N 1
ATOM 2557 C CA . GLU A 1 350 ? 1.776 -32.690 -26.321 1.00 38.16 350 GLU A CA 1
ATOM 2558 C C . GLU A 1 350 ? 3.135 -32.688 -25.603 1.00 38.16 350 GLU A C 1
ATOM 2560 O O . GLU A 1 350 ? 3.527 -31.751 -24.908 1.00 38.16 350 GLU A O 1
ATOM 2565 N N . THR A 1 351 ? 3.788 -33.839 -25.695 1.00 38.53 351 THR A N 1
ATOM 2566 C CA . THR A 1 351 ? 5.146 -34.175 -25.265 1.00 38.53 351 THR A CA 1
ATOM 2567 C C . THR A 1 351 ? 6.187 -33.454 -26.112 1.00 38.53 351 THR A C 1
ATOM 2569 O O . THR A 1 351 ? 6.108 -33.541 -27.331 1.00 38.53 351 THR A O 1
ATOM 2572 N N . THR A 1 352 ? 7.238 -32.891 -25.504 1.00 37.88 352 THR A N 1
ATOM 2573 C CA . THR A 1 352 ? 8.610 -32.986 -26.044 1.00 37.88 352 THR A CA 1
ATOM 2574 C C . THR A 1 352 ? 9.644 -32.876 -24.919 1.00 37.88 352 THR A C 1
ATOM 2576 O O . THR A 1 352 ? 9.534 -32.071 -23.997 1.00 37.88 352 THR A O 1
ATOM 2579 N N . ASP A 1 353 ? 10.612 -33.777 -25.025 1.00 31.19 353 ASP A N 1
ATOM 2580 C CA . ASP A 1 353 ? 11.649 -34.207 -24.102 1.00 31.19 353 ASP A CA 1
ATOM 2581 C C . ASP A 1 353 ? 12.784 -33.213 -23.777 1.00 31.19 353 ASP A C 1
ATOM 2583 O O . ASP A 1 353 ? 13.226 -32.420 -24.602 1.00 31.19 353 ASP A O 1
ATOM 2587 N N . LYS A 1 354 ? 13.309 -33.413 -22.557 1.00 34.66 354 LYS A N 1
ATOM 2588 C CA . LYS A 1 354 ? 14.721 -33.471 -22.116 1.00 34.66 354 LYS A CA 1
ATOM 2589 C C . LYS A 1 354 ? 15.760 -32.559 -22.785 1.00 34.66 354 LYS A C 1
ATOM 2591 O O . LYS A 1 354 ? 16.167 -32.802 -23.918 1.00 34.66 354 LYS A O 1
ATOM 2596 N N . HIS A 1 355 ? 16.439 -31.763 -21.952 1.00 34.69 355 HIS A N 1
ATOM 2597 C CA . HIS A 1 355 ? 17.906 -31.786 -21.928 1.00 34.69 355 HIS A CA 1
ATOM 2598 C C . HIS A 1 355 ? 18.494 -31.487 -20.545 1.00 34.69 355 HIS A C 1
ATOM 2600 O O . HIS A 1 355 ? 17.950 -30.728 -19.748 1.00 34.69 355 HIS A O 1
ATOM 2606 N N . SER A 1 356 ? 19.591 -32.188 -20.290 1.00 34.53 356 SER A N 1
ATOM 2607 C CA . SER A 1 356 ? 20.266 -32.425 -19.023 1.00 34.53 356 SER A CA 1
ATOM 2608 C C . SER A 1 356 ? 20.982 -31.208 -18.438 1.00 34.53 356 SER A C 1
ATOM 2610 O O . SER A 1 356 ? 21.560 -30.395 -19.154 1.00 34.53 356 SER A O 1
ATOM 2612 N N . ALA A 1 357 ? 21.024 -31.171 -17.107 1.00 41.31 357 ALA A N 1
ATOM 2613 C CA . ALA A 1 357 ? 21.964 -30.378 -16.327 1.00 41.31 357 ALA A CA 1
ATOM 2614 C C . ALA A 1 357 ? 23.412 -30.863 -16.533 1.00 41.31 357 ALA A C 1
ATOM 2616 O O . ALA A 1 357 ? 23.632 -32.077 -16.611 1.00 41.31 357 ALA A O 1
ATOM 2617 N N . PRO A 1 358 ? 24.402 -29.954 -16.507 1.00 44.88 358 PRO A N 1
ATOM 2618 C CA . PRO A 1 358 ? 25.757 -30.322 -16.152 1.00 44.88 358 PRO A CA 1
ATOM 2619 C C . PRO A 1 358 ? 26.230 -29.637 -14.865 1.00 44.88 358 PRO A C 1
ATOM 2621 O O . PRO A 1 358 ? 26.099 -28.436 -14.642 1.00 44.88 358 PRO A O 1
ATOM 2624 N N . THR A 1 359 ? 26.810 -30.504 -14.051 1.00 32.22 359 THR A N 1
ATOM 2625 C CA . THR A 1 359 ? 27.672 -30.349 -12.888 1.00 32.22 359 THR A CA 1
ATOM 2626 C C . THR A 1 359 ? 28.632 -29.155 -12.944 1.00 32.22 359 THR A C 1
ATOM 2628 O O . THR A 1 359 ? 29.371 -28.967 -13.909 1.00 32.22 359 THR A O 1
ATOM 2631 N N . GLN A 1 360 ? 28.664 -28.404 -11.846 1.00 35.94 360 GLN A N 1
ATOM 2632 C CA . GLN A 1 360 ? 29.602 -27.325 -11.542 1.00 35.94 360 GLN A CA 1
ATOM 2633 C C . GLN A 1 360 ? 30.926 -27.898 -10.992 1.00 35.94 360 GLN A C 1
ATOM 2635 O O . GLN A 1 360 ? 30.869 -28.738 -10.092 1.00 35.94 360 GLN A O 1
ATOM 2640 N N . PRO A 1 361 ? 32.107 -27.443 -11.451 1.00 47.69 361 PRO A N 1
ATOM 2641 C CA . PRO A 1 361 ? 33.353 -27.645 -10.730 1.00 47.69 361 PRO A CA 1
ATOM 2642 C C . PRO A 1 361 ? 33.733 -26.421 -9.887 1.00 47.69 361 PRO A C 1
ATOM 2644 O O . PRO A 1 361 ? 33.595 -25.263 -10.282 1.00 47.69 361 PRO A O 1
ATOM 2647 N N . GLU A 1 362 ? 34.230 -26.737 -8.702 1.00 37.78 362 GLU A N 1
ATOM 2648 C CA . GLU A 1 362 ? 34.847 -25.876 -7.705 1.00 37.78 362 GLU A CA 1
ATOM 2649 C C . GLU A 1 362 ? 36.337 -25.666 -8.045 1.00 37.78 362 GLU A C 1
ATOM 2651 O O . GLU A 1 362 ? 37.024 -26.646 -8.327 1.00 37.78 362 GLU A O 1
ATOM 2656 N N . ALA A 1 363 ? 36.828 -24.413 -8.036 1.00 35.84 363 ALA A N 1
ATOM 2657 C CA . ALA A 1 363 ? 38.055 -23.975 -7.336 1.00 35.84 363 ALA A CA 1
ATOM 2658 C C . ALA A 1 363 ? 38.687 -22.664 -7.872 1.00 35.84 363 ALA A C 1
ATOM 2660 O O . ALA A 1 363 ? 38.757 -22.413 -9.071 1.00 35.84 363 ALA A O 1
ATOM 2661 N N . ALA A 1 364 ? 39.286 -21.945 -6.908 1.00 33.84 364 ALA A N 1
ATOM 2662 C CA . ALA A 1 364 ? 40.485 -21.091 -6.976 1.00 33.84 364 ALA A CA 1
ATOM 2663 C C . ALA A 1 364 ? 40.371 -19.579 -7.304 1.00 33.84 364 ALA A C 1
ATOM 2665 O O . ALA A 1 364 ? 40.489 -19.129 -8.435 1.00 33.84 364 ALA A O 1
ATOM 2666 N N . SER A 1 365 ? 40.256 -18.797 -6.220 1.00 35.88 365 SER A N 1
ATOM 2667 C CA . SER A 1 365 ? 41.182 -17.734 -5.764 1.00 35.88 365 SER A CA 1
ATOM 2668 C C . SER A 1 365 ? 42.118 -17.049 -6.780 1.00 35.88 365 SER A C 1
ATOM 2670 O O . SER A 1 365 ? 43.022 -17.683 -7.319 1.00 35.88 365 SER A O 1
ATOM 2672 N N . GLY A 1 366 ? 42.044 -15.709 -6.858 1.00 31.33 366 GLY A N 1
ATOM 2673 C CA . GLY A 1 366 ? 43.220 -14.887 -7.174 1.00 31.33 366 GLY A CA 1
ATOM 2674 C C . GLY A 1 366 ? 42.982 -13.517 -7.824 1.00 31.33 366 GLY A C 1
ATOM 2675 O O . GLY A 1 366 ? 42.724 -13.432 -9.013 1.00 31.33 366 GLY A O 1
ATOM 2676 N N . ALA A 1 367 ? 43.275 -12.463 -7.051 1.00 30.94 367 ALA A N 1
ATOM 2677 C CA . ALA A 1 367 ? 43.895 -11.192 -7.469 1.00 30.94 367 ALA A CA 1
ATOM 2678 C C . ALA A 1 367 ? 43.049 -9.923 -7.772 1.00 30.94 367 ALA A C 1
ATOM 2680 O O . ALA A 1 367 ? 42.380 -9.772 -8.784 1.00 30.94 367 ALA A O 1
ATOM 2681 N N . ARG A 1 368 ? 43.325 -8.938 -6.897 1.00 27.64 368 ARG A N 1
ATOM 2682 C CA . ARG A 1 368 ? 43.553 -7.490 -7.106 1.00 27.64 368 ARG A CA 1
ATOM 2683 C C . ARG A 1 368 ? 42.403 -6.560 -7.522 1.00 27.64 368 ARG A C 1
ATOM 2685 O O . ARG A 1 368 ? 42.186 -6.219 -8.675 1.00 27.64 368 ARG A O 1
ATOM 2692 N N . ARG A 1 369 ? 41.866 -5.964 -6.457 1.00 31.98 369 ARG A N 1
ATOM 2693 C CA . ARG A 1 369 ? 41.330 -4.603 -6.312 1.00 31.98 369 ARG A CA 1
ATOM 2694 C C . ARG A 1 369 ? 42.258 -3.518 -6.908 1.00 31.98 369 ARG A C 1
ATOM 2696 O O . ARG A 1 369 ? 43.436 -3.496 -6.545 1.00 31.98 369 ARG A O 1
ATOM 2703 N N . PRO A 1 370 ? 41.731 -2.545 -7.670 1.00 35.09 370 PRO A N 1
ATOM 2704 C CA . PRO A 1 370 ? 42.255 -1.186 -7.709 1.00 35.09 370 PRO A CA 1
ATOM 2705 C C . PRO A 1 370 ? 41.484 -0.301 -6.727 1.00 35.09 370 PRO A C 1
ATOM 2707 O O . PRO A 1 370 ? 40.284 -0.454 -6.503 1.00 35.09 370 PRO A O 1
ATOM 2710 N N . GLN A 1 371 ? 42.222 0.603 -6.106 1.00 33.53 371 GLN A N 1
ATOM 2711 C CA . GLN A 1 371 ? 41.807 1.488 -5.032 1.00 33.53 371 GLN A CA 1
ATOM 2712 C C . GLN A 1 371 ? 41.829 2.939 -5.561 1.00 33.53 371 GLN A C 1
ATOM 2714 O O . GLN A 1 371 ? 42.712 3.252 -6.356 1.00 33.53 371 GLN A O 1
ATOM 2719 N N . ILE A 1 372 ? 40.956 3.797 -4.993 1.00 28.38 372 ILE A N 1
ATOM 2720 C CA . ILE A 1 372 ? 41.016 5.288 -4.903 1.00 28.38 372 ILE A CA 1
ATOM 2721 C C . ILE A 1 372 ? 40.272 6.078 -6.024 1.00 28.38 372 ILE A C 1
ATOM 2723 O O . ILE A 1 372 ? 40.320 5.632 -7.166 1.00 28.38 372 ILE A O 1
ATOM 2727 N N . PRO A 1 373 ? 39.643 7.265 -5.768 1.00 35.28 373 PRO A N 1
ATOM 2728 C CA . PRO A 1 373 ? 39.425 7.996 -4.504 1.00 35.28 373 PRO A CA 1
ATOM 2729 C C . PRO A 1 373 ? 37.957 8.268 -4.122 1.00 35.28 373 PRO A C 1
ATOM 2731 O O . PRO A 1 373 ? 37.078 8.533 -4.934 1.00 35.28 373 PRO A O 1
ATOM 2734 N N . THR A 1 374 ? 37.766 8.339 -2.808 1.00 40.25 374 THR A N 1
ATOM 2735 C CA . THR A 1 374 ? 36.688 9.013 -2.083 1.00 40.25 374 THR A CA 1
ATOM 2736 C C . THR A 1 374 ? 36.858 10.534 -2.118 1.00 40.25 374 THR A C 1
ATOM 2738 O O . THR A 1 374 ? 37.826 11.046 -1.560 1.00 40.25 374 THR A O 1
ATOM 2741 N N . ALA A 1 375 ? 35.887 11.256 -2.673 1.00 29.42 375 ALA A N 1
ATOM 2742 C CA . ALA A 1 375 ? 35.641 12.663 -2.353 1.00 29.42 375 ALA A CA 1
ATOM 2743 C C . ALA A 1 375 ? 34.218 13.043 -2.784 1.00 29.42 375 ALA A C 1
ATOM 2745 O O . ALA A 1 375 ? 34.017 13.377 -3.945 1.00 29.42 375 ALA A O 1
ATOM 2746 N N . SER A 1 376 ? 33.245 12.922 -1.868 1.00 31.86 376 SER A N 1
ATOM 2747 C CA . SER A 1 376 ? 31.952 13.652 -1.807 1.00 31.86 376 SER A CA 1
ATOM 2748 C C . SER A 1 376 ? 31.009 12.957 -0.810 1.00 31.86 376 SER A C 1
ATOM 2750 O O . SER A 1 376 ? 30.043 12.313 -1.201 1.00 31.86 376 SER A O 1
ATOM 2752 N N . ALA A 1 377 ? 31.311 13.014 0.492 1.00 30.48 377 ALA A N 1
ATOM 2753 C CA . ALA A 1 377 ? 30.462 12.397 1.527 1.00 30.48 377 ALA A CA 1
ATOM 2754 C C . ALA A 1 377 ? 30.392 13.194 2.846 1.00 30.48 377 ALA A C 1
ATOM 2756 O O . ALA A 1 377 ? 30.096 12.625 3.890 1.00 30.48 377 ALA A O 1
ATOM 2757 N N . PHE A 1 378 ? 30.660 14.507 2.831 1.00 30.86 378 PHE A N 1
ATOM 2758 C CA . PHE A 1 378 ? 30.859 15.284 4.068 1.00 30.86 378 PHE A CA 1
ATOM 2759 C C . PHE A 1 378 ? 29.840 16.397 4.362 1.00 30.86 378 PHE A C 1
ATOM 2761 O O . PHE A 1 378 ? 30.139 17.288 5.147 1.00 30.86 378 PHE A O 1
ATOM 2768 N N . VAL A 1 379 ? 28.617 16.344 3.816 1.00 28.98 379 VAL A N 1
ATOM 2769 C CA . VAL A 1 379 ? 27.590 17.376 4.112 1.00 28.98 379 VAL A CA 1
ATOM 2770 C C . VAL A 1 379 ? 26.371 16.859 4.899 1.00 28.98 379 VAL A C 1
ATOM 2772 O O . VAL A 1 379 ? 25.614 17.659 5.432 1.00 28.98 379 VAL A O 1
ATOM 2775 N N . ILE A 1 380 ? 26.191 15.548 5.103 1.00 29.09 380 ILE A N 1
ATOM 2776 C CA . ILE A 1 380 ? 24.949 15.021 5.727 1.00 29.09 380 ILE A CA 1
ATOM 2777 C C . ILE A 1 380 ? 25.103 14.682 7.231 1.00 29.09 380 ILE A C 1
ATOM 2779 O O . ILE A 1 380 ? 24.126 14.408 7.920 1.00 29.09 380 ILE A O 1
ATOM 2783 N N . ALA A 1 381 ? 26.306 14.770 7.807 1.00 28.47 381 ALA A N 1
ATOM 2784 C CA . ALA A 1 381 ? 26.560 14.263 9.164 1.00 28.47 381 ALA A CA 1
ATOM 2785 C C . ALA A 1 381 ? 26.275 15.239 10.332 1.00 28.47 381 ALA A C 1
ATOM 2787 O O . ALA A 1 381 ? 26.462 14.855 11.482 1.00 28.47 381 ALA A O 1
ATOM 2788 N N . TRP A 1 382 ? 25.821 16.477 10.092 1.00 26.61 382 TRP A N 1
ATOM 2789 C CA . TRP A 1 382 ? 25.718 17.501 11.154 1.00 26.61 382 TRP A CA 1
ATOM 2790 C C . TRP A 1 382 ? 24.304 17.793 11.695 1.00 26.61 382 TRP A C 1
ATOM 2792 O O . TRP A 1 382 ? 24.160 18.608 12.600 1.00 26.61 382 TRP A O 1
ATOM 2802 N N . ALA A 1 383 ? 23.257 17.110 11.217 1.00 26.16 383 ALA A N 1
ATOM 2803 C CA . ALA A 1 383 ? 21.866 17.426 11.584 1.00 26.16 383 ALA A CA 1
ATOM 2804 C C . ALA A 1 383 ? 21.225 16.511 12.655 1.00 26.16 383 ALA A C 1
ATOM 2806 O O . ALA A 1 383 ? 20.029 16.623 12.907 1.00 26.16 383 ALA A O 1
ATOM 2807 N N . PHE A 1 384 ? 21.979 15.612 13.302 1.00 29.17 384 PHE A N 1
ATOM 2808 C CA . PHE A 1 384 ? 21.411 14.604 14.220 1.00 29.17 384 PHE A CA 1
ATOM 2809 C C . PHE A 1 384 ? 21.499 14.928 15.725 1.00 29.17 384 PHE A C 1
ATOM 2811 O O . PHE A 1 384 ? 21.038 14.128 16.534 1.00 29.17 384 PHE A O 1
ATOM 2818 N N . ALA A 1 385 ? 22.040 16.082 16.134 1.00 28.75 385 ALA A N 1
ATOM 2819 C CA . ALA A 1 385 ? 22.345 16.348 17.550 1.00 28.75 385 ALA A CA 1
ATOM 2820 C C . ALA A 1 385 ? 21.498 17.438 18.238 1.00 28.75 385 ALA A C 1
ATOM 2822 O O . ALA A 1 385 ? 21.824 17.847 19.350 1.00 28.75 385 ALA A O 1
ATOM 2823 N N . SER A 1 386 ? 20.416 17.945 17.644 1.00 29.45 386 SER A N 1
ATOM 2824 C CA . SER A 1 386 ? 19.609 18.984 18.303 1.00 29.45 386 SER A CA 1
ATOM 2825 C C . SER A 1 386 ? 18.128 18.830 18.000 1.00 29.45 386 SER A C 1
ATOM 2827 O O . SER A 1 386 ? 17.711 19.082 16.880 1.00 29.45 386 SER A O 1
ATOM 2829 N N . LEU A 1 387 ? 17.372 18.371 19.003 1.00 28.95 387 LEU A N 1
ATOM 2830 C CA . LEU A 1 387 ? 16.022 18.804 19.410 1.00 28.95 387 LEU A CA 1
ATOM 2831 C C . LEU A 1 387 ? 15.348 17.683 20.225 1.00 28.95 387 LEU A C 1
ATOM 2833 O O . LEU A 1 387 ? 14.374 17.051 19.823 1.00 28.95 387 LEU A O 1
ATOM 2837 N N . VAL A 1 388 ? 15.901 17.443 21.415 1.00 32.62 388 VAL A N 1
ATOM 2838 C CA . VAL A 1 388 ? 15.153 16.904 22.553 1.00 32.62 388 VAL A CA 1
ATOM 2839 C C . VAL A 1 388 ? 14.780 18.111 23.403 1.00 32.62 388 VAL A C 1
ATOM 2841 O O . VAL A 1 388 ? 15.682 18.737 23.949 1.00 32.62 388 VAL A O 1
ATOM 2844 N N . SER A 1 389 ? 13.489 18.448 23.457 1.00 30.20 389 SER A N 1
ATOM 2845 C CA . SER A 1 389 ? 12.769 19.060 24.590 1.00 30.20 389 SER A CA 1
ATOM 2846 C C . SER A 1 389 ? 11.589 19.882 24.066 1.00 30.20 389 SER A C 1
ATOM 2848 O O . SER A 1 389 ? 11.804 20.911 23.443 1.00 30.20 389 SER A O 1
ATOM 2850 N N . GLU A 1 390 ? 10.356 19.414 24.287 1.00 28.66 390 GLU A N 1
ATOM 2851 C CA . GLU A 1 390 ? 9.328 20.159 25.037 1.00 28.66 390 GLU A CA 1
ATOM 2852 C C . GLU A 1 390 ? 7.960 19.456 25.002 1.00 28.66 390 GLU A C 1
ATOM 2854 O O . GLU A 1 390 ? 7.480 18.952 23.987 1.00 28.66 390 GLU A O 1
ATOM 2859 N N . THR A 1 391 ? 7.360 19.402 26.186 1.00 39.50 391 THR A N 1
ATOM 2860 C CA . THR A 1 391 ? 6.057 18.842 26.546 1.00 39.50 391 THR A CA 1
ATOM 2861 C C . THR A 1 391 ? 5.000 19.944 26.590 1.00 39.50 391 THR A C 1
ATOM 2863 O O . THR A 1 391 ? 5.226 20.911 27.307 1.00 39.50 391 THR A O 1
ATOM 2866 N N . MET A 1 392 ? 3.821 19.761 25.977 1.00 25.72 392 MET A N 1
ATOM 2867 C CA . MET A 1 392 ? 2.569 20.411 26.418 1.00 25.72 392 MET A CA 1
ATOM 2868 C C . MET A 1 392 ? 1.322 19.585 26.016 1.00 25.72 392 MET A C 1
ATOM 2870 O O . MET A 1 392 ? 1.302 19.022 24.920 1.00 25.72 392 MET A O 1
ATOM 2874 N N . PRO A 1 393 ? 0.279 19.502 26.873 1.00 30.80 393 PRO A N 1
ATOM 2875 C CA . PRO A 1 393 ? -0.953 18.754 26.618 1.00 30.80 393 PRO A CA 1
ATOM 2876 C C . PRO A 1 393 ? -2.059 19.643 26.021 1.00 30.80 393 PRO A C 1
ATOM 2878 O O . PRO A 1 393 ? -2.181 20.813 26.379 1.00 30.80 393 PRO A O 1
ATOM 2881 N N . TYR A 1 394 ? -2.915 19.076 25.165 1.00 25.77 394 TYR A N 1
ATOM 2882 C CA . TYR A 1 394 ? -4.146 19.726 24.699 1.00 25.77 394 TYR A CA 1
ATOM 2883 C C . TYR A 1 394 ? -5.368 19.084 25.368 1.00 25.77 394 TYR A C 1
ATOM 2885 O O . TYR A 1 394 ? -5.488 17.861 25.433 1.00 25.77 394 TYR A O 1
ATOM 2893 N N . VAL A 1 395 ? -6.253 19.932 25.894 1.00 28.05 395 VAL A N 1
ATOM 2894 C CA . VAL A 1 395 ? -7.492 19.580 26.597 1.00 28.05 395 VAL A CA 1
ATOM 2895 C C . VAL A 1 395 ? -8.648 19.614 25.598 1.00 28.05 395 VAL A C 1
ATOM 2897 O O . VAL A 1 395 ? -8.849 20.620 24.924 1.00 28.05 395 VAL A O 1
ATOM 2900 N N . ILE A 1 396 ? -9.428 18.534 25.530 1.00 28.22 396 ILE A N 1
ATOM 2901 C CA . ILE A 1 396 ? -10.711 18.491 24.814 1.00 28.22 396 ILE A CA 1
ATOM 2902 C C . ILE A 1 396 ? -11.834 18.718 25.839 1.00 28.22 396 ILE A C 1
ATOM 2904 O O . ILE A 1 396 ? -11.843 18.038 26.868 1.00 28.22 396 ILE A O 1
ATOM 2908 N N . PRO A 1 397 ? -12.805 19.617 25.592 1.00 29.66 397 PRO A N 1
ATOM 2909 C CA . PRO A 1 397 ? -14.011 19.692 26.399 1.00 29.66 397 PRO A CA 1
ATOM 2910 C C . PRO A 1 397 ? -15.006 18.632 25.910 1.00 29.66 397 PRO A C 1
ATOM 2912 O O . PRO A 1 397 ? -15.476 18.684 24.775 1.00 29.66 397 PRO A O 1
ATOM 2915 N N . LEU A 1 398 ? -15.357 17.675 26.768 1.00 31.91 398 LEU A N 1
ATOM 2916 C CA . LEU A 1 398 ? -16.480 16.766 26.538 1.00 31.91 398 LEU A CA 1
ATOM 2917 C C . LEU A 1 398 ? -17.507 16.925 27.656 1.00 31.91 398 LEU A C 1
ATOM 2919 O O . LEU A 1 398 ? -17.170 16.987 28.836 1.00 31.91 398 LEU A O 1
ATOM 2923 N N . ARG A 1 399 ? -18.773 17.010 27.234 1.00 32.25 399 ARG A N 1
ATOM 2924 C CA . ARG A 1 399 ? -19.966 17.030 28.080 1.00 32.25 399 ARG A CA 1
ATOM 2925 C C . ARG A 1 399 ? -19.907 15.891 29.095 1.00 32.25 399 ARG A C 1
ATOM 2927 O O . ARG A 1 399 ? -20.004 14.721 28.730 1.00 32.25 399 ARG A O 1
ATOM 2934 N N . SER A 1 400 ? -19.837 16.269 30.363 1.00 31.19 400 SER A N 1
ATOM 2935 C CA . SER A 1 400 ? -20.118 15.407 31.501 1.00 31.19 400 SER A CA 1
ATOM 2936 C C . SER A 1 400 ? -21.545 14.870 31.396 1.00 31.19 400 SER A C 1
ATOM 2938 O O . SER A 1 400 ? -22.504 15.555 31.743 1.00 31.19 400 SER A O 1
ATOM 2940 N N . SER A 1 401 ? -21.684 13.635 30.929 1.00 34.03 401 SER A N 1
ATOM 2941 C CA . SER A 1 401 ? -22.820 12.788 31.291 1.00 34.03 401 SER A CA 1
ATOM 2942 C C . SER A 1 401 ? -22.249 11.693 32.184 1.00 34.03 401 SER A C 1
ATOM 2944 O O . SER A 1 401 ? -21.842 10.650 31.697 1.00 34.03 401 SER A O 1
ATOM 2946 N N . LEU A 1 402 ? -22.107 12.052 33.463 1.00 29.86 402 LEU A N 1
ATOM 2947 C CA . LEU A 1 402 ? -22.057 11.196 34.654 1.00 29.86 402 LEU A CA 1
ATOM 2948 C C . LEU A 1 402 ? -21.459 9.786 34.475 1.00 29.86 402 LEU A C 1
ATOM 2950 O O . LEU A 1 402 ? -22.156 8.850 34.087 1.00 29.86 402 LEU A O 1
ATOM 2954 N N . PHE A 1 403 ? -20.189 9.665 34.870 1.00 39.06 403 PHE A N 1
ATOM 2955 C CA . PHE A 1 403 ? -19.792 8.640 35.838 1.00 39.06 403 PHE A CA 1
ATOM 2956 C C . PHE A 1 403 ? -20.050 9.177 37.245 1.00 39.06 403 PHE A C 1
ATOM 2958 O O . PHE A 1 403 ? -19.848 10.404 37.429 1.00 39.06 403 PHE A O 1
#

Foldseek 3Di:
DPAVVLCVVVVVVVPPPPPVLVPDQDPPPPVVPPQADAAPRLVVSLVVLVVVLVVSVLVPWAALLSSLQRRQDDGLDGHQCRQLRSLVRHLVNQVVDPPNVVVNVVSVSSHSSNVVNDNVVVLLVLLVVLSVVLVVQVVVLVVCQVPQDPPDDQNDDDLLSSLCRQQAPDNAHGHNCVQLVSLVSNLVNCCSGRHNSVSSPCSHCSNVVSDRSVVLLVLLVVLVVLLVVQCVVVCVVDPDGLLPDDLLVVLCRNQADPVRHGHQCSNQVSLVSNLVSCVVPPVPVSVSSVVVYDSSNVVNDDPVPCPPPPCDPPPDDDDDDDDDDDDDDDDDDDDDDDDDDDDDDDDDDDDDDDDDDDDDDDDDDDDDDDDDDDDDDPDPPPPPPDDPDDDDDDDDDDDDPDD

Sequence (403 aa):
MSAALLWTVFGCALIAHATTITRPPLRFPRQATSLSPTGRVACSALSSVYSWCSQSGFDNLAGPSALASCACYYGTTWVPHVFDDIATSCYNYVRSIPQNSAALDGIAPYLNVCFLAGDISRSQAQGSSACNTISAILTSCAARTDIWDSSRALSLSGSASLAGCACYTSSSTYAPDNFDRLASACYTYAQNLAGQAGPISSLVSFCTNAGDIRLAASRALQHCEAVELRLNACGRSYTGDFNTLSAREQASCLCYDTSSRWAPASIDTAVSSCLEFLSPADSRRASVLGRLAGNLCQGFGNLRSIRPPSSVPATTTSSLVQPTSSSRQASTVIPSQTTTLTRPPSIPTETTDKHSAPTQPEAASGARRPQIPTASAFVIAWAFASLVSETMPYVIPLRSSLF

Organism: NCBI:txid1043628